Protein 6FOP (pdb70)

Radius of gyration: 26.56 Å; Cα contacts (8 Å, |Δi|>4): 1827; chains: 1; bounding box: 55×85×59 Å

Foldseek 3Di:
DWDDFQPAIFAADAAPPFFFADLAFQADPQDDFFAFFQDQQQQQGRPQWGFWRQQPQWIWTGDQFAIFIDGFDWDDFAFKIWRFDDGQKGWGWDPRRGFRGKHWNDDAQFKTWIKTDDPQKIKIWIGGRFAQKIKIFIDNGWTKIQGPWAWDFLDDAQQDQWTWTATPNWIKIKGADHPWGWPDRVGRIIIIRHDPPGGMIMMGTFQDRDPVRNVVQNLCRQFAFDHKDKDWDQFLFQQKIKIKIFTHTDGRDDDDHWGKGWAACLAPPPFPFFDFDPGWDQHLRFITTIGIGGMTMGMDHHFFFAQAFAQFFPDPLVVLVVLLVVVLVCLQPQVDAALQSVLLSLLQLSHCLVVCVNSVVVVSNCSSLVNLLVLLSQLRHDDVNDQASHWHADRSNQAIAHPPHDPCCRHFVFDLLLRCLSNLSNLLSVLLVCVPCCDSSHSVRSSVRSCQRQANCDCPPSNHHHRRQANLRLLAGFGTRNLRDSQGTKDQARVSNLSSLVSQLSSCQSNVNVVSNSSSSSNNRSSLSSCCRPAQNVVVRNDDPSYDDRGFRMDTSTMTGQDDDDDDALVVSLLSHQPPPRSSRLSLLPPLVSLVRRLVVSCVRNVHPAHPAQNLSNLLSNLLNPLVVSLVPDDPVHDHDSSHTPSSSNSSSRSCVRQAHWDSPKHKSHRHKTWHADPRKIKIKGAASAQAWDWMAMPVGDIDIAHYSDMDMDIHD

InterPro domains:
  IPR002105 Dockerin type I repeat [PF00404] (710-768)
  IPR002105 Dockerin type I repeat [PS00448] (712-731)
  IPR002105 Dockerin type I repeat [PS00448] (748-767)
  IPR005200 Endo-1,3(4)-beta-glucanase [PS52008] (1-647)
  IPR005200 Endo-1,3(4)-beta-glucanase [PTHR31983] (13-640)
  IPR016134 Dockerin domain [PS51766] (706-773)
  IPR018247 EF-Hand 1, calcium-binding site [PS00018] (712-724)
  IPR018247 EF-Hand 1, calcium-binding site [PS00018] (748-760)
  IPR036439 Dockerin domain superfamily [G3DSA:1.10.1330.10] (710-772)
  IPR036439 Dockerin domain superfamily [SSF63446] (708-770)
  IPR040720 Glycosyl hydrolase family 81, C-terminal domain [PF17652] (322-624)

Structure (mmCIF, N/CA/C/O backbone):
data_6FOP
#
_entry.id   6FOP
#
_cell.length_a   61.917
_cell.length_b   139.033
_cell.length_c   197.909
_cell.angle_alpha   90.000
_cell.angle_beta   90.000
_cell.angle_gamma   90.000
#
_symmetry.space_group_name_H-M   'I 21 21 21'
#
loop_
_entity.id
_entity.type
_entity.pdbx_description
1 polymer 'Glycoside hydrolase family 81'
2 non-polymer 'CALCIUM ION'
3 non-polymer (4S)-2-METHYL-2,4-PENTANEDIOL
4 non-polymer 'CHLORIDE ION'
5 non-polymer 'SODIUM ION'
6 non-polymer 'ACETATE ION'
7 non-polymer 'MAGNESIUM ION'
8 non-polymer 'NICKEL (II) ION'
9 water water
#
loop_
_atom_site.group_PDB
_atom_site.id
_atom_site.type_symbol
_atom_site.label_atom_id
_atom_site.label_alt_id
_atom_site.label_comp_id
_atom_site.label_asym_id
_atom_site.label_entity_id
_atom_site.label_seq_id
_atom_site.pdbx_PDB_ins_code
_atom_site.Cartn_x
_atom_site.Cartn_y
_atom_site.Cartn_z
_atom_site.occupancy
_atom_site.B_iso_or_equiv
_atom_site.auth_seq_id
_atom_site.auth_comp_id
_atom_site.auth_asym_id
_atom_site.auth_atom_id
_atom_site.pdbx_PDB_model_num
ATOM 1 N N . GLN A 1 1 ? 7.221 -4.761 -1.337 1.00 46.86 24 GLN A N 1
ATOM 2 C CA . GLN A 1 1 ? 8.072 -5.853 -0.795 1.00 38.36 24 GLN A CA 1
ATOM 3 C C . GLN A 1 1 ? 7.466 -6.591 0.456 1.00 29.49 24 GLN A C 1
ATOM 4 O O . GLN A 1 1 ? 6.235 -6.506 0.732 1.00 28.02 24 GLN A O 1
ATOM 10 N N . TYR A 1 2 ? 8.309 -7.368 1.135 1.00 29.74 25 TYR A N 1
ATOM 11 C CA . TYR A 1 2 ? 7.899 -8.385 2.104 1.00 29.01 25 TYR A CA 1
ATOM 12 C C . TYR A 1 2 ? 8.824 -8.271 3.296 1.00 28.70 25 TYR A C 1
ATOM 13 O O . TYR A 1 2 ? 10.031 -8.049 3.140 1.00 33.94 25 TYR A O 1
ATOM 22 N N . TYR A 1 3 ? 8.251 -8.416 4.479 1.00 26.35 26 TYR A N 1
ATOM 23 C CA . TYR A 1 3 ? 8.972 -8.263 5.720 1.00 26.44 26 TYR A CA 1
ATOM 24 C C . TYR A 1 3 ? 8.893 -9.559 6.512 1.00 24.25 26 TYR A C 1
ATOM 25 O O . TYR A 1 3 ? 7.810 -10.014 6.853 1.00 23.58 26 TYR A O 1
ATOM 34 N N . ARG A 1 4 ? 10.058 -10.123 6.810 1.00 25.68 27 ARG A N 1
ATOM 35 C CA . ARG A 1 4 ? 10.131 -11.393 7.519 1.00 27.33 27 ARG A CA 1
ATOM 36 C C . ARG A 1 4 ? 9.893 -11.160 9.010 1.00 24.94 27 ARG A C 1
ATOM 37 O O . ARG A 1 4 ? 10.469 -10.230 9.589 1.00 27.13 27 ARG A O 1
ATOM 45 N N . GLU A 1 5 ? 9.056 -12.003 9.617 1.00 22.07 28 GLU A N 1
ATOM 46 C CA . GLU A 1 5 ? 8.794 -11.961 11.060 1.00 22.94 28 GLU A CA 1
ATOM 47 C C . GLU A 1 5 ? 8.819 -13.397 11.544 1.00 22.20 28 GLU A C 1
ATOM 48 O O . GLU A 1 5 ? 7.869 -14.136 11.298 1.00 21.82 28 GLU A O 1
ATOM 54 N N . GLY A 1 6 ? 9.902 -13.781 12.221 1.00 22.83 29 GLY A N 1
ATOM 55 C CA . GLY A 1 6 ? 10.155 -15.189 12.551 1.00 23.42 29 GLY A CA 1
ATOM 56 C C . GLY A 1 6 ? 10.144 -15.987 11.261 1.00 22.40 29 GLY A C 1
ATOM 57 O O . GLY A 1 6 ? 10.818 -15.627 10.295 1.00 25.94 29 GLY A O 1
ATOM 58 N N . THR A 1 7 ? 9.331 -17.032 11.225 1.00 21.02 30 THR A N 1
ATOM 59 C CA . THR A 1 7 ? 9.230 -17.863 10.030 1.00 22.92 30 THR A CA 1
ATOM 60 C C . THR A 1 7 ? 8.098 -17.417 9.108 1.00 21.66 30 THR A C 1
ATOM 61 O O . THR A 1 7 ? 7.873 -18.029 8.068 1.00 24.27 30 THR A O 1
ATOM 65 N N . GLY A 1 8 ? 7.379 -16.358 9.497 1.00 21.49 31 GLY A N 1
ATOM 66 C CA . GLY A 1 8 ? 6.317 -15.794 8.681 1.00 21.92 31 GLY A CA 1
ATOM 67 C C . GLY A 1 8 ? 6.717 -14.480 8.047 1.00 20.43 31 GLY A C 1
ATOM 68 O O . GLY A 1 8 ? 7.912 -14.119 8.030 1.00 22.61 31 GLY A O 1
ATOM 69 N N . SER A 1 9 ? 5.711 -13.753 7.562 1.00 19.89 32 SER A N 1
ATOM 70 C CA . SER A 1 9 ? 5.940 -12.508 6.865 1.00 19.18 32 SER A CA 1
ATOM 71 C C . SER A 1 9 ? 4.648 -11.758 6.657 1.00 19.44 32 SER A C 1
ATOM 72 O O . SER A 1 9 ? 3.566 -12.371 6.683 1.00 18.60 32 SER A O 1
ATOM 75 N N . TYR A 1 10 ? 4.770 -10.439 6.466 1.00 19.37 33 TYR A N 1
ATOM 76 C CA . TYR A 1 10 ? 3.673 -9.617 5.949 1.00 20.07 33 TYR A CA 1
ATOM 77 C C . TYR A 1 10 ? 4.173 -8.893 4.710 1.00 20.39 33 TYR A C 1
ATOM 78 O O . TYR A 1 10 ? 5.368 -8.913 4.425 1.00 21.73 33 TYR A O 1
ATOM 87 N N . THR A 1 11 ? 3.249 -8.256 3.987 1.00 18.74 34 THR A N 1
ATOM 88 C CA . THR A 1 11 ? 3.574 -7.550 2.750 1.00 20.51 34 THR A CA 1
ATOM 89 C C . THR A 1 11 ? 3.165 -6.102 2.789 1.00 20.22 34 THR A C 1
ATOM 90 O O . THR A 1 11 ? 2.276 -5.731 3.527 1.00 19.19 34 THR A O 1
ATOM 94 N N . VAL A 1 12 ? 3.844 -5.295 1.973 1.00 20.98 35 VAL A N 1
ATOM 95 C CA . VAL A 1 12 ? 3.398 -3.933 1.657 1.00 21.83 35 VAL A CA 1
ATOM 96 C C . VAL A 1 12 ? 2.935 -3.768 0.185 1.00 22.02 35 VAL A C 1
ATOM 97 O O . VAL A 1 12 ? 2.731 -2.641 -0.290 1.00 23.64 35 VAL A O 1
ATOM 101 N N . VAL A 1 13 ? 2.747 -4.881 -0.520 1.00 22.45 36 VAL A N 1
ATOM 102 C CA . VAL A 1 13 ? 2.177 -4.890 -1.871 1.00 23.76 36 VAL A CA 1
ATOM 103 C C . VAL A 1 13 ? 0.693 -5.206 -1.730 1.00 21.99 36 VAL A C 1
ATOM 104 O O . VAL A 1 13 ? 0.326 -6.246 -1.191 1.00 22.47 36 VAL A O 1
ATOM 108 N N . LEU A 1 14 ? -0.150 -4.298 -2.198 1.00 20.77 37 LEU A N 1
ATOM 109 C CA . LEU A 1 14 ? -1.588 -4.401 -2.028 1.00 21.65 37 LEU A CA 1
ATOM 110 C C . LEU A 1 14 ? -2.137 -5.357 -3.080 1.00 22.93 37 LEU A C 1
ATOM 111 O O . LEU A 1 14 ? -1.923 -5.135 -4.266 1.00 24.86 37 LEU A O 1
ATOM 116 N N . PRO A 1 15 ? -2.830 -6.437 -2.662 1.00 22.56 38 PRO A N 1
ATOM 117 C CA . PRO A 1 15 ? -3.373 -7.329 -3.698 1.00 22.21 38 PRO A CA 1
ATOM 118 C C . PRO A 1 15 ? -4.366 -6.646 -4.637 1.00 22.62 38 PRO A C 1
ATOM 119 O O . PRO A 1 15 ? -5.045 -5.700 -4.223 1.00 24.08 38 PRO A O 1
ATOM 123 N N . PRO A 1 16 ? -4.511 -7.149 -5.879 1.00 24.25 39 PRO A N 1
ATOM 124 C CA . PRO A 1 16 ? -5.369 -6.464 -6.820 1.00 25.96 39 PRO A CA 1
ATOM 125 C C . PRO A 1 16 ? -6.798 -6.489 -6.376 1.00 29.48 39 PRO A C 1
ATOM 126 O O . PRO A 1 16 ? -7.339 -7.551 -6.037 1.00 32.17 39 PRO A O 1
ATOM 130 N N . GLY A 1 17 ? -7.380 -5.292 -6.353 1.00 32.35 40 GLY A N 1
ATOM 131 C CA . GLY A 1 17 ? -8.754 -5.102 -5.947 1.00 33.92 40 GLY A CA 1
ATOM 132 C C . GLY A 1 17 ? -8.901 -4.804 -4.478 1.00 29.68 40 GLY A C 1
ATOM 133 O O . GLY A 1 17 ? -9.961 -4.319 -4.068 1.00 34.64 40 GLY A O 1
ATOM 134 N N . ALA A 1 18 ? -7.867 -5.110 -3.680 1.00 27.36 41 ALA A N 1
ATOM 135 C CA . ALA A 1 18 ? -7.907 -4.900 -2.235 1.00 24.32 41 ALA A CA 1
ATOM 136 C C . ALA A 1 18 ? -7.943 -3.413 -1.974 1.00 23.50 41 ALA A C 1
ATOM 137 O O . ALA A 1 18 ? -7.370 -2.620 -2.738 1.00 27.77 41 ALA A O 1
ATOM 139 N N . LYS A 1 19 ? -8.657 -3.036 -0.917 1.00 22.99 42 LYS A N 1
ATOM 140 C CA . LYS A 1 19 ? -8.868 -1.650 -0.592 1.00 23.71 42 LYS A CA 1
ATOM 141 C C . LYS A 1 19 ? -8.224 -1.332 0.744 1.00 20.52 42 LYS A C 1
ATOM 142 O O . LYS A 1 19 ? -8.019 -2.210 1.590 1.00 20.03 42 LYS A O 1
ATOM 148 N N . VAL A 1 20 ? -7.878 -0.058 0.911 1.00 20.79 43 VAL A N 1
ATOM 149 C CA . VAL A 1 20 ? -7.189 0.431 2.094 1.00 20.87 43 VAL A CA 1
ATOM 150 C C . VAL A 1 20 ? -7.909 1.665 2.574 1.00 19.90 43 VAL A C 1
ATOM 151 O O . VAL A 1 20 ? -8.718 2.245 1.839 1.00 20.34 43 VAL A O 1
ATOM 155 N N . PRO A 1 21 ? -7.617 2.089 3.810 1.00 18.14 44 PRO A N 1
ATOM 156 C CA . PRO A 1 21 ? -8.222 3.355 4.226 1.00 19.66 44 PRO A CA 1
ATOM 157 C C . PRO A 1 21 ? -7.773 4.537 3.370 1.00 20.50 44 PRO A C 1
ATOM 158 O O . PRO A 1 21 ? -6.707 4.496 2.761 1.00 21.34 44 PRO A O 1
ATOM 162 N N . GLN A 1 22 ? -8.596 5.584 3.363 1.00 20.57 45 GLN A N 1
ATOM 163 C CA . GLN A 1 22 ? -8.339 6.775 2.565 1.00 19.81 45 GLN A CA 1
ATOM 164 C C . GLN A 1 22 ? -6.911 7.310 2.740 1.00 19.31 45 GLN A C 1
ATOM 165 O O . GLN A 1 22 ? -6.309 7.244 3.822 1.00 20.06 45 GLN A O 1
ATOM 171 N N . ALA A 1 23 ? -6.406 7.865 1.655 1.00 20.61 46 ALA A N 1
ATOM 172 C CA . ALA A 1 23 ? -5.075 8.469 1.642 1.00 21.61 46 ALA A CA 1
ATOM 173 C C . ALA A 1 23 ? -4.982 9.700 2.539 1.00 21.29 46 ALA A C 1
ATOM 174 O O . ALA A 1 23 ? -3.965 9.904 3.204 1.00 22.19 46 ALA A O 1
ATOM 176 N N . GLU A 1 24 ? -6.066 10.488 2.581 1.00 21.85 47 GLU A N 1
ATOM 177 C CA . GLU A 1 24 ? -6.072 11.774 3.287 1.00 22.77 47 GLU A CA 1
ATOM 178 C C . GLU A 1 24 ? -6.209 11.537 4.802 1.00 20.45 47 GLU A C 1
ATOM 179 O O . GLU A 1 24 ? -7.148 10.878 5.248 1.00 21.27 47 GLU A O 1
ATOM 185 N N . ILE A 1 25 ? -5.291 12.089 5.579 1.00 18.46 48 ILE A N 1
ATOM 186 C CA . ILE A 1 25 ? -5.338 12.060 7.041 1.00 17.65 48 ILE A CA 1
ATOM 187 C C . ILE A 1 25 ? -5.235 13.489 7.548 1.00 16.54 48 ILE A C 1
ATOM 188 O O . ILE A 1 25 ? -4.227 14.168 7.330 1.00 18.38 48 ILE A O 1
ATOM 193 N N . TYR A 1 26 ? -6.290 13.953 8.223 1.00 17.84 49 TYR A N 1
ATOM 194 C CA . TYR A 1 26 ? -6.377 15.325 8.714 1.00 17.65 49 TYR A CA 1
ATOM 195 C C . TYR A 1 26 ? -5.633 15.404 10.052 1.00 17.56 49 TYR A C 1
ATOM 196 O O . TYR A 1 26 ? -6.205 15.409 11.147 1.00 17.02 49 TYR A O 1
ATOM 205 N N . LYS A 1 27 ? -4.306 15.446 9.908 1.00 17.60 50 LYS A N 1
ATOM 206 C CA . LYS A 1 27 ? -3.373 15.560 11.006 1.00 17.39 50 LYS A CA 1
ATOM 207 C C . LYS A 1 27 ? -2.368 16.666 10.667 1.00 18.28 50 LYS A C 1
ATOM 208 O O . LYS A 1 27 ? -2.173 17.013 9.492 1.00 19.81 50 LYS A O 1
ATOM 214 N N . THR A 1 28 ? -1.751 17.200 11.707 1.00 18.00 51 THR A N 1
ATOM 215 C CA . THR A 1 28 ? -0.643 18.130 11.540 1.00 18.73 51 THR A CA 1
ATOM 216 C C . THR A 1 28 ? 0.663 17.382 11.478 1.00 19.97 51 THR A C 1
ATOM 217 O O . THR A 1 28 ? 0.723 16.195 11.754 1.00 21.37 51 THR A O 1
ATOM 221 N N . SER A 1 29 ? 1.736 18.106 11.175 1.00 22.58 52 SER A N 1
ATOM 222 C CA . SER A 1 29 ? 3.076 17.520 11.167 1.00 24.03 52 SER A CA 1
ATOM 223 C C . SER A 1 29 ? 3.563 17.085 12.558 1.00 23.29 52 SER A C 1
ATOM 224 O O . SER A 1 29 ? 4.542 16.366 12.661 1.00 25.77 52 SER A O 1
ATOM 227 N N . ASN A 1 30 ? 2.901 17.527 13.624 1.00 21.61 53 ASN A N 1
ATOM 228 C CA . ASN A 1 30 ? 3.277 17.094 14.961 1.00 23.60 53 ASN A CA 1
ATOM 229 C C . ASN A 1 30 ? 2.797 15.693 15.330 1.00 22.75 53 ASN A C 1
ATOM 230 O O . ASN A 1 30 ? 3.297 15.134 16.295 1.00 23.90 53 ASN A O 1
ATOM 235 N N . LEU A 1 31 ? 1.813 15.161 14.612 1.00 20.50 54 LEU A N 1
ATOM 236 C CA . LEU A 1 31 ? 1.282 13.830 14.920 1.00 20.02 54 LEU A CA 1
ATOM 237 C C . LEU A 1 31 ? 2.107 12.819 14.125 1.00 20.57 54 LEU A C 1
ATOM 238 O O . LEU A 1 31 ? 1.901 12.642 12.927 1.00 22.44 54 LEU A O 1
ATOM 243 N N . GLN A 1 32 ? 3.050 12.173 14.801 1.00 22.50 55 GLN A N 1
ATOM 244 C CA . GLN A 1 32 ? 4.034 11.295 14.164 1.00 24.05 55 GLN A CA 1
ATOM 245 C C . GLN A 1 32 ? 3.790 9.839 14.541 1.00 24.17 55 GLN A C 1
ATOM 246 O O . GLN A 1 32 ? 3.196 9.544 15.563 1.00 24.72 55 GLN A O 1
ATOM 252 N N . GLY A 1 33 ? 4.314 8.945 13.712 1.00 22.75 56 GLY A N 1
ATOM 253 C CA . GLY A 1 33 ? 4.098 7.524 13.870 1.00 22.26 56 GLY A CA 1
ATOM 254 C C . GLY A 1 33 ? 2.692 7.099 13.510 1.00 20.69 56 GLY A C 1
ATOM 255 O O . GLY A 1 33 ? 1.895 7.858 12.962 1.00 20.81 56 GLY A O 1
ATOM 256 N N . ALA A 1 34 ? 2.368 5.868 13.845 1.00 17.92 57 ALA A N 1
ATOM 257 C CA . ALA A 1 34 ? 1.064 5.338 13.498 1.00 16.97 57 ALA A CA 1
ATOM 258 C C . ALA A 1 34 ? -0.064 6.174 14.113 1.00 15.88 57 ALA A C 1
ATOM 259 O O . ALA A 1 34 ? 0.039 6.633 15.260 1.00 17.01 57 ALA A O 1
ATOM 261 N N . VAL A 1 35 ? -1.126 6.336 13.350 1.00 15.27 58 VAL A N 1
ATOM 262 C CA . VAL A 1 35 ? -2.229 7.240 13.685 1.00 15.89 58 VAL A CA 1
ATOM 263 C C . VAL A 1 35 ? -3.285 6.514 14.510 1.00 15.26 58 VAL A C 1
ATOM 264 O O . VAL A 1 35 ? -3.812 5.501 14.072 1.00 15.24 58 VAL A O 1
ATOM 268 N N . PRO A 1 36 ? -3.615 7.015 15.716 1.00 14.92 59 PRO A N 1
ATOM 269 C CA . PRO A 1 36 ? -4.702 6.387 16.471 1.00 14.97 59 PRO A CA 1
ATOM 270 C C . PRO A 1 36 ? -6.016 6.360 15.695 1.00 14.95 59 PRO A C 1
ATOM 271 O O . PRO A 1 36 ? -6.356 7.329 14.999 1.00 15.24 59 PRO A O 1
ATOM 275 N N . THR A 1 37 ? -6.741 5.247 15.819 1.00 14.75 60 THR A N 1
ATOM 276 C CA . THR A 1 37 ? -8.072 5.069 15.222 1.00 14.87 60 THR A CA 1
ATOM 277 C C . THR A 1 37 ? -8.994 4.408 16.244 1.00 12.88 60 THR A C 1
ATOM 278 O O . THR A 1 37 ? -8.588 4.109 17.380 1.00 13.72 60 THR A O 1
ATOM 282 N N . ASN A 1 38 ? -10.237 4.171 15.851 1.00 13.14 61 ASN A N 1
ATOM 283 C CA . ASN A 1 38 ? -11.149 3.391 16.673 1.00 12.83 61 ASN A CA 1
ATOM 284 C C . ASN A 1 38 ? -11.377 4.011 18.030 1.00 13.21 61 ASN A C 1
ATOM 285 O O . ASN A 1 38 ? -11.377 3.340 19.052 1.00 13.31 61 ASN A O 1
ATOM 290 N N . SER A 1 39 ? -11.583 5.335 18.034 1.00 12.42 62 SER A N 1
ATOM 291 C CA . SER A 1 39 ? -11.792 6.019 19.286 1.00 12.70 62 SER A CA 1
ATOM 292 C C . SER A 1 39 ? -12.845 7.137 19.153 1.00 12.50 62 SER A C 1
ATOM 293 O O . SER A 1 39 ? -13.471 7.329 18.109 1.00 13.79 62 SER A O 1
ATOM 296 N N . TRP A 1 40 ? -13.047 7.843 20.241 1.00 13.09 63 TRP A N 1
ATOM 297 C CA . TRP A 1 40 ? -14.056 8.893 20.292 1.00 13.60 63 TRP A CA 1
ATOM 298 C C . TRP A 1 40 ? -13.637 10.161 19.535 1.00 13.90 63 TRP A C 1
ATOM 299 O O . TRP A 1 40 ? -14.474 10.924 19.080 1.00 14.53 63 TRP A O 1
ATOM 310 N N . GLU A 1 41 ? -12.337 10.390 19.391 1.00 13.42 64 GLU A N 1
ATOM 311 C CA . GLU A 1 41 ? -11.824 11.568 18.697 1.00 14.37 64 GLU A CA 1
ATOM 312 C C . GLU A 1 41 ? -11.584 11.320 17.198 1.00 14.54 64 GLU A C 1
ATOM 313 O O . GLU A 1 41 ? -11.204 12.218 16.459 1.00 14.78 64 GLU A O 1
ATOM 319 N N . SER A 1 42 ? -11.784 10.077 16.743 1.00 14.21 65 SER A N 1
ATOM 320 C CA . SER A 1 42 ? -11.255 9.646 15.448 1.00 13.79 65 SER A CA 1
ATOM 321 C C . SER A 1 42 ? -11.759 10.395 14.250 1.00 14.46 65 SER A C 1
ATOM 322 O O . SER A 1 42 ? -11.040 10.495 13.265 1.00 15.65 65 SER A O 1
ATOM 325 N N . SER A 1 43 ? -12.995 10.905 14.295 1.00 14.57 66 SER A N 1
ATOM 326 C CA . SER A 1 43 ? -13.553 11.557 13.091 1.00 14.76 66 SER A CA 1
ATOM 327 C C . SER A 1 43 ? -12.806 12.837 12.676 1.00 15.42 66 SER A C 1
ATOM 328 O O . SER A 1 43 ? -12.857 13.230 11.512 1.00 16.92 66 SER A O 1
ATOM 331 N N . ILE A 1 44 ? -12.075 13.430 13.608 1.00 15.40 67 ILE A N 1
ATOM 332 C CA . ILE A 1 44 ? -11.184 14.545 13.279 1.00 15.54 67 ILE A CA 1
ATOM 333 C C . ILE A 1 44 ? -10.186 14.183 12.187 1.00 16.11 67 ILE A C 1
ATOM 334 O O . ILE A 1 44 ? -9.934 15.001 11.304 1.00 16.37 67 ILE A O 1
ATOM 339 N N . LEU A 1 45 ? -9.673 12.947 12.238 1.00 16.00 68 LEU A N 1
ATOM 340 C CA . LEU A 1 45 ? -8.659 12.468 11.301 1.00 16.73 68 LEU A CA 1
ATOM 341 C C . LEU A 1 45 ? -9.219 12.142 9.928 1.00 16.31 68 LEU A C 1
ATOM 342 O O . LEU A 1 45 ? -8.522 12.301 8.916 1.00 17.96 68 LEU A O 1
ATOM 347 N N . TRP A 1 46 ? -10.459 11.620 9.893 1.00 16.38 69 TRP A N 1
ATOM 348 C CA . TRP A 1 46 ? -11.023 11.087 8.651 1.00 17.21 69 TRP A CA 1
ATOM 349 C C . TRP A 1 46 ? -11.833 12.115 7.850 1.00 17.75 69 TRP A C 1
ATOM 350 O O . TRP A 1 46 ? -11.943 12.016 6.625 1.00 21.70 69 TRP A O 1
ATOM 361 N N . ASN A 1 47 ? -12.446 13.061 8.559 1.00 19.11 70 ASN A N 1
ATOM 362 C CA A ASN A 1 47 ? -13.279 14.088 7.930 0.47 19.51 70 ASN A CA 1
ATOM 363 C CA B ASN A 1 47 ? -13.321 14.059 7.974 0.53 19.48 70 ASN A CA 1
ATOM 364 C C . ASN A 1 47 ? -12.572 15.399 7.875 1.00 19.48 70 ASN A C 1
ATOM 365 O O . ASN A 1 47 ? -11.695 15.675 8.682 1.00 19.33 70 ASN A O 1
ATOM 374 N N . GLN A 1 48 ? -12.928 16.217 6.885 1.00 19.71 71 GLN A N 1
ATOM 375 C CA . GLN A 1 48 ? -12.349 17.557 6.762 1.00 20.01 71 GLN A CA 1
ATOM 376 C C . GLN A 1 48 ? -12.403 18.277 8.118 1.00 18.06 71 GLN A C 1
ATOM 377 O O . GLN A 1 48 ? -11.414 18.828 8.593 1.00 17.93 71 GLN A O 1
ATOM 383 N N . TYR A 1 49 ? -13.595 18.318 8.697 1.00 18.25 72 TYR A N 1
ATOM 384 C CA . TYR A 1 49 ? -13.812 18.907 9.998 1.00 16.97 72 TYR A CA 1
ATOM 385 C C . TYR A 1 49 ? -13.883 17.769 11.044 1.00 17.44 72 TYR A C 1
ATOM 386 O O . TYR A 1 49 ? -12.854 17.202 11.347 1.00 17.79 72 TYR A O 1
ATOM 395 N N . SER A 1 50 ? -15.067 17.439 11.538 1.00 17.54 73 SER A N 1
ATOM 396 C CA . SER A 1 50 ? -15.283 16.250 12.324 1.00 16.73 73 SER A CA 1
ATOM 397 C C . SER A 1 50 ? -16.750 15.922 12.300 1.00 16.81 73 SER A C 1
ATOM 398 O O . SER A 1 50 ? -17.575 16.726 11.840 1.00 18.25 73 SER A O 1
ATOM 401 N N . LEU A 1 51 ? -17.077 14.761 12.852 1.00 16.54 74 LEU A N 1
ATOM 402 C CA . LEU A 1 51 ? -18.437 14.445 13.294 1.00 16.31 74 LEU A CA 1
ATOM 403 C C . LEU A 1 51 ? -18.491 14.774 14.786 1.00 15.92 74 LEU A C 1
ATOM 404 O O . LEU A 1 51 ? -17.482 15.211 15.369 1.00 16.77 74 LEU A O 1
ATOM 409 N N . PRO A 1 52 ? -19.657 14.631 15.417 1.00 16.08 75 PRO A N 1
ATOM 410 C CA . PRO A 1 52 ? -19.675 14.947 16.851 1.00 15.37 75 PRO A CA 1
ATOM 411 C C . PRO A 1 52 ? -18.710 14.108 17.669 1.00 15.63 75 PRO A C 1
ATOM 412 O O . PRO A 1 52 ? -18.570 12.892 17.439 1.00 16.41 75 PRO A O 1
ATOM 416 N N . ILE A 1 53 ? -18.103 14.761 18.664 1.00 14.89 76 ILE A N 1
ATOM 417 C CA A ILE A 1 53 ? -17.013 14.229 19.466 0.54 14.91 76 ILE A CA 1
ATOM 418 C CA B ILE A 1 53 ? -17.032 14.199 19.460 0.46 14.50 76 ILE A CA 1
ATOM 419 C C . ILE A 1 53 ? -17.549 14.045 20.882 1.00 13.80 76 ILE A C 1
ATOM 420 O O . ILE A 1 53 ? -17.827 15.016 21.575 1.00 15.27 76 ILE A O 1
ATOM 429 N N . TYR A 1 54 ? -17.716 12.773 21.306 1.00 13.34 77 TYR A N 1
ATOM 430 C CA . TYR A 1 54 ? -18.358 12.480 22.566 1.00 13.28 77 TYR A CA 1
ATOM 431 C C . TYR A 1 54 ? -17.322 12.251 23.640 1.00 13.69 77 TYR A C 1
ATOM 432 O O . TYR A 1 54 ? -16.887 11.134 23.883 1.00 13.69 77 TYR A O 1
ATOM 441 N N . ALA A 1 55 ? -16.874 13.348 24.249 1.00 13.99 78 ALA A N 1
ATOM 442 C CA . ALA A 1 55 ? -15.878 13.320 25.293 1.00 13.23 78 ALA A CA 1
ATOM 443 C C . ALA A 1 55 ? -16.435 12.945 26.649 1.00 13.33 78 ALA A C 1
ATOM 444 O O . ALA A 1 55 ? -15.943 11.983 27.269 1.00 13.67 78 ALA A O 1
ATOM 446 N N . HIS A 1 56 ? -17.486 13.651 27.056 1.00 14.07 79 HIS A N 1
ATOM 447 C CA . HIS A 1 56 ? -18.242 13.454 28.309 1.00 13.89 79 HIS A CA 1
ATOM 448 C C . HIS A 1 56 ? -17.526 14.074 29.519 1.00 14.46 79 HIS A C 1
ATOM 449 O O . HIS A 1 56 ? -16.402 13.689 29.830 1.00 15.09 79 HIS A O 1
ATOM 456 N N . PRO A 1 57 ? -18.155 15.020 30.216 1.00 14.18 80 PRO A N 1
ATOM 457 C CA . PRO A 1 57 ? -19.562 15.445 30.034 1.00 14.10 80 PRO A CA 1
ATOM 458 C C . PRO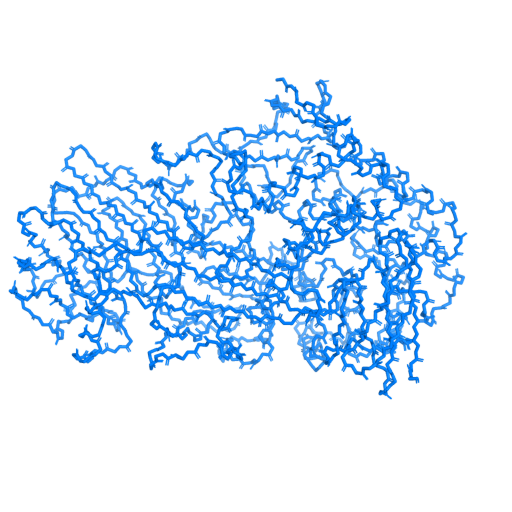 A 1 57 ? -19.835 16.310 28.794 1.00 14.96 80 PRO A C 1
ATOM 459 O O . PRO A 1 57 ? -20.992 16.512 28.442 1.00 15.84 80 PRO A O 1
ATOM 463 N N . LEU A 1 58 ? -18.789 16.873 28.207 1.00 14.13 81 LEU A N 1
ATOM 464 C CA . LEU A 1 58 ? -18.936 17.736 27.027 1.00 14.29 81 LEU A CA 1
ATOM 465 C C . LEU A 1 58 ? -18.939 16.975 25.718 1.00 13.56 81 LEU A C 1
ATOM 466 O O . LEU A 1 58 ? -18.307 15.900 25.580 1.00 14.28 81 LEU A O 1
ATOM 471 N N . THR A 1 59 ? -19.581 17.568 24.732 1.00 13.95 82 THR A N 1
ATOM 472 C CA . THR A 1 59 ? -19.480 17.111 23.366 1.00 13.76 82 THR A CA 1
ATOM 473 C C . THR A 1 59 ? -19.108 18.260 22.466 1.00 13.93 82 THR A C 1
ATOM 474 O O . THR A 1 59 ? -19.376 19.432 22.791 1.00 15.21 82 THR A O 1
ATOM 478 N N . PHE A 1 60 ? -18.525 17.934 21.319 1.00 14.14 83 PHE A N 1
ATOM 479 C CA . PHE A 1 60 ? -17.970 18.951 20.419 1.00 13.61 83 PHE A CA 1
ATOM 480 C C . PHE A 1 60 ? -18.236 18.612 18.971 1.00 15.05 83 PHE A C 1
ATOM 481 O O . PHE A 1 60 ? -18.500 17.451 18.634 1.00 15.71 83 PHE A O 1
ATOM 489 N N . LYS A 1 61 ? -18.118 19.591 18.092 1.00 15.14 84 LYS A N 1
ATOM 490 C CA . LYS A 1 61 ? -18.069 19.291 16.671 1.00 16.06 84 LYS A CA 1
ATOM 491 C C . LYS A 1 61 ? -17.324 20.384 15.955 1.00 15.91 84 LYS A C 1
ATOM 492 O O . LYS A 1 61 ? -17.630 21.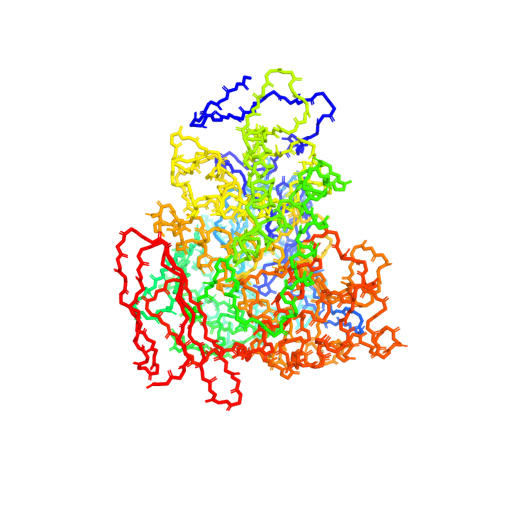569 16.136 1.00 16.86 84 LYS A O 1
ATOM 498 N N . PHE A 1 62 ? -16.356 20.008 15.127 1.00 16.98 85 PHE A N 1
ATOM 499 C CA . PHE A 1 62 ? -15.618 20.986 14.311 1.00 17.39 85 PHE A CA 1
ATOM 500 C C . PHE A 1 62 ? -16.426 21.292 13.058 1.00 18.59 85 PHE A C 1
ATOM 501 O O . PHE A 1 62 ? -17.103 20.424 12.522 1.00 18.26 85 PHE A O 1
ATOM 509 N N . LYS A 1 63 ? -16.387 22.556 12.641 1.00 18.33 86 LYS A N 1
ATOM 510 C CA . LYS A 1 63 ? -17.040 23.045 11.415 1.00 18.40 86 LYS A CA 1
ATOM 511 C C . LYS A 1 63 ? -16.275 24.257 10.920 1.00 19.44 86 LYS A C 1
ATOM 512 O O . LYS A 1 63 ? -15.343 24.702 11.577 1.00 19.33 86 LYS A O 1
ATOM 518 N N . ALA A 1 64 ? -16.635 24.760 9.740 1.00 20.27 87 ALA A N 1
ATOM 519 C CA . ALA A 1 64 ? -15.892 25.873 9.164 1.00 21.04 87 ALA A CA 1
ATOM 520 C C . ALA A 1 64 ? -15.704 27.065 10.127 1.00 20.55 87 ALA A C 1
ATOM 521 O O . ALA A 1 64 ? -14.619 27.646 10.178 1.00 21.87 87 ALA A O 1
ATOM 523 N N . GLU A 1 65 ? -16.731 27.399 10.906 1.00 21.34 88 GLU A N 1
ATOM 524 C CA . GLU A 1 65 ? -16.694 28.561 11.815 1.00 22.59 88 GLU A CA 1
ATOM 525 C C . GLU A 1 65 ? -15.775 28.328 13.022 1.00 21.30 88 GLU A C 1
ATOM 526 O O . GLU A 1 65 ? -15.211 29.267 13.579 1.00 22.31 88 GLU A O 1
ATOM 532 N N . GLY A 1 66 ? -15.665 27.085 13.482 1.00 19.89 89 GLY A N 1
ATOM 533 C CA . GLY A 1 66 ? -14.943 26.831 14.725 1.00 18.89 89 GLY A CA 1
ATOM 534 C C . GLY A 1 66 ? -15.370 25.533 15.375 1.00 17.83 89 GLY A C 1
ATOM 535 O O . GLY A 1 66 ? -15.662 24.541 14.676 1.00 18.99 89 GLY A O 1
ATOM 536 N N . ILE A 1 67 ? -15.443 25.554 16.708 1.00 16.03 90 ILE A N 1
ATOM 537 C CA . ILE A 1 67 ? -15.697 24.349 17.503 1.00 16.80 90 ILE A CA 1
ATOM 538 C C . ILE A 1 67 ? -17.006 24.476 18.270 1.00 15.63 90 ILE A C 1
ATOM 539 O O . ILE A 1 67 ? -17.123 25.297 19.205 1.00 16.07 90 ILE A O 1
ATOM 544 N N . GLU A 1 68 ? -18.009 23.677 17.891 1.00 15.31 91 GLU A N 1
ATOM 545 C CA . GLU A 1 68 ? -19.240 23.623 18.666 1.00 15.48 91 GLU A CA 1
ATOM 546 C C . GLU A 1 68 ? -18.936 22.963 19.996 1.00 14.78 91 GLU A C 1
ATOM 547 O O . GLU A 1 68 ? -18.208 21.971 20.027 1.00 16.06 91 GLU A O 1
ATOM 553 N N . VAL A 1 69 ? -19.540 23.476 21.047 1.00 15.35 92 VAL A N 1
ATOM 554 C CA . VAL A 1 69 ? -19.461 22.969 22.407 1.00 14.80 92 VAL A CA 1
ATOM 555 C C . VAL A 1 69 ? -20.871 22.754 22.924 1.00 15.77 92 VAL A C 1
ATOM 556 O O . VAL A 1 69 ? -21.743 23.635 22.763 1.00 16.74 92 VAL A O 1
ATOM 560 N N . GLY A 1 70 ? -21.118 21.617 23.572 1.00 15.80 93 GLY A N 1
ATOM 561 C CA . GLY A 1 70 ? -22.414 21.408 24.202 1.00 17.21 93 GLY A CA 1
ATOM 562 C C . GLY A 1 70 ? -22.393 20.388 25.317 1.00 16.73 93 GLY A C 1
ATOM 563 O O . GLY A 1 70 ? -21.438 19.608 25.456 1.00 17.03 93 GLY A O 1
ATOM 564 N N . LYS A 1 71 ? -23.492 20.366 26.065 1.00 17.56 94 LYS A N 1
ATOM 565 C CA . LYS A 1 71 ? -23.768 19.327 27.024 1.00 17.25 94 LYS A CA 1
ATOM 566 C C . LYS A 1 71 ? -25.060 18.687 26.568 1.00 17.48 94 LYS A C 1
ATOM 567 O O . LYS A 1 71 ? -26.085 19.352 26.519 1.00 18.31 94 LYS A O 1
ATOM 573 N N . PRO A 1 72 ? -25.052 17.380 26.246 1.00 17.08 95 PRO A N 1
ATOM 574 C CA . PRO A 1 72 ? -26.287 16.769 25.725 1.00 17.61 95 PRO A CA 1
ATOM 575 C C . PRO A 1 72 ? -27.488 16.850 26.643 1.00 19.05 95 PRO A C 1
ATOM 576 O O . PRO A 1 72 ? -27.353 16.718 27.867 1.00 19.34 95 PRO A O 1
ATOM 580 N N . ALA A 1 73 ? -28.651 17.081 26.034 1.00 19.78 96 ALA A N 1
ATOM 581 C CA . ALA A 1 73 ? -29.925 16.936 26.712 1.00 20.77 96 ALA A CA 1
ATOM 582 C C . ALA A 1 73 ? -30.389 15.505 26.569 1.00 20.42 96 ALA A C 1
ATOM 583 O O . ALA A 1 73 ? -30.691 15.058 25.469 1.00 26.23 96 ALA A O 1
ATOM 585 N N . LEU A 1 74 ? -30.471 14.807 27.691 1.00 18.28 97 LEU A N 1
ATOM 586 C CA . LEU A 1 74 ? -30.805 13.393 27.701 1.00 18.12 97 LEU A CA 1
ATOM 587 C C . LEU A 1 74 ? -32.301 13.187 27.515 1.00 18.84 97 LEU A C 1
ATOM 588 O O . LEU A 1 74 ? -33.122 13.889 28.108 1.00 22.63 97 LEU A O 1
ATOM 593 N N . GLY A 1 75 ? -32.651 12.205 26.700 1.00 18.97 98 GLY A N 1
ATOM 594 C CA . GLY A 1 75 ? -34.037 11.842 26.534 1.00 20.41 98 GLY A CA 1
ATOM 595 C C . GLY A 1 75 ? -34.254 10.677 25.621 1.00 20.38 98 GLY A C 1
ATOM 596 O O . GLY A 1 75 ? -33.341 10.113 25.081 1.00 20.11 98 GLY A O 1
ATOM 597 N N . GLY A 1 76 ? -35.511 10.322 25.471 1.00 23.24 99 GLY A N 1
ATOM 598 C CA . GLY A 1 76 ? -35.912 9.200 24.653 1.00 23.09 99 GLY A CA 1
ATOM 599 C C . GLY A 1 76 ? -36.609 8.189 25.526 1.00 23.67 99 GLY A C 1
ATOM 600 O O . GLY A 1 76 ? -36.511 8.211 26.754 1.00 26.08 99 GLY A O 1
ATOM 601 N N . SER A 1 77 ? -37.314 7.287 24.880 1.00 24.72 100 SER A N 1
ATOM 602 C CA . SER A 1 77 ? -37.989 6.209 25.577 1.00 26.14 100 SER A CA 1
ATOM 603 C C . SER A 1 77 ? -38.044 4.992 24.676 1.00 25.58 100 SER A C 1
ATOM 604 O O . SER A 1 77 ? -38.079 5.099 23.447 1.00 28.37 100 SER A O 1
ATOM 607 N N . GLY A 1 78 ? -38.102 3.829 25.292 1.00 23.35 101 GLY A N 1
ATOM 608 C CA . GLY A 1 78 ? -38.325 2.610 24.543 1.00 22.45 101 GLY A CA 1
ATOM 609 C C . GLY A 1 78 ? -37.029 1.968 24.118 1.00 20.30 101 GLY A C 1
ATOM 610 O O . GLY A 1 78 ? -36.259 1.521 24.956 1.00 20.39 101 GLY A O 1
ATOM 611 N N . ILE A 1 79 ? -36.792 1.932 22.807 1.00 19.24 102 ILE A N 1
ATOM 612 C CA . ILE A 1 79 ? -35.719 1.130 22.242 1.00 19.23 102 ILE A CA 1
ATOM 613 C C . ILE A 1 79 ? -34.352 1.782 22.356 1.00 18.25 102 ILE A C 1
ATOM 614 O O . ILE A 1 79 ? -33.341 1.103 22.198 1.00 17.30 102 ILE A O 1
ATOM 619 N N . ALA A 1 80 ? -34.306 3.085 22.611 1.00 17.43 103 ALA A N 1
ATOM 620 C CA . ALA A 1 80 ? -33.038 3.813 22.646 1.00 17.00 103 ALA A CA 1
ATOM 621 C C . ALA A 1 80 ? -33.139 4.984 23.609 1.00 18.71 103 ALA A C 1
ATOM 622 O O . ALA A 1 80 ? -34.214 5.552 23.825 1.00 21.22 103 ALA A O 1
ATOM 624 N N . TYR A 1 81 ? -32.000 5.351 24.177 1.00 17.85 104 TYR A N 1
ATOM 625 C CA . TYR A 1 81 ? -31.902 6.546 24.995 1.00 17.48 104 TYR A CA 1
ATOM 626 C C . TYR A 1 81 ? -30.773 7.377 24.447 1.00 16.77 104 TYR A C 1
ATOM 627 O O . TYR A 1 81 ? -29.724 6.849 24.126 1.00 16.73 104 TYR A O 1
ATOM 636 N N . PHE A 1 82 ? -31.013 8.689 24.342 1.00 17.00 105 PHE A N 1
ATOM 637 C CA . PHE A 1 82 ? -30.162 9.606 23.581 1.00 17.74 105 PHE A CA 1
ATOM 638 C C . PHE A 1 82 ? -29.469 10.661 24.425 1.00 17.86 105 PHE A C 1
ATOM 639 O O . PHE A 1 82 ? -30.060 11.221 25.355 1.00 18.38 105 PHE A O 1
ATOM 647 N N . GLY A 1 83 ? -28.199 10.891 24.105 1.00 16.86 106 GLY A N 1
ATOM 648 C CA . GLY A 1 83 ? -27.431 12.044 24.582 1.00 16.21 106 GLY A CA 1
ATOM 649 C C . GLY A 1 83 ? -26.717 12.664 23.406 1.00 16.22 106 GLY A C 1
ATOM 650 O O . GLY A 1 83 ? -25.475 12.670 23.338 1.00 16.01 106 GLY A O 1
ATOM 651 N N . ALA A 1 84 ? -27.493 13.181 22.472 1.00 16.91 107 ALA A N 1
ATOM 652 C CA . ALA A 1 84 ? -26.946 13.690 21.213 1.00 18.07 107 ALA A CA 1
ATOM 653 C C . ALA A 1 84 ? -26.173 14.978 21.416 1.00 17.28 107 ALA A C 1
ATOM 654 O O . ALA A 1 84 ? -26.547 15.844 22.232 1.00 18.54 107 ALA A O 1
ATOM 656 N N . HIS A 1 85 ? -25.117 15.130 20.647 1.00 16.30 108 HIS A N 1
ATOM 657 C CA . HIS A 1 85 ? -24.417 16.414 20.599 1.00 16.39 108 HIS A CA 1
ATOM 658 C C . HIS A 1 85 ? -25.372 17.504 20.096 1.00 17.66 108 HIS A C 1
ATOM 659 O O . HIS A 1 85 ? -26.085 17.302 19.109 1.00 18.26 108 HIS A O 1
ATOM 666 N N . LYS A 1 86 ? -25.358 18.646 20.775 1.00 18.09 109 LYS A N 1
ATOM 667 C CA . LYS A 1 86 ? -25.995 19.870 20.292 1.00 19.54 109 LYS A CA 1
ATOM 668 C C . LYS A 1 86 ? -25.047 21.039 20.542 1.00 19.73 109 LYS A C 1
ATOM 669 O O . LYS A 1 86 ? -24.207 21.006 21.431 1.00 20.33 109 LYS A O 1
ATOM 675 N N . ASN A 1 87 ? -25.204 22.072 19.731 1.00 17.89 110 ASN A N 1
ATOM 676 C CA . ASN A 1 87 ? -24.434 23.321 19.830 1.00 18.69 110 ASN A CA 1
ATOM 677 C C . ASN A 1 87 ? -25.021 24.242 20.884 1.00 19.81 110 ASN A C 1
ATOM 678 O O . ASN A 1 87 ? -26.084 24.850 20.660 1.00 22.33 110 ASN A O 1
ATOM 683 N N . ASP A 1 88 ? -24.368 24.351 22.041 1.00 17.23 111 ASP A N 1
ATOM 684 C CA . ASP A 1 88 ? -24.746 25.392 23.001 1.00 17.11 111 ASP A CA 1
ATOM 685 C C . ASP A 1 88 ? -24.034 26.681 22.607 1.00 17.39 111 ASP A C 1
ATOM 686 O O . ASP A 1 88 ? -24.645 27.760 22.631 1.00 19.04 111 ASP A O 1
ATOM 691 N N . PHE A 1 89 ? -22.759 26.603 22.250 1.00 17.39 112 PHE A N 1
ATOM 692 C CA . PHE A 1 89 ? -22.067 27.749 21.642 1.00 17.93 112 PHE A CA 1
ATOM 693 C C . PHE A 1 89 ? -20.945 27.245 20.766 1.00 16.99 112 PHE A C 1
ATOM 694 O O . PHE A 1 89 ? -20.373 26.151 21.010 1.00 17.37 112 PHE A O 1
ATOM 702 N N . THR A 1 90 ? -20.592 28.037 19.756 1.00 17.55 113 THR A N 1
ATOM 703 C CA . THR A 1 90 ? -19.464 27.738 18.913 1.00 16.18 113 THR A CA 1
ATOM 704 C C . THR A 1 90 ? -18.307 28.676 19.281 1.00 16.73 113 THR A C 1
ATOM 705 O O . THR A 1 90 ? -18.481 29.906 19.347 1.00 18.51 113 THR A O 1
ATOM 709 N N . VAL A 1 91 ? -17.140 28.095 19.531 1.00 16.02 114 VAL A N 1
ATOM 710 C CA . VAL A 1 91 ? -15.917 28.844 19.762 1.00 15.95 114 VAL A CA 1
ATOM 711 C C . VAL A 1 91 ? -15.335 29.127 18.396 1.00 17.33 114 VAL A C 1
ATOM 712 O O . VAL A 1 91 ? -14.778 28.248 17.753 1.00 17.99 114 VAL A O 1
ATOM 716 N N . GLY A 1 92 ? -15.490 30.392 17.973 1.00 17.04 115 GLY A N 1
ATOM 717 C CA . GLY A 1 92 ? -14.983 30.883 16.703 1.00 18.42 115 GLY A CA 1
ATOM 718 C C . GLY A 1 92 ? -13.888 31.921 16.930 1.00 18.02 115 GLY A C 1
ATOM 719 O O . GLY A 1 92 ? -13.362 32.071 18.043 1.00 17.74 115 GLY A O 1
ATOM 720 N N . HIS A 1 93 ? -13.603 32.678 15.879 1.00 19.01 116 HIS A N 1
ATOM 721 C CA . HIS A 1 93 ? -12.439 33.544 15.817 1.00 18.58 116 HIS A CA 1
ATOM 722 C C . HIS A 1 93 ? -12.903 34.907 15.262 1.00 21.84 116 HIS A C 1
ATOM 723 O O . HIS A 1 93 ? -13.767 34.988 14.362 1.00 23.88 116 HIS A O 1
ATOM 730 N N . SER A 1 94 ? -12.333 35.983 15.801 1.00 21.20 117 SER A N 1
ATOM 731 C CA . SER A 1 94 ? -12.806 37.340 15.502 1.00 22.74 117 SER A CA 1
ATOM 732 C C . SER A 1 94 ? -12.503 37.808 14.091 1.00 24.42 117 SER A C 1
ATOM 733 O O . SER A 1 94 ? -13.150 38.719 13.600 1.00 28.06 117 SER A O 1
ATOM 736 N N . SER A 1 95 ? -11.466 37.271 13.468 1.00 24.75 118 SER A N 1
ATOM 737 C CA . SER A 1 95 ? -11.132 37.650 12.088 1.00 28.68 118 SER A CA 1
ATOM 738 C C . SER A 1 95 ? -11.124 36.545 11.034 1.00 27.76 118 SER A C 1
ATOM 739 O O . SER A 1 95 ? -11.192 36.842 9.850 1.00 33.57 118 SER A O 1
ATOM 742 N N . VAL A 1 96 ? -11.124 35.282 11.447 1.00 23.98 119 VAL A N 1
ATOM 743 C CA . VAL A 1 96 ? -11.158 34.177 10.528 1.00 24.74 119 VAL A CA 1
ATOM 744 C C . VAL A 1 96 ? -12.541 33.579 10.704 1.00 25.71 119 VAL A C 1
ATOM 745 O O . VAL A 1 96 ? -12.820 32.975 11.722 1.00 26.94 119 VAL A O 1
ATOM 749 N N . TYR A 1 97 ? -13.413 33.763 9.725 1.00 26.98 120 TYR A N 1
ATOM 750 C CA . TYR A 1 97 ? -14.783 33.241 9.809 1.00 29.26 120 TYR A CA 1
ATOM 751 C C . TYR A 1 97 ? -14.923 31.844 9.186 1.00 27.44 120 TYR A C 1
ATOM 752 O O . TYR A 1 97 ? -15.893 31.133 9.487 1.00 30.32 120 TYR A O 1
ATOM 761 N N . THR A 1 98 ? -13.979 31.456 8.321 1.00 27.31 121 THR A N 1
ATOM 762 C CA A THR A 1 98 ? -13.970 30.102 7.752 0.30 27.45 121 THR A CA 1
ATOM 763 C CA B THR A 1 98 ? -13.963 30.133 7.675 0.70 27.40 121 THR A CA 1
ATOM 764 C C . THR A 1 98 ? -12.570 29.507 7.778 1.00 25.86 121 THR A C 1
ATOM 765 O O . THR A 1 98 ? -11.620 30.031 7.198 1.00 29.70 121 THR A O 1
ATOM 772 N N . PHE A 1 99 ? -12.454 28.389 8.493 1.00 21.63 122 PHE A N 1
ATOM 773 C CA . PHE A 1 99 ? -11.223 27.626 8.550 1.00 22.05 122 PHE A CA 1
ATOM 774 C C . PHE A 1 99 ? -11.338 26.504 7.530 1.00 21.88 122 PHE A C 1
ATOM 775 O O . PHE A 1 99 ? -12.432 25.993 7.332 1.00 24.05 122 PHE A O 1
ATOM 783 N N . PRO A 1 100 ? -10.223 26.096 6.916 1.00 22.68 123 PRO A N 1
ATOM 784 C CA . PRO A 1 100 ? -10.298 25.122 5.827 1.00 23.54 123 PRO A CA 1
ATOM 785 C C . PRO A 1 100 ? -10.504 23.679 6.288 1.00 22.04 123 PRO A C 1
ATOM 786 O O . PRO A 1 100 ? -11.007 22.871 5.517 1.00 24.62 123 PRO A O 1
ATOM 790 N N . ASP A 1 101 ? -10.149 23.373 7.534 1.00 20.57 124 ASP A N 1
ATOM 791 C CA . ASP A 1 101 ? -10.253 22.000 8.072 1.00 19.28 124 ASP A CA 1
ATOM 792 C C . ASP A 1 101 ? -9.970 22.021 9.564 1.00 18.58 124 ASP A C 1
ATOM 793 O O . 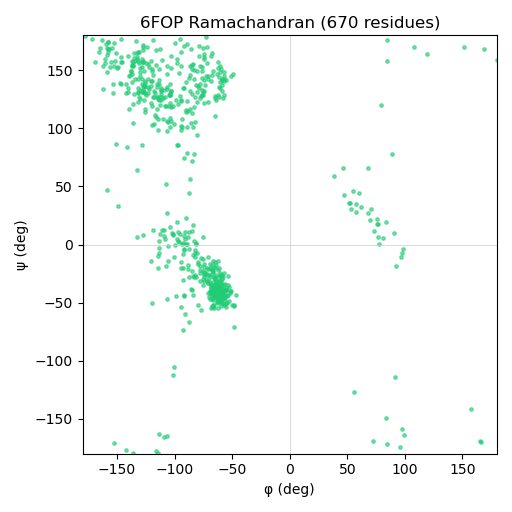ASP A 1 101 ? -9.642 23.081 10.109 1.00 21.37 124 ASP A O 1
ATOM 798 N N . ALA A 1 102 ? -10.093 20.856 10.208 1.00 16.88 125 ALA A N 1
ATOM 799 C CA . ALA A 1 102 ? -9.622 20.647 11.568 1.00 17.25 125 ALA A CA 1
ATOM 800 C C . ALA A 1 102 ? -8.734 19.424 11.515 1.00 16.73 125 ALA A C 1
ATOM 801 O O . ALA A 1 102 ? -9.146 18.370 10.983 1.00 17.15 125 ALA A O 1
ATOM 803 N N . ARG A 1 103 ? -7.545 19.546 12.115 1.00 16.07 126 ARG A N 1
ATOM 804 C CA . ARG A 1 103 ? -6.525 18.496 12.075 1.00 15.79 126 ARG A CA 1
ATOM 805 C C . ARG A 1 103 ? -6.068 18.098 13.468 1.00 15.92 126 ARG A C 1
ATOM 806 O O . ARG A 1 103 ? -5.857 18.944 14.332 1.00 17.76 126 ARG A O 1
ATOM 814 N N . ALA A 1 104 ? -5.884 16.790 13.692 1.00 15.78 127 ALA A N 1
ATOM 815 C CA . ALA A 1 104 ? -5.348 16.331 14.977 1.00 15.48 127 ALA A CA 1
ATOM 816 C C . ALA A 1 104 ? -3.854 16.629 15.054 1.00 15.70 127 ALA A C 1
ATOM 817 O O . ALA A 1 104 ? -3.111 16.313 14.145 1.00 17.11 127 ALA A O 1
ATOM 819 N N . ASP A 1 105 ? -3.455 17.201 16.179 1.00 15.78 128 ASP A N 1
ATOM 820 C CA . ASP A 1 105 ? -2.069 17.569 16.468 1.00 15.54 128 ASP A CA 1
ATOM 821 C C . ASP A 1 105 ? -1.389 16.639 17.484 1.00 15.38 128 ASP A C 1
ATOM 822 O O . ASP A 1 105 ? -0.183 16.358 17.375 1.00 17.18 128 ASP A O 1
ATOM 827 N N A LYS A 1 106 ? -2.156 16.195 18.479 0.49 15.25 129 LYS A N 1
ATOM 828 N N B LYS A 1 106 ? -2.168 16.176 18.461 0.51 15.14 129 LYS A N 1
ATOM 829 C CA A LYS A 1 106 ? -1.681 15.283 19.520 0.49 15.13 129 LYS A CA 1
ATOM 830 C CA B LYS A 1 106 ? -1.689 15.308 19.542 0.51 14.98 129 LYS A CA 1
ATOM 831 C C A LYS A 1 106 ? -2.894 14.487 19.982 0.49 14.26 129 LYS A C 1
ATOM 832 C C B LYS A 1 106 ? -2.884 14.498 20.048 0.51 14.30 129 LYS A C 1
ATOM 833 O O A LYS A 1 106 ? -3.991 15.032 20.094 0.49 15.01 129 LYS A O 1
ATOM 834 O O B LYS A 1 106 ? -3.958 15.051 20.286 0.51 14.91 129 LYS A O 1
ATOM 845 N N . ILE A 1 107 ? -2.697 13.186 20.210 1.00 14.69 130 ILE A N 1
ATOM 846 C CA . ILE A 1 107 ? -3.729 12.312 20.770 1.00 14.85 130 ILE A CA 1
ATOM 847 C C . ILE A 1 107 ? -3.079 11.570 21.913 1.00 14.47 130 ILE A C 1
ATOM 848 O O . ILE A 1 107 ? -2.083 10.860 21.722 1.00 16.47 130 ILE A O 1
ATOM 853 N N . SER A 1 108 ? -3.605 11.772 23.110 1.00 13.60 131 SER A N 1
ATOM 854 C CA . SER A 1 108 ? -3.142 11.048 24.287 1.00 14.42 131 SER A CA 1
ATOM 855 C C . SER A 1 108 ? -4.200 10.035 24.744 1.00 13.46 131 SER A C 1
ATOM 856 O O . SER A 1 108 ? -5.148 9.740 24.003 1.00 15.63 131 SER A O 1
ATOM 859 N N . ASP A 1 109 ? -4.071 9.509 25.956 1.00 12.60 132 ASP A N 1
ATOM 860 C CA . ASP A 1 109 ? -4.903 8.351 26.298 1.00 13.19 132 ASP A CA 1
ATOM 861 C C . ASP A 1 109 ? -6.360 8.699 26.525 1.00 13.06 132 ASP A C 1
ATOM 862 O O . ASP A 1 109 ? -7.221 7.835 26.394 1.00 14.08 132 ASP A O 1
ATOM 867 N N . PHE A 1 110 ? -6.645 9.957 26.883 1.00 12.61 133 PHE A N 1
ATOM 868 C CA . PHE A 1 110 ? -8.018 10.440 27.019 1.00 13.31 133 PHE A CA 1
ATOM 869 C C . PHE A 1 110 ? -8.173 11.927 26.695 1.00 12.80 133 PHE A C 1
ATOM 870 O O . PHE A 1 110 ? -9.092 12.590 27.198 1.00 13.61 133 PHE A O 1
ATOM 878 N N . ALA A 1 111 ? -7.367 12.413 25.752 1.00 13.55 134 ALA A N 1
ATOM 879 C CA . ALA A 1 111 ? -7.511 13.774 25.260 1.00 13.44 134 ALA A CA 1
ATOM 880 C C . ALA A 1 111 ? -7.030 13.855 23.822 1.00 13.12 134 ALA A C 1
ATOM 881 O O . ALA A 1 111 ? -6.278 12.990 23.340 1.00 14.01 134 ALA A O 1
ATOM 883 N N . VAL A 1 112 ? -7.401 14.952 23.173 1.00 13.22 135 VAL A N 1
ATOM 884 C CA . VAL A 1 112 ? -6.939 15.273 21.813 1.00 13.42 135 VAL A CA 1
ATOM 885 C C . VAL A 1 112 ? -6.704 16.777 21.715 1.00 13.58 135 VAL A C 1
ATOM 886 O O . VAL A 1 112 ? -7.504 17.558 22.229 1.00 15.19 135 VAL A O 1
ATOM 890 N N . ASP A 1 113 ? -5.618 17.152 21.057 1.00 14.51 136 ASP A N 1
ATOM 891 C CA . ASP A 1 113 ? -5.383 18.525 20.627 1.00 14.05 136 ASP A CA 1
ATOM 892 C C . ASP A 1 113 ? -5.646 18.572 19.131 1.00 14.67 136 ASP A C 1
ATOM 893 O O . ASP A 1 113 ? -5.071 17.772 18.387 1.00 15.96 136 ASP A O 1
ATOM 898 N N . ALA A 1 114 ? -6.486 19.516 18.698 1.00 14.67 137 ALA A N 1
ATOM 899 C CA . ALA A 1 114 ? -6.765 19.726 17.270 1.00 15.21 137 ALA A CA 1
ATOM 900 C C . ALA A 1 114 ? -6.535 21.186 16.905 1.00 15.68 137 ALA A C 1
ATOM 901 O O . ALA A 1 114 ? -6.764 22.069 17.726 1.00 19.10 137 ALA A O 1
ATOM 903 N N . VAL A 1 115 ? -6.130 21.410 15.660 1.00 16.08 138 VAL A N 1
ATOM 904 C CA . VAL A 1 115 ? -5.809 22.751 15.184 1.00 17.21 138 VAL A CA 1
ATOM 905 C C . VAL A 1 115 ? -6.666 23.070 13.968 1.00 17.75 138 VAL A C 1
ATOM 906 O O . VAL A 1 115 ? -6.827 22.245 13.065 1.00 18.19 138 VAL A O 1
ATOM 910 N N . MET A 1 116 ? -7.208 24.286 13.969 1.00 18.41 139 MET A N 1
ATOM 911 C CA . MET A 1 116 ? -7.850 24.887 12.808 1.00 19.11 139 MET A CA 1
ATOM 912 C C . MET A 1 116 ? -7.022 26.129 12.473 1.00 18.52 139 MET A C 1
ATOM 913 O O . MET A 1 116 ? -6.808 26.957 13.340 1.00 18.50 139 MET A O 1
ATOM 918 N N . ALA A 1 117 ? -6.570 26.269 11.231 1.00 19.19 140 ALA A N 1
ATOM 919 C CA . ALA A 1 117 ? -5.694 27.380 10.889 1.00 20.79 140 ALA A CA 1
ATOM 920 C C . ALA A 1 117 ? -5.905 27.866 9.475 1.00 22.89 140 ALA A C 1
ATOM 921 O O . ALA A 1 117 ? -6.017 27.072 8.547 1.00 25.03 140 ALA A O 1
ATOM 923 N N . SER A 1 118 ? -5.902 29.185 9.318 1.00 24.46 141 SER A N 1
ATOM 924 C CA . SER A 1 118 ? -5.776 29.808 8.006 1.00 26.40 141 SER A CA 1
ATOM 925 C C . SER A 1 118 ? -4.460 30.595 8.046 1.00 30.74 141 SER A C 1
ATOM 926 O O . SER A 1 118 ? -3.742 30.594 9.044 1.00 34.05 141 SER A O 1
ATOM 929 N N . GLY A 1 119 ? -4.157 31.280 6.968 1.00 31.76 142 GLY A N 1
ATOM 930 C CA . GLY A 1 119 ? -2.990 32.132 6.937 1.00 33.66 142 GLY A CA 1
ATOM 931 C C . GLY A 1 119 ? -3.067 33.313 7.887 1.00 35.09 142 GLY A C 1
ATOM 932 O O . GLY A 1 119 ? -2.034 33.889 8.211 1.00 41.36 142 GLY A O 1
ATOM 933 N N . SER A 1 120 ? -4.268 33.694 8.332 1.00 33.71 143 SER A N 1
ATOM 934 C CA . SER A 1 120 ? -4.411 34.861 9.195 1.00 35.80 143 SER A CA 1
ATOM 935 C C . SER A 1 120 ? -4.857 34.558 10.634 1.00 33.13 143 SER A C 1
ATOM 936 O O . SER A 1 120 ? -5.156 35.467 11.403 1.00 38.09 143 SER A O 1
ATOM 939 N N . GLY A 1 121 ? -4.891 33.289 11.026 1.00 25.78 144 GLY A N 1
ATOM 940 C CA . GLY A 1 121 ? -5.243 32.974 12.411 1.00 21.91 144 GLY A CA 1
ATOM 941 C C . GLY A 1 121 ? -5.515 31.498 12.657 1.00 20.93 144 GLY A C 1
ATOM 942 O O . GLY A 1 121 ? -5.686 30.722 11.721 1.00 22.18 144 GLY A O 1
ATOM 943 N N . SER A 1 122 ? -5.600 31.128 13.922 1.00 17.54 145 SER A N 1
ATOM 944 C CA . SER A 1 122 ? -5.786 29.712 14.289 1.00 17.21 145 SER A CA 1
ATOM 945 C C . SER A 1 122 ? -6.436 29.567 15.643 1.00 16.95 145 SER A C 1
ATOM 946 O O . SER A 1 122 ? -6.399 30.464 16.460 1.00 18.29 145 SER A O 1
ATOM 949 N N . ILE A 1 123 ? -7.061 28.405 15.848 1.00 17.66 146 ILE A N 1
ATOM 950 C CA . ILE A 1 123 ? -7.508 27.977 17.153 1.00 16.51 146 ILE A CA 1
ATOM 951 C C . ILE A 1 123 ? -6.927 26.559 17.361 1.00 17.18 146 ILE A C 1
ATOM 952 O O . ILE A 1 123 ? -7.094 25.693 16.498 1.00 17.64 146 ILE A O 1
ATOM 957 N N . LYS A 1 124 ? -6.314 26.335 18.522 1.00 16.14 147 LYS A N 1
ATOM 958 C CA . LYS A 1 124 ? -5.892 25.000 18.943 1.00 16.29 147 LYS A CA 1
ATOM 959 C C . LYS A 1 124 ? -6.750 24.639 20.122 1.00 15.57 147 LYS A C 1
ATOM 960 O O . LYS A 1 124 ? -6.776 25.350 21.118 1.00 17.59 147 LYS A O 1
ATOM 966 N N . ALA A 1 125 ? -7.502 23.549 19.978 1.00 15.41 148 ALA A N 1
ATOM 967 C CA . ALA A 1 125 ? -8.452 23.096 20.996 1.00 15.32 148 ALA A CA 1
ATOM 968 C C . ALA A 1 125 ? -7.993 21.787 21.626 1.00 15.27 148 ALA A C 1
ATOM 969 O O . ALA A 1 125 ? -7.585 20.863 20.899 1.00 16.54 148 ALA A O 1
ATOM 971 N N . THR A 1 126 ? -8.034 21.730 22.953 1.00 13.32 149 THR A N 1
ATOM 972 C CA . THR A 1 126 ? -7.821 20.489 23.690 1.00 13.85 149 THR A CA 1
ATOM 973 C C . THR A 1 126 ? -9.178 20.043 24.241 1.00 13.43 149 THR A C 1
ATOM 974 O O . THR A 1 126 ? -9.804 20.763 25.039 1.00 14.35 149 THR A O 1
ATOM 978 N N . LEU A 1 127 ? -9.584 18.853 23.792 1.00 13.61 150 LEU A N 1
ATOM 979 C CA . LEU A 1 127 ? -10.840 18.191 24.167 1.00 13.58 150 LEU A CA 1
ATOM 980 C C . LEU A 1 127 ? -10.465 16.963 25.000 1.00 13.58 150 LEU A C 1
ATOM 981 O O . LEU A 1 127 ? -9.540 16.230 24.626 1.00 14.09 150 LEU A O 1
ATOM 986 N N . MET A 1 128 ? -11.136 16.787 26.140 1.00 13.76 151 MET A N 1
ATOM 987 C CA . MET A 1 128 ? -10.737 15.735 27.069 1.00 13.65 151 MET A CA 1
ATOM 988 C C . MET A 1 128 ? -11.926 14.952 27.592 1.00 13.35 151 MET A C 1
ATOM 989 O O . MET A 1 128 ? -12.908 15.526 28.093 1.00 14.27 151 MET A O 1
ATOM 994 N N . LYS A 1 129 ? -11.803 13.634 27.488 1.00 13.04 152 LYS A N 1
ATOM 995 C CA . LYS A 1 129 ? -12.768 12.702 28.049 1.00 12.88 152 LYS A CA 1
ATOM 996 C C . LYS A 1 129 ? -12.500 12.683 29.548 1.00 12.98 152 LYS A C 1
ATOM 997 O O . LYS A 1 129 ? -11.355 12.485 29.970 1.00 14.01 152 LYS A O 1
ATOM 1003 N N . GLY A 1 130 ? -13.529 12.879 30.352 1.00 12.74 153 GLY A N 1
ATOM 1004 C CA . GLY A 1 130 ? -13.355 12.976 31.779 1.00 12.86 153 GLY A CA 1
ATOM 1005 C C . GLY A 1 130 ? -12.953 14.355 32.290 1.00 13.15 153 GLY A C 1
ATOM 1006 O O . GLY A 1 130 ? -12.490 14.470 33.432 1.00 14.78 153 GLY A O 1
ATOM 1007 N N . SER A 1 131 ? -13.172 15.407 31.502 1.00 13.72 154 SER A N 1
ATOM 1008 C CA . SER A 1 131 ? -12.940 16.768 31.985 1.00 14.55 154 SER A CA 1
ATOM 1009 C C . SER A 1 131 ? -14.202 17.582 31.780 1.00 13.99 154 SER A C 1
ATOM 1010 O O . SER A 1 131 ? -14.779 17.550 30.710 1.00 14.47 154 SER A O 1
ATOM 1013 N N . PRO A 1 132 ? -14.531 18.451 32.743 1.00 13.07 155 PRO A N 1
ATOM 1014 C CA . PRO A 1 132 ? -15.596 19.445 32.480 1.00 13.91 155 PRO A CA 1
ATOM 1015 C C . PRO A 1 132 ? -15.083 20.670 31.715 1.00 13.70 155 PRO A C 1
ATOM 1016 O O . PRO A 1 132 ? -15.879 21.552 31.409 1.00 13.69 155 PRO A O 1
ATOM 1020 N N . TYR A 1 133 ? -13.772 20.743 31.482 1.00 13.51 156 TYR A N 1
ATOM 1021 C CA . TYR A 1 133 ? -13.136 21.843 30.759 1.00 12.89 156 TYR A CA 1
ATOM 1022 C C . TYR A 1 133 ? -12.874 21.523 29.306 1.00 12.49 156 TYR A C 1
ATOM 1023 O O . TYR A 1 133 ? -12.715 20.333 28.941 1.00 13.81 156 TYR A O 1
ATOM 1032 N N . ALA A 1 134 ? -12.776 22.574 28.478 1.00 13.31 157 ALA A N 1
ATOM 1033 C CA . ALA A 1 134 ? -12.101 22.499 27.176 1.00 13.88 157 ALA A CA 1
ATOM 1034 C C . ALA A 1 134 ? -11.169 23.707 27.121 1.00 13.04 157 ALA A C 1
ATOM 1035 O O . ALA A 1 134 ? -11.498 24.782 27.651 1.00 14.22 157 ALA A O 1
ATOM 1037 N N . TYR A 1 135 ? -9.997 23.505 26.542 1.00 12.55 158 TYR A N 1
ATOM 1038 C CA . TYR A 1 135 ? -8.909 24.485 26.594 1.00 12.60 158 TYR A CA 1
ATOM 1039 C C . TYR A 1 135 ? -8.525 24.918 25.179 1.00 13.71 158 TYR A C 1
ATOM 1040 O O . TYR A 1 135 ? -8.482 24.097 24.269 1.00 14.36 158 TYR A O 1
ATOM 1049 N N . PHE A 1 136 ? -8.235 26.220 25.013 1.00 13.07 159 PHE A N 1
ATOM 1050 C CA . PHE A 1 136 ? -7.992 26.784 23.700 1.00 13.25 159 PHE A CA 1
ATOM 1051 C C . PHE A 1 136 ? -6.806 27.739 23.710 1.00 13.15 159 PHE A C 1
ATOM 1052 O O . PHE A 1 136 ? -6.590 28.457 24.696 1.00 14.47 159 PHE A O 1
ATOM 1060 N N . VAL A 1 137 ? -6.085 27.757 22.583 1.00 13.32 160 VAL A N 1
ATOM 1061 C CA . VAL A 1 137 ? -5.054 28.773 22.346 1.00 13.64 160 VAL A CA 1
ATOM 1062 C C . VAL A 1 137 ? -5.353 29.375 20.979 1.00 14.91 160 VAL A C 1
ATOM 1063 O O . VAL A 1 137 ? -5.577 28.655 20.004 1.00 16.10 160 VAL A O 1
ATOM 1067 N N . PHE A 1 138 ? -5.359 30.710 20.935 1.00 15.38 161 PHE A N 1
ATOM 1068 C CA . PHE A 1 138 ? -5.652 31.488 19.729 1.00 15.34 161 PHE A CA 1
ATOM 1069 C C . PHE A 1 138 ? -4.390 32.137 19.154 1.00 16.23 161 PHE A C 1
ATOM 1070 O O . PHE A 1 138 ? -3.477 32.523 19.897 1.00 18.15 161 PHE A O 1
ATOM 1078 N N . THR A 1 139 ? -4.343 32.251 17.823 1.00 15.60 162 THR A N 1
ATOM 1079 C CA . THR A 1 139 ? -3.425 33.169 17.184 1.00 17.32 162 THR A CA 1
ATOM 1080 C C . THR A 1 139 ? -4.208 34.025 16.170 1.00 18.27 162 THR A C 1
ATOM 1081 O O . THR A 1 139 ? -5.244 33.621 15.639 1.00 19.14 162 THR A O 1
ATOM 1085 N N . GLY A 1 140 ? -3.758 35.255 15.996 1.00 18.96 163 GLY A N 1
ATOM 1086 C CA . GLY A 1 140 ? -4.261 36.107 14.936 1.00 18.68 163 GLY A CA 1
ATOM 1087 C C . GLY A 1 140 ? -5.565 36.793 15.214 1.00 20.08 163 GLY A C 1
ATOM 1088 O O . GLY A 1 140 ? -6.094 37.458 14.328 1.00 24.23 163 GLY A O 1
ATOM 1089 N N . GLY A 1 141 ? -6.081 36.656 16.436 1.00 19.63 164 GLY A N 1
ATOM 1090 C CA . GLY A 1 141 ? -7.335 37.262 16.801 1.00 20.89 164 GLY A CA 1
ATOM 1091 C C . GLY A 1 141 ? -7.925 36.729 18.077 1.00 19.63 164 GLY A C 1
ATOM 1092 O O . GLY A 1 141 ? -7.297 35.965 18.808 1.00 19.64 164 GLY A O 1
ATOM 1093 N N . ASN A 1 142 ? -9.173 37.096 18.305 1.00 19.31 165 ASN A N 1
ATOM 1094 C CA . ASN A 1 142 ? -9.827 36.896 19.579 1.00 18.37 165 ASN A CA 1
ATOM 1095 C C . ASN A 1 142 ? -10.866 35.769 19.542 1.00 18.95 165 ASN A C 1
ATOM 1096 O O . ASN A 1 142 ? -11.484 35.527 18.505 1.00 19.63 165 ASN A O 1
ATOM 1101 N N . PRO A 1 143 ? -11.120 35.147 20.699 1.00 17.64 166 PRO A N 1
ATOM 1102 C CA . PRO A 1 143 ? -12.255 34.214 20.788 1.00 16.47 166 PRO A CA 1
ATOM 1103 C C . PRO A 1 143 ? -13.551 34.923 20.522 1.00 18.28 166 PRO A C 1
ATOM 1104 O O . PRO A 1 143 ? -13.818 35.955 21.141 1.00 20.60 166 PRO A O 1
ATOM 1108 N N . ARG A 1 144 ? -14.326 34.390 19.582 1.00 17.53 167 ARG A N 1
ATOM 1109 C CA . ARG A 1 144 ? -15.629 34.917 19.242 1.00 18.22 167 ARG A CA 1
ATOM 1110 C C . ARG A 1 144 ? -16.597 33.806 19.569 1.00 18.76 167 ARG A C 1
ATOM 1111 O O . ARG A 1 144 ? -16.627 32.799 18.861 1.00 20.08 167 ARG A O 1
ATOM 1119 N N . ILE A 1 145 ? -17.308 33.957 20.686 1.00 17.78 168 ILE A N 1
ATOM 1120 C CA . ILE A 1 145 ? -18.182 32.912 21.223 1.00 18.08 168 ILE A CA 1
ATOM 1121 C C . ILE A 1 145 ? -19.597 33.141 20.717 1.00 19.56 168 ILE A C 1
ATOM 1122 O O . ILE A 1 145 ? -20.328 34.036 21.196 1.00 20.76 168 ILE A O 1
ATOM 1127 N N . ASP A 1 146 ? -19.968 32.345 19.715 1.00 19.74 169 ASP A N 1
ATOM 1128 C CA . ASP A 1 146 ? -21.238 32.464 19.014 1.00 19.89 169 ASP A CA 1
ATOM 1129 C C . ASP A 1 146 ? -22.246 31.513 19.639 1.00 20.06 169 ASP A C 1
ATOM 1130 O O . ASP A 1 146 ? -22.230 30.296 19.383 1.00 20.04 169 ASP A O 1
ATOM 1135 N N . PHE A 1 147 ? -23.087 32.051 20.511 1.00 20.97 170 PHE A N 1
ATOM 1136 C CA . PHE A 1 147 ? -24.079 31.247 21.249 1.00 20.32 170 PHE A CA 1
ATOM 1137 C C . PHE A 1 147 ? -25.260 30.854 20.372 1.00 22.28 170 PHE A C 1
ATOM 1138 O O . PHE A 1 147 ? -25.588 31.545 19.388 1.00 21.53 170 PHE A O 1
ATOM 1146 N N . SER A 1 148 ? -25.876 29.725 20.715 1.00 22.26 171 SER A N 1
ATOM 1147 C CA A SER A 1 148 ? -27.160 29.318 20.122 0.47 24.45 171 SER A CA 1
ATOM 1148 C CA B SER A 1 148 ? -27.149 29.321 20.124 0.53 24.27 171 SER A CA 1
ATOM 1149 C C . SER A 1 148 ? -28.277 30.081 20.824 1.00 27.40 171 SER A C 1
ATOM 1150 O O . SER A 1 148 ? -28.940 29.559 21.733 1.00 31.98 171 SER A O 1
ATOM 1155 N N . GLY A 1 149 ? -28.502 31.304 20.379 1.00 26.67 172 GLY A N 1
ATOM 1156 C CA . GLY A 1 149 ? -29.363 32.264 21.089 1.00 26.00 172 GLY A CA 1
ATOM 1157 C C . GLY A 1 149 ? -28.523 33.212 21.940 1.00 25.99 172 GLY A C 1
ATOM 1158 O O . GLY A 1 149 ? -27.346 33.413 21.692 1.00 30.09 172 GLY A O 1
ATOM 1159 N N . THR A 1 150 ? -29.138 33.818 22.938 1.00 26.78 173 THR A N 1
ATOM 1160 C CA . THR A 1 150 ? -28.501 34.861 23.752 1.00 24.65 173 THR A CA 1
ATOM 1161 C C . THR A 1 150 ? -28.338 34.212 25.106 1.00 23.77 173 THR A C 1
ATOM 1162 O O . THR A 1 150 ? -29.309 33.751 25.643 1.00 30.43 173 THR A O 1
ATOM 1166 N N . PRO A 1 151 ? -27.122 34.164 25.659 1.00 21.83 174 PRO A N 1
ATOM 1167 C CA . PRO A 1 151 ? -27.029 33.582 26.989 1.00 20.71 174 PRO A CA 1
ATOM 1168 C C . PRO A 1 151 ? -27.480 34.507 28.107 1.00 22.11 174 PRO A C 1
ATOM 1169 O O . PRO A 1 151 ? -27.434 35.717 27.945 1.00 25.48 174 PRO A O 1
ATOM 1173 N N . THR A 1 152 ? -27.925 33.931 29.212 1.00 21.20 175 THR A N 1
ATOM 1174 C CA . THR A 1 152 ? -28.069 34.627 30.484 1.00 22.03 175 THR A CA 1
ATOM 1175 C C . THR A 1 152 ? -26.685 34.762 31.070 1.00 21.65 175 THR A C 1
ATOM 1176 O O . THR A 1 152 ? -25.943 33.792 31.101 1.00 22.65 175 THR A O 1
ATOM 1180 N N . VAL A 1 153 ? -26.349 35.951 31.541 1.00 21.92 176 VAL A N 1
ATOM 1181 C CA . VAL A 1 153 ? -25.067 36.172 32.173 1.00 21.95 176 VAL A CA 1
ATOM 1182 C C . VAL A 1 153 ? -25.399 36.275 33.672 1.00 23.45 176 VAL A C 1
ATOM 1183 O O . VAL A 1 153 ? -26.001 37.239 34.129 1.00 27.92 176 VAL A O 1
ATOM 1187 N N . PHE A 1 154 ? -25.068 35.208 34.400 1.00 20.57 177 PHE A N 1
ATOM 1188 C CA . PHE A 1 154 ? -25.316 35.181 35.842 1.00 20.37 177 PHE A CA 1
ATOM 1189 C C . PHE A 1 154 ? -24.168 35.750 36.670 1.00 19.96 177 PHE A C 1
ATOM 1190 O O . PHE A 1 154 ? -24.383 36.099 37.837 1.00 24.39 177 PHE A O 1
ATOM 1198 N N . TYR A 1 155 ? -22.982 35.860 36.074 1.00 19.63 178 TYR A N 1
ATOM 1199 C CA . TYR A 1 155 ? -21.847 36.496 36.710 1.00 20.97 178 TYR A CA 1
ATOM 1200 C C . TYR A 1 155 ? -21.023 37.167 35.642 1.00 21.73 178 TYR A C 1
ATOM 1201 O O . TYR A 1 155 ? -20.764 36.594 34.572 1.00 20.13 178 TYR A O 1
ATOM 1210 N N . GLY A 1 156 ? -20.560 38.373 35.978 1.00 21.65 179 GLY A N 1
ATOM 1211 C CA . GLY A 1 156 ? -19.545 39.046 35.198 1.00 22.61 179 GLY A CA 1
ATOM 1212 C C . GLY A 1 156 ? -20.053 40.216 34.406 1.00 22.67 179 GLY A C 1
ATOM 1213 O O . GLY A 1 156 ? -21.252 40.448 34.306 1.00 25.14 179 GLY A O 1
ATOM 1214 N N . ASP A 1 157 ? -19.118 40.966 33.853 1.00 24.58 180 ASP A N 1
ATOM 1215 C CA . ASP A 1 157 ? -19.441 42.121 33.001 1.00 26.00 180 ASP A CA 1
ATOM 1216 C C . ASP A 1 157 ? -18.285 42.329 32.022 1.00 24.32 180 ASP A C 1
ATOM 1217 O O . ASP A 1 157 ? -17.403 41.477 31.947 1.00 22.11 180 ASP A O 1
ATOM 1222 N N . SER A 1 158 ? -18.286 43.438 31.282 1.00 23.22 181 SER A N 1
ATOM 1223 C CA . SER A 1 158 ? -17.293 43.656 30.252 1.00 24.28 181 SER A CA 1
ATOM 1224 C C . SER A 1 158 ? -15.877 43.705 30.780 1.00 22.22 181 SER A C 1
ATOM 1225 O O . SER A 1 158 ? -14.959 43.526 29.996 1.00 23.71 181 SER A O 1
ATOM 1228 N N . GLY A 1 159 ? -15.695 43.955 32.082 1.00 22.26 182 GLY A N 1
ATOM 1229 C CA . GLY A 1 159 ? -14.371 44.041 32.677 1.00 22.94 182 GLY A CA 1
ATOM 1230 C C . GLY A 1 159 ? -13.940 42.865 33.528 1.00 21.04 182 GLY A C 1
ATOM 1231 O O . GLY A 1 159 ? -12.826 42.866 34.033 1.00 24.67 182 GLY A O 1
ATOM 1232 N N . SER A 1 160 ? -14.789 41.857 33.707 1.00 21.02 183 SER A N 1
ATOM 1233 C CA . SER A 1 160 ? -14.415 40.739 34.579 1.00 21.60 183 SER A CA 1
ATOM 1234 C C . SER A 1 160 ? -13.584 39.719 33.822 1.00 20.90 183 SER A C 1
ATOM 1235 O O . SER A 1 160 ? -13.635 39.625 32.591 1.00 21.84 183 SER A O 1
ATOM 1238 N N . GLN A 1 161 ? -12.791 38.976 34.572 1.00 20.15 184 GLN A N 1
ATOM 1239 C CA . GLN A 1 161 ? -11.907 37.961 33.989 1.00 20.79 184 GLN A CA 1
ATOM 1240 C C . GLN A 1 161 ? -12.640 36.739 33.429 1.00 19.91 184 GLN A C 1
ATOM 1241 O O . GLN A 1 161 ? -12.199 36.116 32.450 1.00 19.78 184 GLN A O 1
ATOM 1247 N N . CYS A 1 162 ? -13.758 36.415 34.063 1.00 19.22 185 CYS A N 1
ATOM 1248 C CA . CYS A 1 162 ? -14.590 35.322 33.655 1.00 17.76 185 CYS A CA 1
ATOM 1249 C C . CYS A 1 162 ? -16.024 35.737 33.609 1.00 18.55 185 CYS A C 1
ATOM 1250 O O . CYS A 1 162 ? -16.412 36.729 34.245 1.00 20.66 185 CYS A O 1
ATOM 1253 N N . LEU A 1 163 ? -16.809 34.967 32.851 1.00 18.19 186 LEU A N 1
ATOM 1254 C CA . LEU A 1 163 ? -18.257 35.119 32.829 1.00 18.09 186 LEU A CA 1
ATOM 1255 C C . LEU A 1 163 ? -18.880 33.805 33.206 1.00 19.20 186 LEU A C 1
ATOM 1256 O O . LEU A 1 163 ? -18.348 32.742 32.855 1.00 19.67 186 LEU A O 1
ATOM 1261 N N . GLY A 1 164 ? -19.962 33.887 33.952 1.00 18.73 187 GLY A N 1
ATOM 1262 C CA . GLY A 1 164 ? -20.835 32.744 34.177 1.00 18.86 187 GLY A CA 1
ATOM 1263 C C . GLY A 1 164 ? -22.070 32.927 33.326 1.00 18.57 187 GLY A C 1
ATOM 1264 O O . GLY A 1 164 ? -22.740 33.962 33.437 1.00 19.76 187 GLY A O 1
ATOM 1265 N N . VAL A 1 165 ? -22.339 31.965 32.444 1.00 18.68 188 VAL A N 1
ATOM 1266 C CA . VAL A 1 165 ? -23.436 32.063 31.510 1.00 17.47 188 VAL A CA 1
ATOM 1267 C C . VAL A 1 165 ? -24.318 30.829 31.576 1.00 18.33 188 VAL A C 1
ATOM 1268 O O . VAL A 1 165 ? -23.888 29.755 32.006 1.00 19.41 188 VAL A O 1
ATOM 1272 N N . THR A 1 166 ? -25.555 30.982 31.128 1.00 18.37 189 THR A N 1
ATOM 1273 C CA . THR A 1 166 ? -26.500 29.881 31.032 1.00 18.57 189 THR A CA 1
ATOM 1274 C C . THR A 1 166 ? -27.105 29.944 29.649 1.00 19.02 189 THR A C 1
ATOM 1275 O O . THR A 1 166 ? -27.598 30.995 29.246 1.00 21.35 189 THR A O 1
ATOM 1279 N N . ILE A 1 167 ? -27.048 28.821 28.921 1.00 18.87 190 ILE A N 1
ATOM 1280 C CA . ILE A 1 167 ? -27.627 28.696 27.584 1.00 20.22 190 ILE A CA 1
ATOM 1281 C C . ILE A 1 167 ? -28.266 27.329 27.463 1.00 19.43 190 ILE A C 1
ATOM 1282 O O . ILE A 1 167 ? -27.643 26.352 27.861 1.00 18.68 190 ILE A O 1
ATOM 1287 N N . ASN A 1 168 ? -29.476 27.237 26.917 1.00 20.66 191 ASN A N 1
ATOM 1288 C CA . ASN A 1 168 ? -30.183 25.955 26.833 1.00 20.09 191 ASN A CA 1
ATOM 1289 C C . ASN A 1 168 ? -30.286 25.233 28.187 1.00 20.57 191 ASN A C 1
ATOM 1290 O O . ASN A 1 168 ? -30.265 24.002 28.247 1.00 21.60 191 ASN A O 1
ATOM 1295 N N . GLY A 1 169 ? -30.352 25.983 29.283 1.00 20.44 192 GLY A N 1
ATOM 1296 C CA . GLY A 1 169 ? -30.416 25.411 30.623 1.00 21.60 192 GLY A CA 1
ATOM 1297 C C . GLY A 1 169 ? -29.108 24.874 31.162 1.00 21.63 192 GLY A C 1
ATOM 1298 O O . GLY A 1 169 ? -29.101 24.309 32.247 1.00 23.44 192 GLY A O 1
ATOM 1299 N N . VAL A 1 170 ? -28.001 25.080 30.435 1.00 18.69 193 VAL A N 1
ATOM 1300 C CA . VAL A 1 170 ? -26.691 24.563 30.810 1.00 19.57 193 VAL A CA 1
ATOM 1301 C C . VAL A 1 170 ? -25.827 25.741 31.263 1.00 18.42 193 VAL A C 1
ATOM 1302 O O . VAL A 1 170 ? -25.729 26.757 30.554 1.00 18.20 193 VAL A O 1
ATOM 1306 N N . ASN A 1 171 ? -25.253 25.619 32.458 1.00 17.44 194 ASN A N 1
ATOM 1307 C CA . ASN A 1 171 ? -24.362 26.613 32.995 1.00 16.41 194 ASN A CA 1
ATOM 1308 C C . ASN A 1 171 ? -22.937 26.392 32.539 1.00 16.53 194 ASN A C 1
ATOM 1309 O O . ASN A 1 171 ? -22.446 25.263 32.564 1.00 16.90 194 ASN A O 1
ATOM 1314 N N . TYR A 1 172 ? -22.287 27.466 32.071 1.00 16.18 195 TYR A N 1
ATOM 1315 C CA . TYR A 1 172 ? -20.890 27.444 31.682 1.00 16.27 195 TYR A CA 1
ATOM 1316 C C . TYR A 1 172 ? -20.117 28.580 32.313 1.00 16.21 195 TYR A C 1
ATOM 1317 O O . TYR A 1 172 ? -20.650 29.661 32.555 1.00 17.64 195 TYR A O 1
ATOM 1326 N N . GLY A 1 173 ? -18.826 28.324 32.512 1.00 15.27 196 GLY A N 1
ATOM 1327 C CA . GLY A 1 173 ? -17.853 29.357 32.807 1.00 14.91 196 GLY A CA 1
ATOM 1328 C C . GLY A 1 173 ? -17.042 29.628 31.559 1.00 16.64 196 GLY A C 1
ATOM 1329 O O . GLY A 1 173 ? -16.650 28.690 30.861 1.00 15.38 196 GLY A O 1
ATOM 1330 N N . LEU A 1 174 ? -16.785 30.919 31.296 1.00 16.55 197 LEU A N 1
ATOM 1331 C CA . LEU A 1 174 ? -15.900 31.365 30.210 1.00 15.61 197 LEU A CA 1
ATOM 1332 C C . LEU A 1 174 ? -14.733 32.055 30.869 1.00 15.07 197 LEU A C 1
ATOM 1333 O O . LEU A 1 174 ? -14.929 33.047 31.578 1.00 16.94 197 LEU A O 1
ATOM 1338 N N . PHE A 1 175 ? -13.537 31.495 30.694 1.00 14.52 198 PHE A N 1
ATOM 1339 C CA . PHE A 1 175 ? -12.355 31.908 31.477 1.00 15.14 198 PHE A CA 1
ATOM 1340 C C . PHE A 1 175 ? -11.290 32.506 30.599 1.00 15.26 198 PHE A C 1
ATOM 1341 O O . PHE A 1 175 ? -10.653 31.813 29.794 1.00 15.26 198 PHE A O 1
ATOM 1349 N N . ALA A 1 176 ? -11.110 33.819 30.735 1.00 15.90 199 ALA A N 1
ATOM 1350 C CA . ALA A 1 176 ? -10.145 34.581 29.937 1.00 15.80 199 ALA A CA 1
ATOM 1351 C C . ALA A 1 176 ? -8.891 34.903 30.731 1.00 16.04 199 ALA A C 1
ATOM 1352 O O . ALA A 1 176 ? -8.891 34.847 31.958 1.00 15.13 199 ALA A O 1
ATOM 1354 N N . PRO A 1 177 ? -7.812 35.258 30.030 1.00 14.87 200 PRO A N 1
ATOM 1355 C CA . PRO A 1 177 ? -6.637 35.742 30.750 1.00 15.93 200 PRO A CA 1
ATOM 1356 C C . PRO A 1 177 ? -6.907 36.999 31.565 1.00 15.80 200 PRO A C 1
ATOM 1357 O O . PRO A 1 177 ? -7.772 37.831 31.187 1.00 16.22 200 PRO A O 1
ATOM 1361 N N . SER A 1 178 ? -6.205 37.133 32.682 1.00 16.72 201 SER A N 1
ATOM 1362 C CA A SER A 1 178 ? -6.278 38.373 33.453 0.33 17.15 201 SER A CA 1
ATOM 1363 C CA B SER A 1 178 ? -6.257 38.370 33.463 0.30 17.45 201 SER A CA 1
ATOM 1364 C CA C SER A 1 178 ? -6.248 38.368 33.456 0.37 17.40 201 SER A CA 1
ATOM 1365 C C . SER A 1 178 ? -5.984 39.547 32.526 1.00 17.53 201 SER A C 1
ATOM 1366 O O . SER A 1 178 ? -5.070 39.501 31.721 1.00 17.49 201 SER A O 1
ATOM 1373 N N . GLY A 1 179 ? -6.820 40.574 32.617 1.00 18.30 202 GLY A N 1
ATOM 1374 C CA . GLY A 1 179 ? -6.695 41.741 31.760 1.00 19.91 202 GLY A CA 1
ATOM 1375 C C . GLY A 1 179 ? -7.592 41.785 30.550 1.00 19.64 202 GLY A C 1
ATOM 1376 O O . GLY A 1 179 ? -7.603 42.778 29.819 1.00 22.01 202 GLY A O 1
ATOM 1377 N N . SER A 1 180 ? -8.362 40.715 30.331 1.00 17.47 203 SER A N 1
ATOM 1378 C CA . SER A 1 180 ? -9.260 40.635 29.189 1.00 17.73 203 SER A CA 1
ATOM 1379 C C . SER A 1 180 ? -10.482 41.520 29.425 1.00 18.64 203 SER A C 1
ATOM 1380 O O . SER A 1 180 ? -10.818 41.867 30.561 1.00 20.19 203 SER A O 1
ATOM 1383 N N . LYS A 1 181 ? -11.141 41.854 28.327 1.00 19.15 204 LYS A N 1
ATOM 1384 C CA . LYS A 1 181 ? -12.429 42.510 28.351 1.00 20.00 204 LYS A CA 1
ATOM 1385 C C . LYS A 1 181 ? -13.375 41.713 27.492 1.00 20.05 204 LYS A C 1
ATOM 1386 O O . LYS A 1 181 ? -12.942 40.855 26.720 1.00 22.39 204 LYS A O 1
ATOM 1392 N N . TRP A 1 182 ? -14.666 42.009 27.602 1.00 21.43 205 TRP A N 1
ATOM 1393 C CA . TRP A 1 182 ? -15.679 41.295 26.809 1.00 23.60 205 TRP A CA 1
ATOM 1394 C C . TRP A 1 182 ? -16.550 42.279 26.064 1.00 24.65 205 TRP A C 1
ATOM 1395 O O . TRP A 1 182 ? -17.009 43.251 26.639 1.00 26.51 205 TRP A O 1
ATOM 1406 N N . GLN A 1 183 ? -16.745 42.004 24.782 1.00 24.76 206 GLN A N 1
ATOM 1407 C CA . GLN A 1 183 ? -17.591 42.813 23.918 1.00 26.81 206 GLN A CA 1
ATOM 1408 C C . GLN A 1 183 ? -18.777 41.966 23.521 1.00 26.90 206 GLN A C 1
ATOM 1409 O O . GLN A 1 183 ? -18.658 40.748 23.287 1.00 28.05 206 GLN A O 1
ATOM 1415 N N . GLY A 1 184 ? -19.928 42.589 23.450 1.00 26.84 207 GLY A N 1
ATOM 1416 C CA . GLY A 1 184 ? -21.118 41.914 22.967 1.00 24.93 207 GLY A CA 1
ATOM 1417 C C . GLY A 1 184 ? -21.978 41.211 23.986 1.00 27.76 207 GLY A C 1
ATOM 1418 O O . GLY A 1 184 ? -22.918 40.530 23.606 1.00 33.71 207 GLY A O 1
ATOM 1419 N N . ILE A 1 185 ? -21.715 41.426 25.272 1.00 28.48 208 ILE A N 1
ATOM 1420 C CA . ILE A 1 185 ? -22.584 40.934 26.329 1.00 31.07 208 ILE A CA 1
ATOM 1421 C C . ILE A 1 185 ? -23.972 41.518 26.119 1.00 34.79 208 ILE A C 1
ATOM 1422 O O . ILE A 1 185 ? -24.130 42.729 25.897 1.00 35.74 208 ILE A O 1
ATOM 1427 N N . GLY A 1 186 ? -24.978 40.647 26.183 1.00 39.35 209 GLY A N 1
ATOM 1428 C CA . GLY A 1 186 ? -26.343 41.021 25.858 1.00 40.87 209 GLY A CA 1
ATOM 1429 C C . GLY A 1 186 ? -26.747 40.657 24.445 1.00 37.35 209 GLY A C 1
ATOM 1430 O O . GLY A 1 186 ? -27.913 40.790 24.103 1.00 46.33 209 GLY A O 1
ATOM 1431 N N . THR A 1 187 ? -25.782 40.197 23.633 1.00 38.44 210 THR A N 1
ATOM 1432 C CA . THR A 1 187 ? -26.059 39.719 22.279 1.00 33.35 210 THR A CA 1
ATOM 1433 C C . THR A 1 187 ? -25.764 38.209 22.205 1.00 32.75 210 THR A C 1
ATOM 1434 O O . THR A 1 187 ? -25.374 37.553 23.199 1.00 34.90 210 THR A O 1
ATOM 1438 N N . GLY A 1 188 ? -25.979 37.669 21.011 1.00 29.39 211 GLY A N 1
ATOM 1439 C CA . GLY A 1 188 ? -25.741 36.283 20.724 1.00 28.98 211 GLY A CA 1
ATOM 1440 C C . GLY A 1 188 ? -24.311 35.936 20.454 1.00 28.02 211 GLY A C 1
ATOM 1441 O O . GLY A 1 188 ? -24.020 34.747 20.324 1.00 26.79 211 GLY A O 1
ATOM 1442 N N . THR A 1 189 ? -23.416 36.923 20.347 1.00 26.82 212 THR A N 1
ATOM 1443 C CA . THR A 1 189 ? -21.986 36.649 20.189 1.00 24.97 212 THR A CA 1
ATOM 1444 C C . THR A 1 189 ? -21.180 37.496 21.162 1.00 25.07 212 THR A C 1
ATOM 1445 O O . THR A 1 189 ? -21.279 38.733 21.142 1.00 27.56 212 THR A O 1
ATOM 1449 N N . ILE A 1 190 ? -20.391 36.844 22.007 1.00 23.21 213 ILE A N 1
ATOM 1450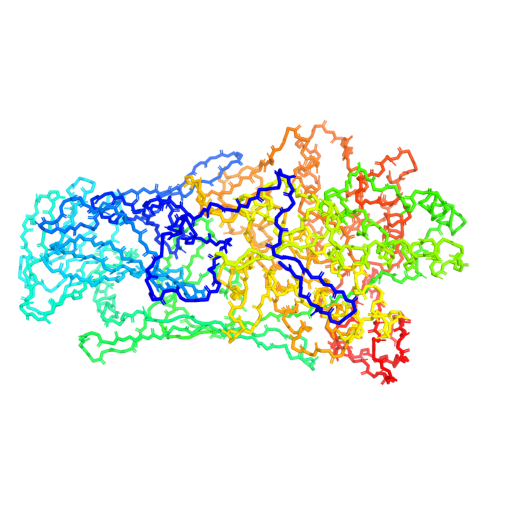 C CA . ILE A 1 190 ? -19.526 37.554 22.933 1.00 21.83 213 ILE A CA 1
ATOM 1451 C C . ILE A 1 190 ? -18.104 37.339 22.474 1.00 21.69 213 ILE A C 1
ATOM 1452 O O . ILE A 1 190 ? -17.671 36.182 22.326 1.00 23.12 213 ILE A O 1
ATOM 1457 N N . THR A 1 191 ? -17.381 38.438 22.287 1.00 21.79 214 THR A N 1
ATOM 1458 C CA . THR A 1 191 ? -15.966 38.382 21.894 1.00 22.87 214 THR A CA 1
ATOM 1459 C C . THR A 1 191 ? -15.097 38.692 23.087 1.00 20.83 214 THR A C 1
ATOM 1460 O O . THR A 1 191 ? -15.342 39.663 23.807 1.00 22.26 214 THR A O 1
ATOM 1464 N N . CYS A 1 192 ? -14.106 37.832 23.315 1.00 19.77 215 CYS A N 1
ATOM 1465 C CA . CYS A 1 192 ? -13.157 38.039 24.381 1.00 19.28 215 CYS A CA 1
ATOM 1466 C C . CYS A 1 192 ? -11.996 38.852 23.829 1.00 19.53 215 CYS A C 1
ATOM 1467 O O . CYS A 1 192 ? -11.273 38.365 22.950 1.00 19.43 215 CYS A O 1
ATOM 1470 N N . ILE A 1 193 ? -11.835 40.083 24.325 1.00 19.13 216 ILE A N 1
ATOM 1471 C CA . ILE A 1 193 ? -10.743 40.936 23.872 1.00 19.67 216 ILE A CA 1
ATOM 1472 C C . ILE A 1 193 ? -9.528 40.559 24.692 1.00 19.42 216 ILE A C 1
ATOM 1473 O O . ILE A 1 193 ? -9.386 40.957 25.850 1.00 19.11 216 ILE A O 1
ATOM 1478 N N . LEU A 1 194 ? -8.658 39.778 24.086 1.00 19.06 217 LEU A N 1
ATOM 1479 C CA . LEU A 1 194 ? -7.479 39.286 24.776 1.00 18.47 217 LEU A CA 1
ATOM 1480 C C . LEU A 1 194 ? -6.468 40.398 25.014 1.00 18.89 217 LEU A C 1
ATOM 1481 O O . LEU A 1 194 ? -6.291 41.259 24.166 1.00 20.31 217 LEU A O 1
ATOM 1486 N N . PRO A 1 195 ? -5.789 40.379 26.163 1.00 17.68 218 PRO A N 1
ATOM 1487 C CA . PRO A 1 195 ? -4.675 41.320 26.342 1.00 18.44 218 PRO A CA 1
ATOM 1488 C C . PRO A 1 195 ? -3.483 40.951 25.495 1.00 17.97 218 PRO A C 1
ATOM 1489 O O . PRO A 1 195 ? -3.302 39.780 25.172 1.00 18.78 218 PRO A O 1
ATOM 1493 N N . ALA A 1 196 ? -2.636 41.929 25.196 1.00 16.99 219 ALA A N 1
ATOM 1494 C CA . ALA A 1 196 ? -1.437 41.670 24.402 1.00 17.75 219 ALA A CA 1
ATOM 1495 C C . ALA A 1 196 ? -0.591 40.606 25.072 1.00 17.79 219 ALA A C 1
ATOM 1496 O O . ALA A 1 196 ? -0.315 40.677 26.270 1.00 17.53 219 ALA A O 1
ATOM 1498 N N . GLY A 1 197 ? -0.222 39.598 24.297 1.00 17.52 220 GLY A N 1
ATOM 1499 C CA . GLY A 1 197 ? 0.668 38.564 24.789 1.00 17.33 220 GLY A CA 1
ATOM 1500 C C . GLY A 1 197 ? 0.034 37.395 25.510 1.00 15.84 220 GLY A C 1
ATOM 1501 O O . GLY A 1 197 ? 0.744 36.479 25.877 1.00 16.11 220 GLY A O 1
ATOM 1502 N N A LYS A 1 198 ? -1.281 37.398 25.721 0.42 15.49 221 LYS A N 1
ATOM 1503 N N B LYS A 1 198 ? -1.279 37.437 25.697 0.58 15.00 221 LYS A N 1
ATOM 1504 C CA A LYS A 1 198 ? -1.943 36.296 26.456 0.42 15.69 221 LYS A CA 1
ATOM 1505 C CA B LYS A 1 198 ? -1.998 36.334 26.328 0.58 15.67 221 LYS A CA 1
ATOM 1506 C C A LYS A 1 198 ? -3.139 35.760 25.655 0.42 15.41 221 LYS A C 1
ATOM 1507 C C B LYS A 1 198 ? -3.030 35.839 25.364 0.58 15.72 221 LYS A C 1
ATOM 1508 O O A LYS A 1 198 ? -4.176 36.407 25.592 0.42 14.82 221 LYS A O 1
ATOM 1509 O O B LYS A 1 198 ? -3.821 36.610 24.806 0.58 16.10 221 LYS A O 1
ATOM 1520 N N . ASN A 1 199 ? -2.991 34.542 25.118 1.00 15.27 222 ASN A N 1
ATOM 1521 C CA . ASN A 1 199 ? -3.792 33.990 24.038 1.00 16.18 222 ASN A CA 1
ATOM 1522 C C . ASN A 1 199 ? -4.447 32.656 24.386 1.00 15.30 222 ASN A C 1
ATOM 1523 O O . ASN A 1 199 ? -4.960 31.974 23.507 1.00 16.87 222 ASN A O 1
ATOM 1528 N N . TYR A 1 200 ? -4.474 32.359 25.676 1.00 13.66 223 TYR A N 1
ATOM 1529 C CA . TYR A 1 200 ? -5.151 31.161 26.187 1.00 14.00 223 TYR A CA 1
ATOM 1530 C C . TYR A 1 200 ? -6.575 31.496 26.626 1.00 14.51 223 TYR A C 1
ATOM 1531 O O . TYR A 1 200 ? -6.894 32.642 26.988 1.00 14.87 223 TYR A O 1
ATOM 1540 N N . PHE A 1 201 ? -7.457 30.497 26.595 1.00 13.96 224 PHE A N 1
ATOM 1541 C CA . PHE A 1 201 ? -8.905 30.724 26.851 1.00 13.94 224 PHE A CA 1
ATOM 1542 C C . PHE A 1 201 ? -9.482 29.357 27.172 1.00 14.66 224 PHE A C 1
ATOM 1543 O O . PHE A 1 201 ? -9.159 28.395 26.477 1.00 14.79 224 PHE A O 1
ATOM 1551 N N . SER A 1 202 ? -10.292 29.251 28.224 1.00 13.96 225 SER A N 1
ATOM 1552 C CA . SER A 1 202 ? -10.932 27.954 28.522 1.00 13.73 225 SER A CA 1
ATOM 1553 C C . SER A 1 202 ? -12.390 28.133 28.858 1.00 13.57 225 SER A C 1
ATOM 1554 O O . SER A 1 202 ? -12.838 29.246 29.158 1.00 14.73 225 SER A O 1
ATOM 1557 N N . ILE A 1 203 ? -13.123 27.032 28.832 1.00 14.00 226 ILE A N 1
ATOM 1558 C CA . ILE A 1 203 ? -14.540 27.007 29.214 1.00 14.84 226 ILE A CA 1
ATOM 1559 C C . ILE A 1 203 ? -14.726 25.797 30.119 1.00 14.45 226 ILE A C 1
ATOM 1560 O O . ILE A 1 203 ? -13.899 24.853 30.073 1.00 14.06 226 ILE A O 1
ATOM 1565 N N . ALA A 1 204 ? -15.769 25.816 30.938 1.00 14.93 227 ALA A N 1
ATOM 1566 C CA . ALA A 1 204 ? -16.198 24.613 31.679 1.00 13.93 227 ALA A CA 1
ATOM 1567 C C . ALA A 1 204 ? -17.671 24.540 31.683 1.00 13.92 227 ALA A C 1
ATOM 1568 O O . ALA A 1 204 ? -18.357 25.558 31.784 1.00 16.61 227 ALA A O 1
ATOM 1570 N N . VAL A 1 205 ? -18.188 23.324 31.627 1.00 14.10 228 VAL A N 1
ATOM 1571 C CA . VAL A 1 205 ? -19.582 23.083 31.969 1.00 14.15 228 VAL A CA 1
ATOM 1572 C C . VAL A 1 205 ? -19.689 22.961 33.496 1.00 14.99 228 VAL A C 1
ATOM 1573 O O . VAL A 1 205 ? -18.912 22.245 34.132 1.00 15.52 228 VAL A O 1
ATOM 1577 N N . LEU A 1 206 ? -20.591 23.751 34.071 1.00 15.77 229 LEU A N 1
ATOM 1578 C CA . LEU A 1 206 ? -20.733 23.873 35.517 1.00 16.08 229 LEU A CA 1
ATOM 1579 C C . LEU A 1 206 ? -21.939 23.091 35.976 1.00 17.15 229 LEU A C 1
ATOM 1580 O O . LEU A 1 206 ? -22.907 22.977 35.247 1.00 19.17 229 LEU A O 1
ATOM 1585 N N . PRO A 1 207 ? -21.909 22.615 37.226 1.00 17.06 230 PRO A N 1
ATOM 1586 C CA . PRO A 1 207 ? -23.022 21.849 37.755 1.00 18.80 230 PRO A CA 1
ATOM 1587 C C . PRO A 1 207 ? -24.150 22.725 38.309 1.00 19.90 230 PRO A C 1
ATOM 1588 O O . PRO A 1 207 ? -25.214 22.197 38.643 1.00 23.93 230 PRO A O 1
ATOM 1592 N N . ASP A 1 208 ? -23.927 24.032 38.424 1.00 19.73 231 ASP A N 1
ATOM 1593 C CA . ASP A 1 208 ? -24.944 24.939 38.972 1.00 21.18 231 ASP A CA 1
ATOM 1594 C C . ASP A 1 208 ? -24.566 26.361 38.573 1.00 20.88 231 ASP A C 1
ATOM 1595 O O . ASP A 1 208 ? -23.524 26.562 37.964 1.00 20.71 231 ASP A O 1
ATOM 1600 N N . ASN A 1 209 ? -25.415 27.333 38.909 1.00 20.86 232 ASN A N 1
ATOM 1601 C CA . ASN A 1 209 ? -25.165 28.740 38.591 1.00 21.70 232 ASN A CA 1
ATOM 1602 C C . ASN A 1 209 ? -24.783 29.572 39.800 1.00 21.86 232 ASN A C 1
ATOM 1603 O O . ASN A 1 209 ? -24.967 30.778 39.767 1.00 23.81 232 ASN A O 1
ATOM 1608 N N . THR A 1 210 ? -24.192 28.960 40.826 1.00 20.88 233 THR A N 1
ATOM 1609 C CA . THR A 1 210 ? -23.765 29.730 41.978 1.00 20.30 233 THR A CA 1
ATOM 1610 C C . THR A 1 210 ? -22.378 30.330 41.740 1.00 21.19 233 THR A C 1
ATOM 1611 O O . THR A 1 210 ? -21.522 29.759 41.051 1.00 21.74 233 THR A O 1
ATOM 1615 N N . VAL A 1 211 ? -22.160 31.477 42.392 1.00 21.02 234 VAL A N 1
ATOM 1616 C CA . VAL A 1 211 ? -20.862 32.137 42.300 1.00 21.57 234 VAL A CA 1
ATOM 1617 C C . VAL A 1 211 ? -19.799 31.302 42.997 1.00 22.12 234 VAL A C 1
ATOM 1618 O O . VAL A 1 211 ? -18.688 31.244 42.538 1.00 22.12 234 VAL A O 1
ATOM 1622 N N . SER A 1 212 ? -20.147 30.642 44.091 1.00 21.81 235 SER A N 1
ATOM 1623 C CA . SER A 1 212 ? -19.207 29.768 44.784 1.00 22.99 235 SER A CA 1
ATOM 1624 C C . SER A 1 212 ? -18.644 28.652 43.862 1.00 20.61 235 SER A C 1
ATOM 1625 O O . SER A 1 212 ? -17.442 28.417 43.816 1.00 19.71 235 SER A O 1
ATOM 1628 N N . THR A 1 213 ? -19.531 28.008 43.110 1.00 19.47 236 THR A N 1
ATOM 1629 C CA . THR A 1 213 ? -19.116 26.999 42.159 1.00 18.34 236 THR A CA 1
ATOM 1630 C C . THR A 1 213 ? -18.259 27.583 41.059 1.00 17.01 236 THR A C 1
ATOM 1631 O O . THR A 1 213 ? -17.198 27.031 40.742 1.00 16.64 236 THR A O 1
ATOM 1635 N N . LEU A 1 214 ? -18.674 28.714 40.511 1.00 17.38 237 LEU A N 1
ATOM 1636 C CA . LEU A 1 214 ? -17.902 29.360 39.451 1.00 17.33 237 LEU A CA 1
ATOM 1637 C C . LEU A 1 214 ? -16.502 29.710 39.934 1.00 17.01 237 LEU A C 1
ATOM 1638 O O . LEU A 1 214 ? -15.534 29.525 39.204 1.00 17.90 237 LEU A O 1
ATOM 1643 N N . THR A 1 215 ? -16.389 30.172 41.181 1.00 17.40 238 THR A N 1
ATOM 1644 C CA . THR A 1 215 ? -15.085 30.524 41.752 1.00 18.04 238 THR A CA 1
ATOM 1645 C C . THR A 1 215 ? -14.179 29.296 41.809 1.00 17.15 238 THR A C 1
ATOM 1646 O O . THR A 1 215 ? -12.995 29.374 41.502 1.00 18.18 238 THR A O 1
ATOM 1650 N N . TYR A 1 216 ? -14.733 28.154 42.209 1.00 16.36 239 TYR A N 1
ATOM 1651 C CA . TYR A 1 216 ? -13.943 26.917 42.288 1.00 15.95 239 TYR A CA 1
ATOM 1652 C C . TYR A 1 216 ? -13.472 26.478 40.907 1.00 15.05 239 TYR A C 1
ATOM 1653 O O . TYR A 1 216 ? -12.294 26.144 40.720 1.00 15.31 239 TYR A O 1
ATOM 1662 N N . TYR A 1 217 ? -14.357 26.500 39.928 1.00 14.53 240 TYR A N 1
ATOM 1663 C CA . TYR A 1 217 ? -13.971 26.145 38.549 1.00 15.48 240 TYR A CA 1
ATOM 1664 C C . TYR A 1 217 ? -12.962 27.140 37.974 1.00 15.00 240 TYR A C 1
ATOM 1665 O O . TYR A 1 217 ? -12.030 26.740 37.297 1.00 15.10 240 TYR A O 1
ATOM 1674 N N . LYS A 1 218 ? -13.101 28.432 38.291 1.00 15.31 241 LYS A N 1
ATOM 1675 C CA . LYS A 1 218 ? -12.101 29.415 37.888 1.00 15.47 241 LYS A CA 1
ATOM 1676 C C . LYS A 1 218 ? -10.741 29.098 38.470 1.00 15.54 241 LYS A C 1
ATOM 1677 O O . LYS A 1 218 ? -9.730 29.275 37.797 1.00 15.54 241 LYS A O 1
ATOM 1683 N N . ASP A 1 219 ? -10.709 28.615 39.718 1.00 14.88 242 ASP A N 1
ATOM 1684 C CA . ASP A 1 219 ? -9.440 28.287 40.345 1.00 16.37 242 ASP A CA 1
ATOM 1685 C C . ASP A 1 219 ? -8.584 27.334 39.520 1.00 15.23 242 ASP A C 1
ATOM 1686 O O . ASP A 1 219 ? -7.362 27.416 39.583 1.00 15.52 242 ASP A O 1
ATOM 1691 N N . TYR A 1 220 ? -9.215 26.404 38.809 1.00 15.22 243 TYR A N 1
ATOM 1692 C CA . TYR A 1 220 ? -8.470 25.417 37.996 1.00 13.86 243 TYR A CA 1
ATOM 1693 C C . TYR A 1 220 ? -8.597 25.618 36.490 1.00 13.79 243 TYR A C 1
ATOM 1694 O O . TYR A 1 220 ? -8.050 24.857 35.713 1.00 14.39 243 TYR A O 1
ATOM 1703 N N . ALA A 1 221 ? -9.226 26.720 36.063 1.00 12.90 244 ALA A N 1
ATOM 1704 C CA . ALA A 1 221 ? -9.489 26.956 34.633 1.00 13.36 244 ALA A CA 1
ATOM 1705 C C . ALA A 1 221 ? -8.250 27.214 33.808 1.00 12.79 244 ALA A C 1
ATOM 1706 O O . ALA A 1 221 ? -8.281 27.083 32.570 1.00 13.96 244 ALA A O 1
ATOM 1708 N N . TYR A 1 222 ? -7.170 27.619 34.467 1.00 12.83 245 TYR A N 1
ATOM 1709 C CA . TYR A 1 222 ? -5.936 27.955 33.798 1.00 13.43 245 TYR A CA 1
ATOM 1710 C C . TYR A 1 222 ? -4.881 26.880 33.888 1.00 13.74 245 TYR A C 1
ATOM 1711 O O . TYR A 1 222 ? -3.739 27.113 33.520 1.00 14.88 245 TYR A O 1
ATOM 1720 N N . CYS A 1 223 ? -5.273 25.700 34.372 1.00 13.25 246 CYS A N 1
ATOM 1721 C CA . CYS A 1 223 ? -4.396 24.530 34.425 1.00 13.23 246 CYS A CA 1
ATOM 1722 C C . CYS A 1 223 ? -4.736 23.685 33.210 1.00 12.79 246 CYS A C 1
ATOM 1723 O O . CYS A 1 223 ? -5.598 22.809 33.250 1.00 13.33 246 CYS A O 1
ATOM 1726 N N . PHE A 1 224 ? -4.123 24.006 32.089 1.00 12.94 247 PHE A N 1
ATOM 1727 C CA . PHE A 1 224 ? -4.469 23.374 30.814 1.00 13.14 247 PHE A CA 1
ATOM 1728 C C . PHE A 1 224 ? -3.880 21.962 30.775 1.00 12.51 247 PHE A C 1
ATOM 1729 O O . PHE A 1 224 ? -2.694 21.767 31.019 1.00 13.95 247 PHE A O 1
ATOM 1737 N N . VAL A 1 225 ? -4.724 20.977 30.450 1.00 12.93 248 VAL A N 1
ATOM 1738 C CA . VAL A 1 225 ? -4.253 19.596 30.330 1.00 13.57 248 VAL A CA 1
ATOM 1739 C C . VAL A 1 225 ? -3.470 19.453 29.045 1.00 13.61 248 VAL A C 1
ATOM 1740 O O . VAL A 1 225 ? -3.980 19.730 27.974 1.00 16.66 248 VAL A O 1
ATOM 1744 N N . THR A 1 226 ? -2.203 19.034 29.175 1.00 13.45 249 THR A N 1
ATOM 1745 C CA . THR A 1 226 ? -1.296 18.891 28.040 1.00 15.08 249 THR A CA 1
ATOM 1746 C C . THR A 1 226 ? -0.883 17.450 27.746 1.00 15.33 249 THR A C 1
ATOM 1747 O O . THR A 1 226 ? -0.278 17.199 26.707 1.00 16.72 249 THR A O 1
ATOM 1751 N N . ASP A 1 227 ? -1.260 16.513 28.623 1.00 14.42 250 ASP A N 1
ATOM 1752 C CA . ASP A 1 227 ? -1.023 15.082 28.349 1.00 14.52 250 ASP A CA 1
ATOM 1753 C C . ASP A 1 227 ? -1.934 14.290 29.278 1.00 14.32 250 ASP A C 1
ATOM 1754 O O . ASP A 1 227 ? -2.297 14.756 30.357 1.00 14.12 250 ASP A O 1
ATOM 1759 N N . THR A 1 228 ? -2.289 13.081 28.842 1.00 13.94 251 THR A N 1
ATOM 1760 C CA . THR A 1 228 ? -3.072 12.144 29.635 1.00 13.99 251 THR A CA 1
ATOM 1761 C C . THR A 1 228 ? -2.489 10.739 29.413 1.00 14.18 251 THR A C 1
ATOM 1762 O O . THR A 1 228 ? -2.143 10.369 28.274 1.00 15.60 251 THR A O 1
ATOM 1766 N N A LYS A 1 229 ? -2.360 9.981 30.493 0.38 13.87 252 LYS A N 1
ATOM 1767 N N B LYS A 1 229 ? -2.384 9.988 30.511 0.62 13.31 252 LYS A N 1
ATOM 1768 C CA A LYS A 1 229 ? -1.808 8.644 30.381 0.38 14.22 252 LYS A CA 1
ATOM 1769 C CA B LYS A 1 229 ? -1.730 8.670 30.507 0.62 14.01 252 LYS A CA 1
ATOM 1770 C C A LYS A 1 229 ? -2.429 7.710 31.388 0.38 14.44 252 LYS A C 1
ATOM 1771 C C B LYS A 1 229 ? -2.410 7.700 31.432 0.62 14.64 252 LYS A C 1
ATOM 1772 O O A LYS A 1 229 ? -2.799 8.104 32.498 0.38 15.12 252 LYS A O 1
ATOM 1773 O O B LYS A 1 229 ? -2.737 8.042 32.577 0.62 15.45 252 LYS A O 1
ATOM 1784 N N . VAL A 1 230 ? -2.545 6.455 30.962 1.00 14.22 253 VAL A N 1
ATOM 1785 C CA . VAL A 1 230 ? -2.872 5.314 31.835 1.00 14.44 253 VAL A CA 1
ATOM 1786 C C . VAL A 1 230 ? -1.670 4.414 32.018 1.00 14.64 253 VAL A C 1
ATOM 1787 O O . VAL A 1 230 ? -0.844 4.284 31.125 1.00 16.55 253 VAL A O 1
ATOM 1791 N N . GLU A 1 231 ? -1.599 3.808 33.204 1.00 14.28 254 GLU A N 1
ATOM 1792 C CA . GLU A 1 231 ? -0.642 2.743 33.486 1.00 15.67 254 GLU A CA 1
ATOM 1793 C C . GLU A 1 231 ? -1.396 1.674 34.264 1.00 15.18 254 GLU A C 1
ATOM 1794 O O . GLU A 1 231 ? -2.382 1.982 34.934 1.00 16.46 254 GLU A O 1
ATOM 1800 N N . TRP A 1 232 ? -0.952 0.425 34.172 1.00 14.27 255 TRP A N 1
ATOM 1801 C CA . TRP A 1 232 ? -1.637 -0.671 34.865 1.00 14.11 255 TRP A CA 1
ATOM 1802 C C . TRP A 1 232 ? -0.657 -1.614 35.530 1.00 14.38 255 TRP A C 1
ATOM 1803 O O . TRP A 1 232 ? 0.510 -1.701 35.134 1.00 15.23 255 TRP A O 1
ATOM 1814 N N . SER A 1 233 ? -1.174 -2.339 36.523 1.00 14.81 256 SER A N 1
ATOM 1815 C CA A SER A 1 233 ? -0.397 -3.349 37.222 0.72 15.71 256 SER A CA 1
ATOM 1816 C CA B SER A 1 233 ? -0.389 -3.388 37.144 0.28 15.55 256 SER A CA 1
ATOM 1817 C C . SER A 1 233 ? -1.282 -4.502 37.679 1.00 15.89 256 SER A C 1
ATOM 1818 O O . SER A 1 233 ? -2.296 -4.264 38.347 1.00 15.66 256 SER A O 1
ATOM 1823 N N . TYR A 1 234 ? -0.908 -5.727 37.318 1.00 15.48 257 TYR A N 1
ATOM 1824 C CA . TYR A 1 234 ? -1.538 -6.937 37.824 1.00 16.08 257 TYR A CA 1
ATOM 1825 C C . TYR A 1 234 ? -0.715 -7.389 39.016 1.00 16.45 257 TYR A C 1
ATOM 1826 O O . TYR A 1 234 ? 0.507 -7.601 38.894 1.00 17.82 257 TYR A O 1
ATOM 1835 N N . ASN A 1 235 ? -1.373 -7.541 40.156 1.00 17.18 258 ASN A N 1
ATOM 1836 C CA . ASN A 1 235 ? -0.768 -8.105 41.357 1.00 19.09 258 ASN A CA 1
ATOM 1837 C C . ASN A 1 235 ? -1.186 -9.550 41.484 1.00 18.66 258 ASN A C 1
ATOM 1838 O O . ASN A 1 235 ? -2.315 -9.851 41.847 1.00 18.45 258 ASN A O 1
ATOM 1843 N N . GLU A 1 236 ? -0.260 -10.440 41.155 1.00 18.95 259 GLU A N 1
ATOM 1844 C CA . GLU A 1 236 ? -0.579 -11.866 41.116 1.00 19.79 259 GLU A CA 1
ATOM 1845 C C . GLU A 1 236 ? -0.933 -12.434 42.483 1.00 19.86 259 GLU A C 1
ATOM 1846 O O . GLU A 1 236 ? -1.800 -13.308 42.584 1.00 23.73 259 GLU A O 1
ATOM 1852 N N A THR A 1 237 ? -0.253 -11.958 43.513 0.71 21.03 260 THR A N 1
ATOM 1853 N N B THR A 1 237 ? -0.272 -11.969 43.545 0.29 21.14 260 THR A N 1
ATOM 1854 C CA A THR A 1 237 ? -0.496 -12.387 44.868 0.71 23.69 260 THR A CA 1
ATOM 1855 C CA B THR A 1 237 ? -0.544 -12.475 44.899 0.29 22.61 260 THR A CA 1
ATOM 1856 C C A THR A 1 237 ? -1.906 -12.019 45.318 0.71 22.62 260 THR A C 1
ATOM 1857 C C B THR A 1 237 ? -1.762 -11.855 45.582 0.29 21.05 260 THR A C 1
ATOM 1858 O O A THR A 1 237 ? -2.617 -12.862 45.861 0.71 25.59 260 THR A O 1
ATOM 1859 O O B THR A 1 237 ? -2.134 -12.302 46.667 0.29 21.94 260 THR A O 1
ATOM 1866 N N . GLU A 1 238 ? -2.330 -10.790 45.005 1.00 20.81 261 GLU A N 1
ATOM 1867 C CA . GLU A 1 238 ? -3.634 -10.264 45.447 1.00 21.96 261 GLU A CA 1
ATOM 1868 C C . GLU A 1 238 ? -4.782 -10.467 44.453 1.00 20.38 261 GLU A C 1
ATOM 1869 O O . GLU A 1 238 ? -5.935 -10.199 44.782 1.00 20.33 261 GLU A O 1
ATOM 1875 N N . SER A 1 239 ? -4.473 -10.939 43.244 1.00 18.41 262 SER A N 1
ATOM 1876 C CA . SER A 1 239 ? -5.471 -11.100 42.187 1.00 17.35 262 SER A CA 1
ATOM 1877 C C . SER A 1 239 ? -6.225 -9.798 41.906 1.00 17.21 262 SER A C 1
ATOM 1878 O O . SER A 1 239 ? -7.435 -9.791 41.751 1.00 17.76 262 SER A O 1
ATOM 1881 N N . THR A 1 240 ? -5.470 -8.710 41.790 1.00 15.74 263 THR A N 1
ATOM 1882 C CA . THR A 1 240 ? -6.041 -7.384 41.516 1.00 16.56 263 THR A CA 1
ATOM 1883 C C . THR A 1 240 ? -5.404 -6.766 40.283 1.00 14.94 263 THR A C 1
ATOM 1884 O O . THR A 1 240 ? -4.278 -7.089 39.914 1.00 15.59 263 THR A O 1
ATOM 1888 N N . LEU A 1 241 ? -6.152 -5.858 39.673 1.00 15.18 264 LEU A N 1
ATOM 1889 C CA . LEU A 1 241 ? -5.684 -5.084 38.532 1.00 15.39 264 LEU A CA 1
ATOM 1890 C C . LEU A 1 241 ? -5.876 -3.606 38.864 1.00 15.27 264 LEU A C 1
ATOM 1891 O O . LEU A 1 241 ? -7.002 -3.154 39.053 1.00 15.43 264 LEU A O 1
ATOM 1896 N N . THR A 1 242 ? -4.759 -2.892 38.983 1.00 14.28 265 THR A N 1
ATOM 1897 C CA . THR A 1 242 ? -4.732 -1.483 39.301 1.00 15.41 265 THR A CA 1
ATOM 1898 C C . THR A 1 242 ? -4.445 -0.669 38.055 1.00 14.19 265 THR A C 1
ATOM 1899 O O . THR A 1 242 ? -3.542 -1.003 37.287 1.00 16.22 265 THR A O 1
ATOM 1903 N N . THR A 1 243 ? -5.240 0.374 37.848 1.00 13.86 266 THR A N 1
ATOM 1904 C CA . THR A 1 243 ? -5.004 1.324 36.748 1.00 13.90 266 THR A CA 1
ATOM 1905 C C . THR A 1 243 ? -4.859 2.726 37.341 1.00 13.83 266 THR A C 1
ATOM 1906 O O . THR A 1 243 ? -5.684 3.123 38.171 1.00 14.36 266 THR A O 1
ATOM 1910 N N . THR A 1 244 ? -3.799 3.424 36.939 1.00 13.12 267 THR A N 1
ATOM 1911 C CA A THR A 1 244 ? -3.572 4.821 37.311 0.60 14.26 267 THR A CA 1
ATOM 1912 C CA B THR A 1 244 ? -3.618 4.831 37.305 0.40 13.92 267 THR A CA 1
ATOM 1913 C C . THR A 1 244 ? -3.860 5.691 36.090 1.00 14.35 267 THR A C 1
ATOM 1914 O O . THR A 1 244 ? -3.451 5.356 34.984 1.00 16.56 267 THR A O 1
ATOM 1921 N N . PHE A 1 245 ? -4.589 6.787 36.325 1.00 13.51 268 PHE A N 1
ATOM 1922 C CA . PHE A 1 245 ? -4.933 7.804 35.311 1.00 13.60 268 PHE A CA 1
ATOM 1923 C C . PHE A 1 245 ? -4.250 9.091 35.713 1.00 14.71 268 PHE A C 1
ATOM 1924 O O . PHE A 1 245 ? -4.421 9.520 36.853 1.00 16.05 268 PHE A O 1
ATOM 1932 N N . THR A 1 246 ? -3.457 9.668 34.812 1.00 13.35 269 THR A N 1
ATOM 1933 C CA . THR A 1 246 ? -2.688 10.890 35.126 1.00 13.86 269 THR A CA 1
ATOM 1934 C C . THR A 1 246 ? -2.860 11.919 34.028 1.00 13.94 269 THR A C 1
ATOM 1935 O O . THR A 1 246 ? -2.710 11.615 32.850 1.00 14.73 269 THR A O 1
ATOM 1939 N N . ALA A 1 247 ? -3.185 13.152 34.441 1.00 15.06 270 ALA A N 1
ATOM 1940 C CA . ALA A 1 247 ? -3.231 14.306 33.557 1.00 15.69 270 ALA A CA 1
ATOM 1941 C C . ALA A 1 247 ? -2.061 15.205 33.913 1.00 15.86 270 ALA A C 1
ATOM 1942 O O . ALA A 1 247 ? -1.813 15.467 35.085 1.00 19.80 270 ALA A O 1
ATOM 1944 N N . GLU A 1 248 ? -1.342 15.653 32.903 1.00 14.67 271 GLU A N 1
ATOM 1945 C CA . GLU A 1 248 ? -0.310 16.662 33.055 1.00 15.60 271 GLU A CA 1
ATOM 1946 C C . GLU A 1 248 ? -0.987 18.008 32.821 1.00 15.62 271 GLU A C 1
ATOM 1947 O O . GLU A 1 248 ? -1.690 18.159 31.837 1.00 15.35 271 GLU A O 1
ATOM 1953 N N . VAL A 1 249 ? -0.703 18.994 33.672 1.00 15.45 272 VAL A N 1
ATOM 1954 C CA . VAL A 1 249 ? -1.191 20.355 33.454 1.00 15.06 272 VAL A CA 1
ATOM 1955 C C . VAL A 1 249 ? -0.053 21.367 33.297 1.00 16.54 272 VAL A C 1
ATOM 1956 O O . VAL A 1 249 ? 1.029 21.229 33.896 1.00 18.37 272 VAL A O 1
ATOM 1960 N N . SER A 1 250 ? -0.335 22.358 32.434 1.00 15.57 273 SER A N 1
ATOM 1961 C CA A SER A 1 250 ? 0.525 23.504 32.258 0.61 16.20 273 SER A CA 1
ATOM 1962 C CA B SER A 1 250 ? 0.502 23.553 32.203 0.39 16.43 273 SER A CA 1
ATOM 1963 C C . SER A 1 250 ? -0.264 24.720 32.770 1.00 16.43 273 SER A C 1
ATOM 1964 O O . SER A 1 250 ? -1.369 25.021 32.302 1.00 16.58 273 SER A O 1
ATOM 1969 N N . VAL A 1 251 ? 0.298 25.385 33.771 1.00 14.93 274 VAL A N 1
ATOM 1970 C CA . VAL A 1 251 ? -0.397 26.475 34.441 1.00 14.58 274 VAL A CA 1
ATOM 1971 C C . VAL A 1 251 ? -0.189 27.783 33.673 1.00 14.20 274 VAL A C 1
ATOM 1972 O O . VAL A 1 251 ? 0.925 28.325 33.611 1.00 16.10 274 VAL A O 1
ATOM 1976 N N . LYS A 1 252 ? -1.269 28.300 33.106 1.00 14.72 275 LYS A N 1
ATOM 1977 C CA . LYS A 1 252 ? -1.215 29.514 32.274 1.00 15.77 275 LYS A CA 1
ATOM 1978 C C . LYS A 1 252 ? -1.195 30.810 33.090 1.00 15.99 275 LYS A C 1
ATOM 1979 O O . LYS A 1 252 ? -0.659 31.815 32.631 1.00 17.89 275 LYS A O 1
ATOM 1985 N N . GLU A 1 253 ? -1.768 30.791 34.277 1.00 15.35 276 GLU A N 1
ATOM 1986 C CA . GLU A 1 253 ? -1.682 31.917 35.226 1.00 16.34 276 GLU A CA 1
ATOM 1987 C C . GLU A 1 253 ? -2.144 31.418 36.572 1.00 16.88 276 GLU A C 1
ATOM 1988 O O . GLU A 1 253 ? -2.768 30.353 36.658 1.00 16.39 276 GLU A O 1
ATOM 1994 N N . GLY A 1 254 ? -1.871 32.189 37.608 1.00 17.83 277 GLY A N 1
ATOM 1995 C CA . GLY A 1 254 ? -2.331 31.940 38.958 1.00 19.54 277 GLY A CA 1
ATOM 1996 C C . GLY A 1 254 ? -1.446 30.985 39.728 1.00 20.50 277 GLY A C 1
ATOM 1997 O O . GLY A 1 254 ? -0.510 30.425 39.190 1.00 22.55 277 GLY A O 1
ATOM 1998 N N . THR A 1 255 ? -1.789 30.786 41.002 1.00 22.67 278 THR A N 1
ATOM 1999 C CA . THR A 1 255 ? -1.003 29.989 41.910 1.00 25.05 278 THR A CA 1
ATOM 2000 C C . THR A 1 255 ? -1.660 28.656 42.258 1.00 24.73 278 THR A C 1
ATOM 2001 O O . THR A 1 255 ? -1.128 27.926 43.073 1.00 28.71 278 THR A O 1
ATOM 2005 N N . ASN A 1 256 ? -2.790 28.334 41.647 1.00 20.93 279 ASN A N 1
ATOM 2006 C CA . ASN A 1 256 ? -3.374 27.022 41.824 1.00 19.79 279 ASN A CA 1
ATOM 2007 C C . ASN A 1 256 ? -2.768 26.049 40.820 1.00 18.91 279 ASN A C 1
ATOM 2008 O O . ASN A 1 256 ? -2.479 26.407 39.668 1.00 19.60 279 ASN A O 1
ATOM 2013 N N . LYS A 1 257 ? -2.624 24.794 41.236 1.00 19.63 280 LYS A N 1
ATOM 2014 C CA . LYS A 1 257 ? -2.206 23.738 40.328 1.00 19.04 280 LYS A CA 1
ATOM 2015 C C . LYS A 1 257 ? -3.011 22.485 40.644 1.00 18.73 280 LYS A C 1
ATOM 2016 O O . LYS A 1 257 ? -2.936 21.938 41.735 1.00 23.37 280 LYS A O 1
ATOM 2022 N N . GLY A 1 258 ? -3.793 22.071 39.675 1.00 15.14 281 GLY A N 1
ATOM 2023 C CA . GLY A 1 258 ? -4.628 20.882 39.769 1.00 15.44 281 GLY A CA 1
ATOM 2024 C C . GLY A 1 258 ? -5.613 20.898 38.639 1.00 14.78 281 GLY A C 1
ATOM 2025 O O . GLY A 1 258 ? -5.502 21.689 37.727 1.00 16.58 281 GLY A O 1
ATOM 2026 N N . THR A 1 259 ? -6.579 19.989 38.698 1.00 14.10 282 THR A N 1
ATOM 2027 C CA . THR A 1 259 ? -7.705 20.015 37.791 1.00 14.42 282 THR A CA 1
ATOM 2028 C C . THR A 1 259 ? -8.869 19.256 38.406 1.00 13.94 282 THR A C 1
ATOM 2029 O O . THR A 1 259 ? -8.770 18.749 39.544 1.00 14.76 282 THR A O 1
ATOM 2033 N N . ILE A 1 260 ? -9.998 19.316 37.711 1.00 13.46 283 ILE A N 1
ATOM 2034 C CA . ILE A 1 260 ? -11.194 18.619 38.100 1.00 13.74 283 ILE A CA 1
ATOM 2035 C C . ILE A 1 260 ? -11.372 17.483 37.095 1.00 13.21 283 ILE A C 1
ATOM 2036 O O . ILE A 1 260 ? -11.476 17.719 35.900 1.00 14.55 283 ILE A O 1
ATOM 2041 N N . LEU A 1 261 ? -11.369 16.251 37.595 1.00 14.12 284 LEU A N 1
ATOM 2042 C CA . LEU A 1 261 ? -11.564 15.042 36.753 1.00 13.57 284 LEU A CA 1
ATOM 2043 C C . LEU A 1 261 ? -12.972 14.496 37.022 1.00 13.64 284 LEU A C 1
ATOM 2044 O O . LEU A 1 261 ? -13.414 14.447 38.165 1.00 15.60 284 LEU A O 1
ATOM 2049 N N . ALA A 1 262 ? -13.643 14.138 35.945 1.00 13.32 285 ALA A N 1
ATOM 2050 C CA . ALA A 1 262 ? -14.967 13.547 35.983 1.00 13.41 285 ALA A CA 1
ATOM 2051 C C . ALA A 1 262 ? -14.767 12.041 35.717 1.00 13.70 285 ALA A C 1
ATOM 2052 O O . ALA A 1 262 ? -14.155 11.655 34.738 1.00 13.74 285 ALA A O 1
ATOM 2054 N N . LEU A 1 263 ? -15.410 11.230 36.556 1.00 13.24 286 LEU A N 1
ATOM 2055 C CA . LEU A 1 263 ? -15.280 9.771 36.526 1.00 12.03 286 LEU A CA 1
ATOM 2056 C C . LEU A 1 263 ? -16.592 9.131 36.169 1.00 13.56 286 LEU A C 1
ATOM 2057 O O . LEU A 1 263 ? -17.624 9.520 36.679 1.00 14.08 286 LEU A O 1
ATOM 2062 N N . TYR A 1 264 ? -16.527 8.144 35.279 1.00 13.05 287 TYR A N 1
ATOM 2063 C CA . TYR A 1 264 ? -17.686 7.334 34.958 1.00 12.84 287 TYR A CA 1
ATOM 2064 C C . TYR A 1 264 ? -18.002 6.350 36.093 1.00 13.16 287 TYR A C 1
ATOM 2065 O O . TYR A 1 264 ? -17.106 6.008 36.900 1.00 13.64 287 TYR A O 1
ATOM 2074 N N . PRO A 1 265 ? -19.234 5.821 36.131 1.00 13.51 288 PRO A N 1
ATOM 2075 C CA . PRO A 1 265 ? -19.558 4.815 37.152 1.00 13.35 288 PRO A CA 1
ATOM 2076 C C . PRO A 1 265 ? -18.605 3.623 37.245 1.00 13.45 288 PRO A C 1
ATOM 2077 O O . PRO A 1 265 ? -18.292 3.187 38.360 1.00 14.14 288 PRO A O 1
ATOM 2081 N N . HIS A 1 266 ? -18.135 3.090 36.117 1.00 12.61 289 HIS A N 1
ATOM 2082 C CA . HIS A 1 266 ? -17.207 1.954 36.244 1.00 13.08 289 HIS A CA 1
ATOM 2083 C C . HIS A 1 266 ? -15.898 2.316 36.942 1.00 12.81 289 HIS A C 1
ATOM 2084 O O . HIS A 1 266 ? -15.154 1.416 37.367 1.00 14.45 289 HIS A O 1
ATOM 2091 N N . GLN A 1 267 ? -15.584 3.616 37.029 1.00 13.51 290 GLN A N 1
ATOM 2092 C CA . GLN A 1 267 ? -14.400 4.103 37.735 1.00 13.59 290 GLN A CA 1
ATOM 2093 C C . GLN A 1 267 ? -14.702 4.439 39.188 1.00 14.10 290 GLN A C 1
ATOM 2094 O O . GLN A 1 267 ? -13.899 4.136 40.066 1.00 14.82 290 GLN A O 1
ATOM 2100 N N . TRP A 1 268 ? -15.820 5.131 39.454 1.00 13.47 291 TRP A N 1
ATOM 2101 C CA . TRP A 1 268 ? -16.076 5.555 40.842 1.00 14.51 291 TRP A CA 1
ATOM 2102 C C . TRP A 1 268 ? -16.759 4.523 41.711 1.00 14.21 291 TRP A C 1
ATOM 2103 O O . TRP A 1 268 ? -16.639 4.579 42.940 1.00 15.46 291 TRP A O 1
ATOM 2114 N N . ARG A 1 269 ? -17.466 3.571 41.101 1.00 15.19 292 ARG A N 1
ATOM 2115 C CA . ARG A 1 269 ? -18.273 2.646 41.918 1.00 16.29 292 ARG A CA 1
ATOM 2116 C C . ARG A 1 269 ? -17.373 1.788 42.811 1.00 16.12 292 ARG A C 1
ATOM 2117 O O . ARG A 1 269 ? -16.439 1.138 42.333 1.00 18.71 292 ARG A O 1
ATOM 2125 N N . ASN A 1 270 ? -17.666 1.818 44.111 1.00 18.33 293 ASN A N 1
ATOM 2126 C CA . ASN A 1 270 ? -16.951 1.027 45.115 1.00 20.61 293 ASN A CA 1
ATOM 2127 C C . ASN A 1 270 ? -15.467 1.296 45.145 1.00 20.34 293 ASN A C 1
ATOM 2128 O O . ASN A 1 270 ? -14.681 0.444 45.548 1.00 23.74 293 ASN A O 1
ATOM 2133 N N . ASN A 1 271 ? -15.094 2.517 44.758 1.00 18.18 294 ASN A N 1
ATOM 2134 C CA . ASN A 1 271 ? -13.705 2.913 44.696 1.00 16.68 294 ASN A CA 1
ATOM 2135 C C . ASN A 1 271 ? -13.301 3.586 46.007 1.00 17.91 294 ASN A C 1
ATOM 2136 O O . ASN A 1 271 ? -13.681 4.726 46.250 1.00 18.37 294 ASN A O 1
ATOM 2141 N N . PRO A 1 272 ? -12.492 2.909 46.830 1.00 18.58 295 PRO A N 1
ATOM 2142 C CA . PRO A 1 272 ? -12.097 3.474 48.122 1.00 19.54 295 PRO A CA 1
ATOM 2143 C C . PRO A 1 272 ? -10.900 4.448 48.057 1.00 18.77 295 PRO A C 1
ATOM 2144 O O . PRO A 1 272 ? -10.441 4.919 49.100 1.00 22.66 295 PRO A O 1
ATOM 2148 N N . HIS A 1 273 ? -10.410 4.698 46.844 1.00 16.59 296 HIS A N 1
ATOM 2149 C CA . HIS A 1 273 ? -9.188 5.484 46.617 1.00 17.48 296 HIS A CA 1
ATOM 2150 C C . HIS A 1 273 ? -9.457 6.919 46.187 1.00 17.19 296 HIS A C 1
ATOM 2151 O O . HIS A 1 273 ? -8.535 7.611 45.813 1.00 18.33 296 HIS A O 1
ATOM 2158 N N . ILE A 1 274 ? -10.706 7.341 46.234 1.00 15.65 297 ILE A N 1
ATOM 2159 C CA . ILE A 1 274 ? -11.089 8.690 45.858 1.00 16.45 297 ILE A CA 1
ATOM 2160 C C . ILE A 1 274 ? -11.976 9.321 46.939 1.00 16.65 297 ILE A C 1
ATOM 2161 O O . ILE A 1 274 ? -12.667 8.618 47.682 1.00 17.32 297 ILE A O 1
ATOM 2166 N N . LEU A 1 275 ? -11.977 10.658 46.965 1.00 17.28 298 LEU A N 1
ATOM 2167 C CA . LEU A 1 275 ? -12.824 11.463 47.850 1.00 17.49 298 LEU A CA 1
ATOM 2168 C C . LEU A 1 275 ? -13.557 12.475 46.971 1.00 17.04 298 LEU A C 1
ATOM 2169 O O . LEU A 1 275 ? -13.108 13.605 46.826 1.00 16.69 298 LEU A O 1
ATOM 2174 N N . PRO A 1 276 ? -14.699 12.086 46.399 1.00 16.07 299 PRO A N 1
ATOM 2175 C CA . PRO A 1 276 ? -15.380 12.950 45.446 1.00 15.86 299 PRO A CA 1
ATOM 2176 C C . PRO A 1 276 ? -15.746 14.325 45.989 1.00 15.98 299 PRO A C 1
ATOM 2177 O O . PRO A 1 276 ? -16.042 14.488 47.166 1.00 17.09 299 PRO A O 1
ATOM 2181 N N . LEU A 1 277 ? -15.723 15.279 45.069 1.00 15.81 300 LEU A N 1
ATOM 2182 C CA . LEU A 1 277 ? -16.253 16.602 45.276 1.00 16.03 300 LEU A CA 1
ATOM 2183 C C . LEU A 1 277 ? -17.773 16.504 45.292 1.00 16.66 300 LEU A C 1
ATOM 2184 O O . LEU A 1 277 ? -18.337 15.460 44.973 1.00 16.81 300 LEU A O 1
ATOM 2189 N N . PRO A 1 278 ? -18.471 17.600 45.679 1.00 18.30 301 PRO A N 1
ATOM 2190 C CA . PRO A 1 278 ? -19.931 17.545 45.638 1.00 19.37 301 PRO A CA 1
ATOM 2191 C C . PRO A 1 278 ? -20.519 17.465 44.240 1.00 18.88 301 PRO A C 1
ATOM 2192 O O . PRO A 1 278 ? -21.667 17.028 44.058 1.00 21.25 301 PRO A O 1
ATOM 2196 N N . TYR A 1 279 ? -19.756 17.884 43.251 1.00 17.15 302 TYR A N 1
ATOM 2197 C CA . TYR A 1 279 ? -20.290 18.114 41.926 1.00 16.77 302 TYR A CA 1
ATOM 2198 C C . TYR A 1 279 ? -20.456 16.831 41.135 1.00 15.83 302 TYR A C 1
ATOM 2199 O O . TYR A 1 279 ? -19.553 15.971 41.124 1.00 16.29 302 TYR A O 1
ATOM 2208 N N . THR A 1 280 ? -21.594 16.710 40.458 1.00 16.46 303 THR A N 1
ATOM 2209 C CA . THR A 1 280 ? -21.845 15.580 39.562 1.00 15.05 303 THR A CA 1
ATOM 2210 C C . THR A 1 280 ? -22.393 16.087 38.243 1.00 15.65 303 THR A C 1
ATOM 2211 O O . THR A 1 280 ? -22.908 17.234 38.167 1.00 17.45 303 THR A O 1
ATOM 2215 N N . TYR A 1 281 ? -22.312 15.240 37.222 1.00 14.90 304 TYR A N 1
ATOM 2216 C CA . TYR A 1 281 ? -22.957 15.474 35.931 1.00 15.68 304 TYR A CA 1
ATOM 2217 C C . TYR A 1 281 ? -23.828 14.289 35.575 1.00 15.94 304 TYR A C 1
ATOM 2218 O O . TYR A 1 281 ? -23.394 13.129 35.733 1.00 16.90 304 TYR A O 1
ATOM 2227 N N . SER A 1 282 ? -25.027 14.559 35.085 1.00 16.22 305 SER A N 1
ATOM 2228 C CA . SER A 1 282 ? -25.880 13.516 34.567 1.00 16.00 305 SER A CA 1
ATOM 2229 C C . SER A 1 282 ? -25.591 13.346 33.093 1.00 16.10 305 SER A C 1
ATOM 2230 O O . SER A 1 282 ? -25.768 14.261 32.297 1.00 19.45 305 SER A O 1
ATOM 2233 N N . THR A 1 283 ? -25.083 12.166 32.735 1.00 15.54 306 THR A N 1
ATOM 2234 C CA . THR A 1 283 ? -24.638 11.870 31.385 1.00 15.35 306 THR A CA 1
ATOM 2235 C C . THR A 1 283 ? -25.274 10.597 30.864 1.00 15.74 306 THR A C 1
ATOM 2236 O O . THR A 1 283 ? -25.943 9.855 31.578 1.00 16.53 306 THR A O 1
ATOM 2240 N N . LEU A 1 284 ? -25.049 10.350 29.582 1.00 14.85 307 LEU A N 1
ATOM 2241 C CA . LEU A 1 284 ? -25.552 9.144 28.950 1.00 15.73 307 LEU A CA 1
ATOM 2242 C C . LEU A 1 284 ? -25.025 7.883 29.633 1.00 14.57 307 LEU A C 1
ATOM 2243 O O . LEU A 1 284 ? -25.733 6.853 29.639 1.00 15.88 307 LEU A O 1
ATOM 2248 N N . ARG A 1 285 ? -23.829 7.967 30.214 1.00 14.59 308 ARG A N 1
ATOM 2249 C CA . ARG A 1 285 ? -23.177 6.847 30.916 1.00 14.06 308 ARG A CA 1
ATOM 2250 C C . ARG A 1 285 ? -23.563 6.743 32.387 1.00 15.26 308 ARG A C 1
ATOM 2251 O O . ARG A 1 285 ? -22.979 5.972 33.137 1.00 15.98 308 ARG A O 1
ATOM 2259 N N . GLY A 1 286 ? -24.579 7.491 32.807 1.00 14.28 309 GLY A N 1
ATOM 2260 C CA . GLY A 1 286 ? -24.917 7.576 34.219 1.00 15.30 309 GLY A CA 1
ATOM 2261 C C . GLY A 1 286 ? -24.358 8.834 34.851 1.00 14.07 309 GLY A C 1
ATOM 2262 O O . GLY A 1 286 ? -23.914 9.777 34.167 1.00 15.54 309 GLY A O 1
ATOM 2263 N N . ILE A 1 287 ? -24.323 8.834 36.172 1.00 14.39 310 ILE A N 1
ATOM 2264 C CA . ILE A 1 287 ? -23.792 9.962 36.903 1.00 15.47 310 ILE A CA 1
ATOM 2265 C C . ILE A 1 287 ? -22.269 9.898 36.829 1.00 14.68 310 ILE A C 1
ATOM 2266 O O . ILE A 1 287 ? -21.667 8.853 37.125 1.00 16.03 310 ILE A O 1
ATOM 2271 N N . MET A 1 288 ? -21.658 11.006 36.410 1.00 14.62 311 MET A N 1
ATOM 2272 C CA . MET A 1 288 ? -20.216 11.201 36.529 1.00 14.90 311 MET A CA 1
ATOM 2273 C C . MET A 1 288 ? -19.961 11.954 37.813 1.00 15.01 311 MET A C 1
ATOM 2274 O O . MET A 1 288 ? -20.526 13.026 38.021 1.00 15.49 311 MET A O 1
ATOM 2279 N N . LYS A 1 289 ? -19.139 11.385 38.676 1.00 14.29 312 LYS A N 1
ATOM 2280 C CA . LYS A 1 289 ? -18.649 12.070 39.860 1.00 15.35 312 LYS A CA 1
ATOM 2281 C C . LYS A 1 289 ? -17.419 12.878 39.494 1.00 15.12 312 LYS A C 1
ATOM 2282 O O . LYS A 1 289 ? -16.874 12.761 38.398 1.00 15.15 312 LYS A O 1
ATOM 2288 N N . THR A 1 290 ? -17.005 13.736 40.416 1.00 14.08 313 THR A N 1
ATOM 2289 C CA . THR A 1 290 ? -15.817 14.538 40.207 1.00 14.16 313 THR A CA 1
ATOM 2290 C C . THR A 1 290 ? -14.853 14.416 41.369 1.00 14.56 313 THR A C 1
ATOM 2291 O O . THR A 1 290 ? -15.245 14.199 42.521 1.00 15.22 313 THR A O 1
ATOM 2295 N N . ILE A 1 291 ? -13.567 14.621 41.060 1.00 14.05 314 ILE A N 1
ATOM 2296 C CA . ILE A 1 291 ? -12.513 14.677 42.072 1.00 14.45 314 ILE A CA 1
ATOM 2297 C C . ILE A 1 291 ? -11.599 15.844 41.726 1.00 14.19 314 ILE A C 1
ATOM 2298 O O . ILE A 1 291 ? -11.574 16.293 40.569 1.00 14.57 314 ILE A O 1
ATOM 2303 N N . GLN A 1 292 ? -10.899 16.332 42.729 1.00 13.83 315 GLN A N 1
ATOM 2304 C CA . GLN A 1 292 ? -9.814 17.281 42.513 1.00 14.25 315 GLN A CA 1
ATOM 2305 C C . GLN A 1 292 ? -8.526 16.509 42.466 1.00 15.20 315 GLN A C 1
ATOM 2306 O O . GLN A 1 292 ? -8.194 15.788 43.417 1.00 17.04 315 GLN A O 1
ATOM 2312 N N . GLY A 1 293 ? -7.769 16.732 41.409 1.00 16.45 316 GLY A N 1
ATOM 2313 C CA . GLY A 1 293 ? -6.426 16.184 41.326 1.00 18.20 316 GLY A CA 1
ATOM 2314 C C . GLY A 1 293 ? -6.020 15.935 39.914 1.00 18.43 316 GLY A C 1
ATOM 2315 O O . GLY A 1 293 ? -6.852 15.979 38.985 1.00 22.97 316 GLY A O 1
ATOM 2316 N N . THR A 1 294 ? -4.744 15.632 39.755 1.00 16.21 317 THR A N 1
ATOM 2317 C CA . THR A 1 294 ? -4.220 15.293 38.459 1.00 16.44 317 THR A CA 1
ATOM 2318 C C . THR A 1 294 ? -4.078 13.783 38.256 1.00 16.13 317 THR A C 1
ATOM 2319 O O . THR A 1 294 ? -3.680 13.372 37.181 1.00 17.56 317 THR A O 1
ATOM 2323 N N . SER A 1 295 ? -4.426 12.975 39.259 1.00 15.78 318 SER A N 1
ATOM 2324 C CA A SER A 1 295 ? -4.395 11.535 39.086 0.63 15.84 318 SER A CA 1
ATOM 2325 C CA B SER A 1 295 ? -4.328 11.526 39.142 0.37 15.70 318 SER A CA 1
ATOM 2326 C C . SER A 1 295 ? -5.345 10.841 40.027 1.00 15.37 318 SER A C 1
ATOM 2327 O O . SER A 1 295 ? -5.712 11.359 41.081 1.00 17.50 318 SER A O 1
ATOM 2332 N N . PHE A 1 296 ? -5.733 9.638 39.618 1.00 14.80 319 PHE A N 1
ATOM 2333 C CA . PHE A 1 296 ? -6.484 8.728 40.471 1.00 14.64 319 PHE A CA 1
ATOM 2334 C C . PHE A 1 296 ? -6.228 7.306 40.013 1.00 14.12 319 PHE A C 1
ATOM 2335 O O . PHE A 1 296 ? -5.685 7.075 38.938 1.00 14.38 319 PHE A O 1
ATOM 2343 N N . LYS A 1 297 ? -6.673 6.366 40.835 1.00 14.31 320 LYS A N 1
ATOM 2344 C CA . LYS A 1 297 ? -6.597 4.961 40.466 1.00 14.14 320 LYS A CA 1
ATOM 2345 C C . LYS A 1 297 ? -7.920 4.257 40.609 1.00 14.24 320 LYS A C 1
ATOM 2346 O O . LYS A 1 297 ? -8.785 4.678 41.373 1.00 14.95 320 LYS A O 1
ATOM 2352 N N . THR A 1 298 ? -8.041 3.162 39.858 1.00 13.96 321 THR A N 1
ATOM 2353 C CA . THR A 1 298 ? -9.104 2.180 40.072 1.00 14.54 321 THR A CA 1
ATOM 2354 C C . THR A 1 298 ? -8.400 0.870 40.387 1.00 15.00 321 THR A C 1
ATOM 2355 O O . THR A 1 298 ? -7.287 0.600 39.875 1.00 15.58 321 THR A O 1
ATOM 2359 N N . VAL A 1 299 ? -9.072 0.034 41.177 1.00 14.62 322 VAL A N 1
ATOM 2360 C CA . VAL A 1 299 ? -8.550 -1.310 41.497 1.00 15.28 322 VAL A CA 1
ATOM 2361 C C . VAL A 1 299 ? -9.724 -2.277 41.373 1.00 15.91 322 VAL A C 1
ATOM 2362 O O . VAL A 1 299 ? -10.743 -2.117 42.039 1.00 17.05 322 VAL A O 1
ATOM 2366 N N . TYR A 1 300 ? -9.566 -3.261 40.489 1.00 14.04 323 TYR A N 1
ATOM 2367 C CA . TYR A 1 300 ? -10.560 -4.300 40.303 1.00 14.23 323 TYR A CA 1
ATOM 2368 C C . TYR A 1 300 ? -10.008 -5.634 40.752 1.00 14.80 323 TYR A C 1
ATOM 2369 O O . TYR A 1 300 ? -8.843 -5.904 40.607 1.00 16.40 323 TYR A O 1
ATOM 2378 N N . ARG A 1 301 ? -10.885 -6.510 41.200 1.00 16.31 324 ARG A N 1
ATOM 2379 C CA . ARG A 1 301 ? -10.515 -7.905 41.441 1.00 17.35 324 ARG A CA 1
ATOM 2380 C C . ARG A 1 301 ? -10.628 -8.680 40.121 1.00 15.80 324 ARG A C 1
ATOM 2381 O O . ARG A 1 301 ? -11.640 -8.631 39.423 1.00 19.38 324 ARG A O 1
ATOM 2389 N N . TYR A 1 302 ? -9.556 -9.402 39.822 1.00 16.66 325 TYR A N 1
ATOM 2390 C CA . TYR A 1 302 ? -9.497 -10.327 38.709 1.00 16.85 325 TYR A CA 1
ATOM 2391 C C . TYR A 1 302 ? -9.883 -11.701 39.246 1.00 16.91 325 TYR A C 1
ATOM 2392 O O . TYR A 1 302 ? -9.421 -12.097 40.312 1.00 21.23 325 TYR A O 1
ATOM 2401 N N . HIS A 1 303 ? -10.741 -12.419 38.526 1.00 15.65 326 HIS A N 1
ATOM 2402 C CA . HIS A 1 303 ? -11.279 -13.693 38.996 1.00 16.89 326 HIS A CA 1
ATOM 2403 C C . HIS A 1 303 ? -10.755 -14.901 38.251 1.00 15.97 326 HIS A C 1
ATOM 2404 O O . HIS A 1 303 ? -11.313 -16.006 38.399 1.00 17.53 326 HIS A O 1
ATOM 2411 N N . GLY A 1 304 ? -9.713 -14.717 37.451 1.00 15.32 327 GLY A N 1
ATOM 2412 C CA . GLY A 1 304 ? -9.100 -15.811 36.708 1.00 13.92 327 GLY A CA 1
ATOM 2413 C C . GLY A 1 304 ? -9.840 -16.068 35.408 1.00 14.15 327 GLY A C 1
ATOM 2414 O O . GLY A 1 304 ? -11.033 -15.743 35.273 1.00 16.44 327 GLY A O 1
ATOM 2415 N N . ILE A 1 305 ? -9.142 -16.690 34.469 1.00 13.98 328 ILE A N 1
ATOM 2416 C CA . ILE A 1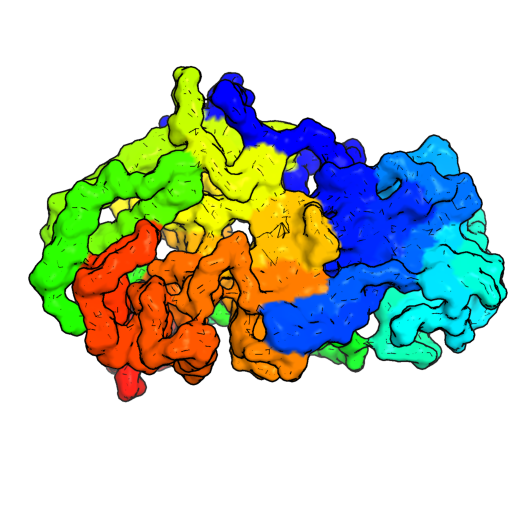 305 ? -9.775 -17.342 33.328 1.00 14.18 328 ILE A CA 1
ATOM 2417 C C . ILE A 1 305 ? -9.186 -18.734 33.205 1.00 14.50 328 ILE A C 1
ATOM 2418 O O . ILE A 1 305 ? -8.106 -19.009 33.735 1.00 15.18 328 ILE A O 1
ATOM 2423 N N . LEU A 1 306 ? -9.842 -19.567 32.413 1.00 13.95 329 LEU A N 1
ATOM 2424 C CA . LEU A 1 306 ? -9.291 -20.878 32.061 1.00 13.10 329 LEU A CA 1
ATOM 2425 C C . LEU A 1 306 ? -9.120 -20.990 30.555 1.00 13.04 329 LEU A C 1
ATOM 2426 O O . LEU A 1 306 ? -9.820 -20.320 29.803 1.00 13.72 329 LEU A O 1
ATOM 2431 N N . PRO A 1 307 ? -8.235 -21.907 30.108 1.00 13.63 330 PRO A N 1
ATOM 2432 C CA . PRO A 1 307 ? -8.117 -22.174 28.662 1.00 13.25 330 PRO A CA 1
ATOM 2433 C C . PRO A 1 307 ? -9.241 -23.051 28.116 1.00 13.16 330 PRO A C 1
ATOM 2434 O O . PRO A 1 307 ? -9.371 -23.180 26.910 1.00 13.65 330 PRO A O 1
ATOM 2438 N N . ASN A 1 308 ? -10.012 -23.640 29.015 1.00 13.46 331 ASN A N 1
ATOM 2439 C CA . ASN A 1 308 ? -11.129 -24.538 28.715 1.00 13.68 331 ASN A CA 1
ATOM 2440 C C . ASN A 1 308 ? -11.718 -24.977 30.041 1.00 13.54 331 ASN A C 1
ATOM 2441 O O . ASN A 1 308 ? -11.056 -24.933 31.066 1.00 14.47 331 ASN A O 1
ATOM 2446 N N . LEU A 1 309 ? -12.980 -25.426 30.013 1.00 13.72 332 LEU A N 1
ATOM 2447 C CA . LEU A 1 309 ? -13.546 -26.099 31.166 1.00 14.55 332 LEU A CA 1
ATOM 2448 C C . LEU A 1 309 ? -12.989 -27.551 31.259 1.00 13.96 332 LEU A C 1
ATOM 2449 O O . LEU A 1 309 ? -12.598 -28.135 30.248 1.00 14.67 332 LEU A O 1
ATOM 2454 N N . PRO A 1 310 ? -12.868 -28.068 32.486 1.00 15.62 333 PRO A N 1
ATOM 2455 C CA . PRO A 1 310 ? -12.321 -29.424 32.669 1.00 16.07 333 PRO A CA 1
ATOM 2456 C C . PRO A 1 310 ? -13.313 -30.507 32.222 1.00 15.79 333 PRO A C 1
ATOM 2457 O O . PRO A 1 310 ? -14.415 -30.208 31.776 1.00 17.66 333 PRO A O 1
ATOM 2461 N N . ASP A 1 311 ? -12.886 -31.765 32.335 1.00 16.78 334 ASP A N 1
ATOM 2462 C CA . ASP A 1 311 ? -13.727 -32.913 31.969 1.00 16.56 334 ASP A CA 1
ATOM 2463 C C . ASP A 1 311 ? -14.479 -33.387 33.192 1.00 17.08 334 ASP A C 1
ATOM 2464 O O . ASP A 1 311 ? -14.156 -34.408 33.760 1.00 19.32 334 ASP A O 1
ATOM 2469 N N . LYS A 1 312 ? -15.496 -32.632 33.586 1.00 16.36 335 LYS A N 1
ATOM 2470 C CA . LYS A 1 312 ? -16.271 -32.918 34.793 1.00 17.12 335 LYS A CA 1
ATOM 2471 C C . LYS A 1 312 ? -17.776 -32.979 34.572 1.00 17.35 335 LYS A C 1
ATOM 2472 O O . LYS A 1 312 ? -18.530 -33.120 35.516 1.00 19.51 335 LYS A O 1
ATOM 2478 N N . GLY A 1 313 ? -18.210 -32.934 33.324 1.00 16.85 336 GLY A N 1
ATOM 2479 C CA . GLY A 1 313 ? -19.628 -32.780 33.029 1.00 16.49 336 GLY A CA 1
ATOM 2480 C C . GLY A 1 313 ? -20.462 -34.032 33.150 1.00 16.52 336 GLY A C 1
ATOM 2481 O O . GLY A 1 313 ? -19.953 -35.153 33.097 1.00 18.84 336 GLY A O 1
ATOM 2482 N N . THR A 1 314 ? -21.773 -33.816 33.251 1.00 16.23 337 THR A N 1
ATOM 2483 C CA . THR A 1 314 ? -22.768 -34.878 33.302 1.00 16.46 337 THR A CA 1
ATOM 2484 C C . THR A 1 314 ? -23.186 -35.391 31.918 1.00 16.04 337 THR A C 1
ATOM 2485 O O . THR A 1 314 ? -24.211 -36.081 31.797 1.00 17.50 337 THR A O 1
ATOM 2489 N N . TYR A 1 315 ? -22.397 -35.103 30.893 1.00 16.68 338 TYR A N 1
ATOM 2490 C CA . TYR A 1 315 ? -22.690 -35.562 29.523 1.00 16.31 338 TYR A CA 1
ATOM 2491 C C . TYR A 1 315 ? -22.591 -37.079 29.357 1.00 16.24 338 TYR A C 1
ATOM 2492 O O . TYR A 1 315 ? -21.802 -37.744 30.029 1.00 17.81 338 TYR A O 1
ATOM 2501 N N . ASP A 1 316 ? -23.402 -37.598 28.437 1.00 15.75 339 ASP A N 1
ATOM 2502 C CA . ASP A 1 316 ? -23.144 -38.918 27.842 1.00 15.81 339 ASP A CA 1
ATOM 2503 C C . ASP A 1 316 ? -21.835 -38.776 27.052 1.00 15.89 339 ASP A C 1
ATOM 2504 O O . ASP A 1 316 ? -21.784 -38.070 26.027 1.00 15.89 339 ASP A O 1
ATOM 2509 N N . ARG A 1 317 ? -20.783 -39.420 27.553 1.00 15.92 340 ARG A N 1
ATOM 2510 C CA . ARG A 1 317 ? -19.449 -39.281 26.948 1.00 15.88 340 ARG A CA 1
ATOM 2511 C C . ARG A 1 317 ? -19.414 -39.787 25.506 1.00 14.69 340 ARG A C 1
ATOM 2512 O O . ARG A 1 317 ? -18.693 -39.238 24.698 1.00 15.93 340 ARG A O 1
ATOM 2520 N N . GLU A 1 318 ? -20.162 -40.862 25.210 1.00 15.43 341 GLU A N 1
ATOM 2521 C CA . GLU A 1 318 ? -20.161 -41.403 23.849 1.00 15.90 341 GLU A CA 1
ATOM 2522 C C . GLU A 1 318 ? -20.831 -40.432 22.891 1.00 14.59 341 GLU A C 1
ATOM 2523 O O . GLU A 1 318 ? -20.398 -40.285 21.738 1.00 15.56 341 GLU A O 1
ATOM 2529 N N . ALA A 1 319 ? -21.893 -39.774 23.355 1.00 14.78 342 ALA A N 1
ATOM 2530 C CA . ALA A 1 319 ? -22.543 -38.748 22.528 1.00 14.55 342 ALA A CA 1
ATOM 2531 C C . ALA A 1 319 ? -21.616 -37.543 22.313 1.00 13.21 342 ALA A C 1
ATOM 2532 O O . ALA A 1 319 ? -21.470 -37.057 21.183 1.00 13.84 342 ALA A O 1
ATOM 2534 N N . LEU A 1 320 ? -20.945 -37.122 23.383 1.00 13.95 343 LEU A N 1
ATOM 2535 C CA . LEU A 1 320 ? -19.996 -36.002 23.256 1.00 14.21 343 LEU A CA 1
ATOM 2536 C C . LEU A 1 320 ? -18.905 -36.321 22.247 1.00 14.40 343 LEU A C 1
ATOM 2537 O O . LEU A 1 320 ? -18.522 -35.482 21.427 1.00 14.69 343 LEU A O 1
ATOM 2542 N N . ASN A 1 321 ? -18.409 -37.560 22.303 1.00 13.89 344 ASN A N 1
ATOM 2543 C CA . ASN A 1 321 ? -17.385 -38.005 21.375 1.00 14.99 344 ASN A CA 1
ATOM 2544 C C . ASN A 1 321 ? -17.914 -37.991 19.956 1.00 13.99 344 ASN A C 1
ATOM 2545 O O . ASN A 1 321 ? -17.198 -37.622 19.016 1.00 14.71 344 ASN A O 1
ATOM 2550 N N . ARG A 1 322 ? -19.159 -38.435 19.782 1.00 13.25 345 ARG A N 1
ATOM 2551 C CA . ARG A 1 322 ? -19.743 -38.367 18.452 1.00 13.66 345 ARG A CA 1
ATOM 2552 C C . ARG A 1 322 ? -19.862 -36.924 17.946 1.00 13.40 345 ARG A C 1
ATOM 2553 O O . ARG A 1 322 ? -19.584 -36.650 16.760 1.00 14.28 345 ARG A O 1
ATOM 2561 N N . TYR A 1 323 ? -20.253 -36.008 18.823 1.00 13.63 346 TYR A N 1
ATOM 2562 C CA . TYR A 1 323 ? -20.286 -34.605 18.425 1.00 12.83 346 TYR A CA 1
ATOM 2563 C C . TYR A 1 323 ? -18.912 -34.099 17.979 1.00 12.91 346 TYR A C 1
ATOM 2564 O O . TYR A 1 323 ? -18.813 -33.349 17.012 1.00 13.70 346 TYR A O 1
ATOM 2573 N N . ILE A 1 324 ? -17.872 -34.539 18.675 1.00 13.32 347 ILE A N 1
ATOM 2574 C CA . ILE A 1 324 ? -16.493 -34.213 18.292 1.00 13.44 347 ILE A CA 1
ATOM 2575 C C . ILE A 1 324 ? -16.171 -34.781 16.905 1.00 15.00 347 ILE A C 1
ATOM 2576 O O . ILE A 1 324 ? -15.612 -34.085 16.074 1.00 15.05 347 ILE A O 1
ATOM 2581 N N . ASN A 1 325 ? -16.556 -36.034 16.655 1.00 15.12 348 ASN A N 1
ATOM 2582 C CA . ASN A 1 325 ? -16.349 -36.618 15.321 1.00 15.58 348 ASN A CA 1
ATOM 2583 C C . ASN A 1 325 ? -17.125 -35.894 14.234 1.00 15.61 348 ASN A C 1
ATOM 2584 O O . ASN A 1 325 ? -16.623 -35.732 13.116 1.00 16.59 348 ASN A O 1
ATOM 2589 N N . GLU A 1 326 ? -18.343 -35.466 14.549 1.00 15.61 349 GLU A N 1
ATOM 2590 C CA . GLU A 1 326 ? -19.144 -34.729 13.582 1.00 16.39 349 GLU A CA 1
ATOM 2591 C C . GLU A 1 326 ? -18.431 -33.411 13.228 1.00 15.58 349 GLU A C 1
ATOM 2592 O O . GLU A 1 326 ? -18.353 -33.048 12.052 1.00 17.56 349 GLU A O 1
ATOM 2598 N N . LEU A 1 327 ? -17.910 -32.717 14.229 1.00 15.51 350 LEU A N 1
ATOM 2599 C CA . LEU A 1 327 ? -17.174 -31.495 13.970 1.00 14.50 350 LEU A CA 1
ATOM 2600 C C . LEU A 1 327 ? -15.885 -31.761 13.207 1.00 15.72 350 LEU A C 1
ATOM 2601 O O . LEU A 1 327 ? -15.504 -30.970 12.337 1.00 16.37 350 LEU A O 1
ATOM 2606 N N . ALA A 1 328 ? -15.189 -32.846 13.542 1.00 16.01 351 ALA A N 1
ATOM 2607 C CA . ALA A 1 328 ? -13.933 -33.157 12.868 1.00 16.99 351 ALA A CA 1
ATOM 2608 C C . ALA A 1 328 ? -14.111 -33.326 11.364 1.00 17.13 351 ALA A C 1
ATOM 2609 O O . ALA A 1 328 ? -13.221 -32.958 10.592 1.00 18.79 351 ALA A O 1
ATOM 2611 N N . LEU A 1 329 ? -15.256 -33.855 10.939 1.00 17.64 352 LEU A N 1
ATOM 2612 C CA . LEU A 1 329 ? -15.534 -33.946 9.492 1.00 20.02 352 LEU A CA 1
ATOM 2613 C C . LEU A 1 329 ? -15.569 -32.588 8.798 1.00 18.73 352 LEU A C 1
ATOM 2614 O O . LEU A 1 329 ? -15.317 -32.514 7.580 1.00 22.38 352 LEU A O 1
ATOM 2619 N N . GLN A 1 330 ? -15.889 -31.540 9.572 1.00 18.18 353 GLN A N 1
ATOM 2620 C CA . GLN A 1 330 ? -15.957 -30.164 9.094 1.00 19.88 353 GLN A CA 1
ATOM 2621 C C . GLN A 1 330 ? -14.773 -29.313 9.516 1.00 17.11 353 GLN A C 1
ATOM 2622 O O . GLN A 1 330 ? -14.828 -28.095 9.406 1.00 18.88 353 GLN A O 1
ATOM 2628 N N . ALA A 1 331 ? -13.691 -29.930 9.980 1.00 17.10 354 ALA A N 1
ATOM 2629 C CA . ALA A 1 331 ? -12.549 -29.177 10.527 1.00 17.62 354 ALA A CA 1
ATOM 2630 C C . ALA A 1 331 ? -11.915 -28.226 9.531 1.00 17.54 354 ALA A C 1
ATOM 2631 O O . ALA A 1 331 ? -11.380 -27.186 9.941 1.00 18.43 354 ALA A O 1
ATOM 2633 N N A ASP A 1 332 ? -11.970 -28.567 8.250 0.63 18.19 355 ASP A N 1
ATOM 2634 N N B ASP A 1 332 ? -11.936 -28.598 8.245 0.37 18.52 355 ASP A N 1
ATOM 2635 C CA A ASP A 1 332 ? -11.371 -27.750 7.210 0.63 20.72 355 ASP A CA 1
ATOM 2636 C CA B ASP A 1 332 ? -11.371 -27.788 7.165 0.37 20.84 355 ASP A CA 1
ATOM 2637 C C A ASP A 1 332 ? -12.404 -26.946 6.406 0.63 21.10 355 ASP A C 1
ATOM 2638 C C B ASP A 1 332 ? -12.408 -26.954 6.402 0.37 21.11 355 ASP A C 1
ATOM 2639 O O A ASP A 1 332 ? -12.113 -26.522 5.279 0.63 24.14 355 ASP A O 1
ATOM 2640 O O B ASP A 1 332 ? -12.122 -26.522 5.282 0.37 23.17 355 ASP A O 1
ATOM 2649 N N . ALA A 1 333 ? -13.578 -26.704 7.001 1.00 20.62 356 ALA A N 1
ATOM 2650 C CA . ALA A 1 333 ? -14.749 -26.118 6.297 1.00 23.07 356 ALA A CA 1
ATOM 2651 C C . ALA A 1 333 ? -15.282 -24.835 6.982 1.00 20.92 356 ALA A C 1
ATOM 2652 O O . ALA A 1 333 ? -16.378 -24.803 7.530 1.00 21.49 356 ALA A O 1
ATOM 2654 N N . PRO A 1 334 ? -14.499 -23.744 6.934 1.00 19.56 357 PRO A N 1
ATOM 2655 C CA . PRO A 1 334 ? -15.053 -22.449 7.368 1.00 19.85 357 PRO A CA 1
ATOM 2656 C C . PRO A 1 334 ? -16.230 -22.068 6.464 1.00 19.99 357 PRO A C 1
ATOM 2657 O O . PRO A 1 334 ? -16.269 -22.464 5.287 1.00 21.73 357 PRO A O 1
ATOM 2661 N N . VAL A 1 335 ? -17.181 -21.300 7.005 1.00 21.77 358 VAL A N 1
ATOM 2662 C CA . VAL A 1 335 ? -18.334 -20.897 6.198 1.00 23.93 358 VAL A CA 1
ATOM 2663 C C . VAL A 1 335 ? -17.950 -19.831 5.164 1.00 19.58 358 VAL A C 1
ATOM 2664 O O . VAL A 1 335 ? -18.594 -19.706 4.137 1.00 21.13 358 VAL A O 1
ATOM 2668 N N . ALA A 1 336 ? -16.886 -19.075 5.445 1.00 19.22 359 ALA A N 1
ATOM 2669 C CA . ALA A 1 336 ? -16.351 -18.082 4.509 1.00 19.64 359 ALA A CA 1
ATOM 2670 C C . ALA A 1 336 ? -14.906 -17.837 4.914 1.00 18.10 359 ALA A C 1
ATOM 2671 O O . ALA A 1 336 ? -14.489 -18.236 6.011 1.00 18.47 359 ALA A O 1
ATOM 2673 N N . VAL A 1 337 ? -14.125 -17.251 4.015 1.00 18.96 360 VAL A N 1
ATOM 2674 C CA . VAL A 1 337 ? -12.681 -17.235 4.201 1.00 19.86 360 VAL A CA 1
ATOM 2675 C C . VAL A 1 337 ? -12.073 -15.836 4.317 1.00 17.93 360 VAL A C 1
ATOM 2676 O O . VAL A 1 337 ? -10.867 -15.701 4.333 1.00 19.40 360 VAL A O 1
ATOM 2680 N N . ASP A 1 338 ? -12.916 -14.814 4.491 1.00 15.86 361 ASP A N 1
ATOM 2681 C CA . ASP A 1 338 ? -12.449 -13.507 4.975 1.00 16.24 361 ASP A CA 1
ATOM 2682 C C . ASP A 1 338 ? -11.984 -13.625 6.424 1.00 14.52 361 ASP A C 1
ATOM 2683 O O . ASP A 1 338 ? -12.274 -14.605 7.115 1.00 15.40 361 ASP A O 1
ATOM 2688 N N . THR A 1 339 ? -11.252 -12.620 6.895 1.00 14.48 362 THR A N 1
ATOM 2689 C CA . THR A 1 339 ? -10.674 -12.690 8.237 1.00 15.41 362 THR A CA 1
ATOM 2690 C C . THR A 1 339 ? -11.728 -12.943 9.307 1.00 13.98 362 THR A C 1
ATOM 2691 O O . THR A 1 339 ? -11.445 -13.664 10.268 1.00 16.78 362 THR A O 1
ATOM 2695 N N . TYR A 1 340 ? -12.910 -12.330 9.191 1.00 14.17 363 TYR A N 1
ATOM 2696 C CA . TYR A 1 340 ? -13.889 -12.486 10.245 1.00 13.86 363 TYR A CA 1
ATOM 2697 C C . TYR A 1 340 ? -14.442 -13.932 10.330 1.00 13.96 363 TYR A C 1
ATOM 2698 O O . TYR A 1 340 ? -14.409 -14.571 11.385 1.00 14.37 363 TYR A O 1
ATOM 2707 N N . TRP A 1 341 ? -14.946 -14.418 9.208 1.00 13.81 364 TRP A N 1
ATOM 2708 C CA . TRP A 1 341 ? -15.568 -15.739 9.204 1.00 13.44 364 TRP A CA 1
ATOM 2709 C C . TRP A 1 341 ? -14.492 -16.820 9.370 1.00 14.24 364 TRP A C 1
ATOM 2710 O O . TRP A 1 341 ? -14.759 -17.841 9.993 1.00 14.74 364 TRP A O 1
ATOM 2721 N N . PHE A 1 342 ? -13.288 -16.599 8.843 1.00 13.53 365 PHE A N 1
ATOM 2722 C CA . PHE A 1 342 ? -12.202 -17.545 9.074 1.00 14.35 365 PHE A CA 1
ATOM 2723 C C . PHE A 1 342 ? -11.906 -17.572 10.562 1.00 13.34 365 PHE A C 1
ATOM 2724 O O . PHE A 1 342 ? -11.725 -18.634 11.160 1.00 14.26 365 PHE A O 1
ATOM 2732 N N . GLY A 1 343 ? -11.868 -16.383 11.175 1.00 13.65 366 GLY A N 1
ATOM 2733 C CA . GLY A 1 343 ? -11.710 -16.316 12.615 1.00 13.73 366 GLY A CA 1
ATOM 2734 C C . GLY A 1 343 ? -12.756 -17.097 13.382 1.00 13.39 366 GLY A C 1
ATOM 2735 O O . GLY A 1 343 ? -12.439 -17.866 14.315 1.00 13.58 366 GLY A O 1
ATOM 2736 N N . LYS A 1 344 ? -14.023 -16.868 13.058 1.00 13.31 367 LYS A N 1
ATOM 2737 C CA . LYS A 1 344 ? -15.094 -17.604 13.742 1.00 13.45 367 LYS A CA 1
ATOM 2738 C C . LYS A 1 344 ? -14.841 -19.119 13.708 1.00 13.26 367 LYS A C 1
ATOM 2739 O O . LYS A 1 344 ? -15.042 -19.802 14.702 1.00 13.47 367 LYS A O 1
ATOM 2745 N N . HIS A 1 345 ? -14.387 -19.613 12.553 1.00 12.48 368 HIS A N 1
ATOM 2746 C CA . HIS A 1 345 ? -14.084 -21.028 12.421 1.00 12.81 368 HIS A CA 1
ATOM 2747 C C . HIS A 1 345 ? -12.915 -21.433 13.327 1.00 13.26 368 HIS A C 1
ATOM 2748 O O . HIS A 1 345 ? -12.964 -22.464 13.997 1.00 13.38 368 HIS A O 1
ATOM 2755 N N . LEU A 1 346 ? -11.851 -20.631 13.332 1.00 13.30 369 LEU A N 1
ATOM 2756 C CA . LEU A 1 346 ? -10.700 -20.907 14.202 1.00 12.78 369 LEU A CA 1
ATOM 2757 C C . LEU A 1 346 ? -11.100 -20.919 15.683 1.00 12.78 369 LEU A C 1
ATOM 2758 O O . LEU A 1 346 ? -10.608 -21.738 16.460 1.00 14.29 369 LEU A O 1
ATOM 2763 N N . GLY A 1 347 ? -12.040 -20.045 16.067 1.00 12.47 370 GLY A N 1
ATOM 2764 C CA . GLY A 1 347 ? -12.529 -20.046 17.441 1.00 12.55 370 GLY A CA 1
ATOM 2765 C C . GLY A 1 347 ? -13.281 -21.344 17.779 1.00 12.38 370 GLY A C 1
ATOM 2766 O O . GLY A 1 347 ? -13.127 -21.907 18.860 1.00 12.94 370 GLY A O 1
ATOM 2767 N N . LYS A 1 348 ? -14.109 -21.797 16.836 1.00 12.78 371 LYS A N 1
ATOM 2768 C CA . LYS A 1 348 ? -14.845 -23.053 16.977 1.00 12.40 371 LYS A CA 1
ATOM 2769 C C . LYS A 1 348 ? -13.856 -24.213 17.226 1.00 12.66 371 LYS A C 1
ATOM 2770 O O . LYS A 1 348 ? -14.064 -25.023 18.142 1.00 13.53 371 LYS A O 1
ATOM 2776 N N . LEU A 1 349 ? -12.798 -24.280 16.417 1.00 12.64 372 LEU A N 1
ATOM 2777 C CA . LEU A 1 349 ? -11.793 -25.342 16.626 1.00 12.92 372 LEU A CA 1
ATOM 2778 C C . LEU A 1 349 ? -11.065 -25.200 17.976 1.00 13.10 372 LEU A C 1
ATOM 2779 O O . LEU A 1 349 ? -10.790 -26.184 18.667 1.00 14.42 372 LEU A O 1
ATOM 2784 N N . SER A 1 350 ? -10.748 -23.953 18.330 1.00 13.08 373 SER A N 1
ATOM 2785 C CA . SER A 1 350 ? -10.062 -23.655 19.585 1.00 13.34 373 SER A CA 1
ATOM 2786 C C . SER A 1 350 ? -10.819 -24.107 20.816 1.00 13.36 373 SER A C 1
ATOM 2787 O O . SER A 1 350 ? -10.205 -24.516 21.818 1.00 14.77 373 SER A O 1
ATOM 2790 N N . CYS A 1 351 ? -12.151 -24.001 20.745 1.00 13.18 374 CYS A N 1
ATOM 2791 C CA . CYS A 1 351 ? -13.012 -24.413 21.832 1.00 13.31 374 CYS A CA 1
ATOM 2792 C C . CYS A 1 351 ? -13.293 -25.932 21.853 1.00 13.76 374 CYS A C 1
ATOM 2793 O O . CYS A 1 351 ? -13.541 -26.492 22.917 1.00 15.91 374 CYS A O 1
ATOM 2796 N N . ALA A 1 352 ? -13.211 -26.586 20.699 1.00 12.75 375 ALA A N 1
ATOM 2797 C CA . ALA A 1 352 ? -13.459 -28.043 20.642 1.00 13.71 375 ALA A CA 1
ATOM 2798 C C . ALA A 1 352 ? -12.212 -28.868 20.913 1.00 12.99 375 ALA A C 1
ATOM 2799 O O . ALA A 1 352 ? -12.304 -30.009 21.374 1.00 14.33 375 ALA A O 1
ATOM 2801 N N . LEU A 1 353 ? -11.040 -28.317 20.598 1.00 13.27 376 LEU A N 1
ATOM 2802 C CA . LEU A 1 353 ? -9.776 -29.043 20.717 1.00 13.58 376 LEU A CA 1
ATOM 2803 C C . LEU A 1 353 ? -9.576 -29.712 22.085 1.00 13.22 376 LEU A C 1
ATOM 2804 O O . LEU A 1 353 ? -9.306 -30.926 22.146 1.00 14.30 376 LEU A O 1
ATOM 2809 N N . PRO A 1 354 ? -9.714 -28.967 23.187 1.00 13.78 377 PRO A N 1
ATOM 2810 C CA . PRO A 1 354 ? -9.485 -29.607 24.488 1.00 14.37 377 PRO A CA 1
ATOM 2811 C C . PRO A 1 354 ? -10.497 -30.712 24.806 1.00 13.57 377 PRO A C 1
ATOM 2812 O O . PRO A 1 354 ? -10.175 -31.636 25.581 1.00 15.10 377 PRO A O 1
ATOM 2816 N N . ILE A 1 355 ? -11.710 -30.599 24.257 1.00 13.77 378 ILE A N 1
ATOM 2817 C CA . ILE A 1 355 ? -12.734 -31.612 24.496 1.00 13.94 378 ILE A CA 1
ATOM 2818 C C . ILE A 1 355 ? -12.297 -32.917 23.812 1.00 13.67 378 ILE A C 1
ATOM 2819 O O . ILE A 1 355 ? -12.389 -34.009 24.404 1.00 15.27 378 ILE A O 1
ATOM 2824 N N . ALA A 1 356 ? -11.846 -32.818 22.558 1.00 14.24 379 ALA A N 1
ATOM 2825 C CA . ALA A 1 356 ? -11.270 -33.985 21.887 1.00 14.37 379 ALA A CA 1
ATOM 2826 C C . ALA A 1 356 ? -10.147 -34.642 22.696 1.00 14.78 379 ALA A C 1
ATOM 2827 O O . ALA A 1 356 ? -10.087 -35.885 22.827 1.00 16.03 379 ALA A O 1
ATOM 2829 N N . GLU A 1 357 ? -9.270 -33.825 23.261 1.00 15.53 380 GLU A N 1
ATOM 2830 C CA . GLU A 1 357 ? -8.157 -34.330 24.056 1.00 16.19 380 GLU A CA 1
ATOM 2831 C C . GLU A 1 357 ? -8.653 -35.030 25.319 1.00 16.21 380 GLU A C 1
ATOM 2832 O O . GLU A 1 357 ? -8.196 -36.144 25.656 1.00 17.02 380 GLU A O 1
ATOM 2838 N N . GLN A 1 358 ? -9.631 -34.438 25.990 1.00 16.07 381 GLN A N 1
ATOM 2839 C CA . GLN A 1 358 ? -10.213 -35.042 27.221 1.00 16.39 381 GLN A CA 1
ATOM 2840 C C . GLN A 1 358 ? -10.823 -36.415 26.946 1.00 16.07 381 GLN A C 1
ATOM 2841 O O . GLN A 1 358 ? -10.770 -37.304 27.803 1.00 18.13 381 GLN A O 1
ATOM 2847 N N . LEU A 1 359 ? -11.406 -36.569 25.757 1.00 16.11 382 LEU A N 1
ATOM 2848 C CA . LEU A 1 359 ? -12.032 -37.831 25.380 1.00 18.28 382 LEU A CA 1
ATOM 2849 C C . LEU A 1 359 ? -11.063 -38.866 24.867 1.00 17.87 382 LEU A C 1
ATOM 2850 O O . LEU A 1 359 ? -11.465 -40.020 24.686 1.00 20.65 382 LEU A O 1
ATOM 2855 N N . GLY A 1 360 ? -9.821 -38.486 24.604 1.00 17.83 383 GLY A N 1
ATOM 2856 C CA . GLY A 1 360 ? -8.852 -39.400 23.980 1.00 18.27 383 GLY A CA 1
ATOM 2857 C C . GLY A 1 360 ? -9.097 -39.583 22.492 1.00 16.45 383 GLY A C 1
ATOM 2858 O O . GLY A 1 360 ? -8.639 -40.554 21.893 1.00 18.49 383 GLY A O 1
ATOM 2859 N N . ASN A 1 361 ? -9.784 -38.625 21.878 1.00 16.01 384 ASN A N 1
ATOM 2860 C CA . ASN A 1 361 ? -10.067 -38.677 20.443 1.00 15.22 384 ASN A CA 1
ATOM 2861 C C . ASN A 1 361 ? -8.923 -38.002 19.669 1.00 14.57 384 ASN A C 1
ATOM 2862 O O . ASN A 1 361 ? -8.956 -36.826 19.324 1.00 14.07 384 ASN A O 1
ATOM 2867 N N . ILE A 1 362 ? -7.852 -38.764 19.521 1.00 14.43 385 ILE A N 1
ATOM 2868 C CA . ILE A 1 362 ? -6.618 -38.279 18.919 1.00 14.88 385 ILE A CA 1
ATOM 2869 C C . ILE A 1 362 ? -6.840 -37.941 17.455 1.00 14.40 385 ILE A C 1
ATOM 2870 O O . ILE A 1 362 ? -6.298 -36.954 16.962 1.00 15.31 385 ILE A O 1
ATOM 2875 N N . SER A 1 363 ? -7.656 -38.716 16.744 1.00 14.49 386 SER A N 1
ATOM 2876 C CA A SER A 1 363 ? -7.851 -38.391 15.329 0.43 15.07 386 SER A CA 1
ATOM 2877 C CA B SER A 1 363 ? -7.949 -38.428 15.334 0.57 15.14 386 SER A CA 1
ATOM 2878 C C . SER A 1 363 ? -8.541 -37.023 15.191 1.00 14.91 386 SER A C 1
ATOM 2879 O O . SER A 1 363 ? -8.132 -36.220 14.340 1.00 15.98 386 SER A O 1
ATOM 2884 N N . ALA A 1 364 ? -9.517 -36.737 16.031 1.00 14.41 387 ALA A N 1
ATOM 2885 C CA . ALA A 1 364 ? -10.181 -35.418 15.950 1.00 14.31 387 ALA A CA 1
ATOM 2886 C C . ALA A 1 364 ? -9.225 -34.317 16.422 1.00 14.20 387 ALA A C 1
ATOM 2887 O O . ALA A 1 364 ? -9.125 -33.266 15.784 1.00 14.44 387 ALA A O 1
ATOM 2889 N N . LYS A 1 365 ? -8.538 -34.543 17.546 1.00 14.02 388 LYS A N 1
ATOM 2890 C CA . LYS A 1 365 ? -7.490 -33.610 18.016 1.00 14.95 388 LYS A CA 1
ATOM 2891 C C . LYS A 1 365 ? -6.531 -33.249 16.901 1.00 14.90 388 LYS A C 1
ATOM 2892 O O . LYS A 1 365 ? -6.253 -32.066 16.661 1.00 15.10 388 LYS A O 1
ATOM 2898 N N . ASP A 1 366 ? -5.997 -34.268 16.241 1.00 14.82 389 ASP A N 1
ATOM 2899 C CA . ASP A 1 366 ? -5.026 -34.049 15.187 1.00 15.54 389 ASP A CA 1
ATOM 2900 C C . ASP A 1 366 ? -5.629 -33.252 14.011 1.00 15.92 389 ASP A C 1
ATOM 2901 O O . ASP A 1 366 ? -4.951 -32.375 13.443 1.00 16.89 389 ASP A O 1
ATOM 2906 N N . ARG A 1 367 ? -6.888 -33.534 13.656 1.00 15.26 390 ARG A N 1
ATOM 2907 C CA . ARG A 1 367 ? -7.524 -32.787 12.571 1.00 16.05 390 ARG A CA 1
ATOM 2908 C C . ARG A 1 367 ? -7.667 -31.294 12.951 1.00 14.82 390 ARG A C 1
ATOM 2909 O O . ARG A 1 367 ? -7.414 -30.409 12.153 1.00 15.34 390 ARG A O 1
ATOM 2917 N N . PHE A 1 368 ? -8.053 -31.052 14.196 1.00 12.82 391 PHE A N 1
ATOM 2918 C CA . PHE A 1 368 ? -8.254 -29.681 14.656 1.00 13.00 391 PHE A CA 1
ATOM 2919 C C . PHE A 1 368 ? -6.926 -28.930 14.692 1.00 14.13 391 PHE A C 1
ATOM 2920 O O . PHE A 1 368 ? -6.816 -27.843 14.124 1.00 14.81 391 PHE A O 1
ATOM 2928 N N . ILE A 1 369 ? -5.924 -29.487 15.374 1.00 13.80 392 ILE A N 1
ATOM 2929 C CA A ILE A 1 369 ? -4.582 -28.854 15.502 0.53 14.27 392 ILE A CA 1
ATOM 2930 C CA B ILE A 1 369 ? -4.673 -28.759 15.515 0.47 14.70 392 ILE A CA 1
ATOM 2931 C C . ILE A 1 369 ? -3.954 -28.637 14.154 1.00 14.27 392 ILE A C 1
ATOM 2932 O O . ILE A 1 369 ? -3.355 -27.594 13.887 1.00 15.85 392 ILE A O 1
ATOM 2941 N N . SER A 1 370 ? -4.045 -29.639 13.274 1.00 14.62 393 SER A N 1
ATOM 2942 C CA A SER A 1 370 ? -3.450 -29.541 11.939 0.58 16.55 393 SER A CA 1
ATOM 2943 C CA B SER A 1 370 ? -3.392 -29.502 11.977 0.42 16.71 393 SER A CA 1
ATOM 2944 C C . SER A 1 370 ? -4.025 -28.363 11.166 1.00 15.64 393 SER A C 1
ATOM 2945 O O . SER A 1 370 ? -3.298 -27.601 10.529 1.00 16.40 393 SER A O 1
ATOM 2950 N N . PHE A 1 371 ? -5.354 -28.232 11.191 1.00 14.67 394 PHE A N 1
ATOM 2951 C CA . PHE A 1 371 ? -5.997 -27.127 10.483 1.00 14.92 394 PHE A CA 1
ATOM 2952 C C . PHE A 1 371 ? -5.677 -25.776 11.129 1.00 14.29 394 PHE A C 1
ATOM 2953 O O . PHE A 1 371 ? -5.418 -24.806 10.422 1.00 15.04 394 PHE A O 1
ATOM 2961 N N . MET A 1 372 ? -5.665 -25.738 12.458 1.00 12.99 395 MET A N 1
ATOM 2962 C CA . MET A 1 372 ? -5.325 -24.508 13.147 1.00 13.29 395 MET A CA 1
ATOM 2963 C C . MET A 1 372 ? -3.912 -24.056 12.770 1.00 13.22 395 MET A C 1
ATOM 2964 O O . MET A 1 372 ? -3.681 -22.904 12.400 1.00 14.19 395 MET A O 1
ATOM 2969 N N . LYS A 1 373 ? -2.949 -24.975 12.856 1.00 13.09 396 LYS A N 1
ATOM 2970 C CA . LYS A 1 373 ? -1.578 -24.636 12.520 1.00 13.42 396 LYS A CA 1
ATOM 2971 C C . LYS A 1 373 ? -1.436 -24.298 11.048 1.00 13.55 396 LYS A C 1
ATOM 2972 O O . LYS A 1 373 ? -0.843 -23.266 10.704 1.00 15.59 396 LYS A O 1
ATOM 2978 N N . SER A 1 374 ? -1.900 -25.157 10.141 1.00 14.99 397 SER A N 1
ATOM 2979 C CA A SER A 1 374 ? -1.643 -24.919 8.721 0.66 16.09 397 SER A CA 1
ATOM 2980 C CA B SER A 1 374 ? -1.657 -24.911 8.719 0.34 16.62 397 SER A CA 1
ATOM 2981 C C . SER A 1 374 ? -2.295 -23.599 8.278 1.00 15.27 397 SER A C 1
ATOM 2982 O O . SER A 1 374 ? -1.714 -22.841 7.492 1.00 16.30 397 SER A O 1
ATOM 2987 N N . SER A 1 375 ? -3.491 -23.321 8.787 1.00 14.79 398 SER A N 1
ATOM 2988 C CA A SER A 1 375 ? -4.210 -22.091 8.454 0.45 14.66 398 SER A CA 1
ATOM 2989 C CA B SER A 1 375 ? -4.150 -22.100 8.361 0.55 14.68 398 SER A CA 1
ATOM 2990 C C . SER A 1 375 ? -3.480 -20.857 8.955 1.00 14.47 398 SER A C 1
ATOM 2991 O O . SER A 1 375 ? -3.318 -19.887 8.233 1.00 15.72 398 SER A O 1
ATOM 2996 N N . LEU A 1 376 ? -3.081 -20.897 10.231 1.00 13.81 399 LEU A N 1
ATOM 2997 C CA . LEU A 1 376 ? -2.352 -19.776 10.817 1.00 14.41 399 LEU A CA 1
ATOM 2998 C C . LEU A 1 376 ? -1.021 -19.557 10.103 1.00 14.97 399 LEU A C 1
ATOM 2999 O O . LEU A 1 376 ? -0.640 -18.425 9.822 1.00 16.16 399 LEU A O 1
ATOM 3004 N N . GLU A 1 377 ? -0.315 -20.640 9.778 1.00 15.03 400 GLU A N 1
ATOM 3005 C CA . GLU A 1 377 ? 0.970 -20.507 9.092 1.00 15.99 400 GLU A CA 1
ATOM 3006 C C . GLU A 1 377 ? 0.754 -19.865 7.707 1.00 15.30 400 GLU A C 1
ATOM 3007 O O . GLU A 1 377 ? 1.531 -19.022 7.291 1.00 18.26 400 GLU A O 1
ATOM 3013 N N . ASP A 1 378 ? -0.345 -20.205 7.037 1.00 16.08 401 ASP A N 1
ATOM 3014 C CA . ASP A 1 378 ? -0.695 -19.590 5.740 1.00 15.51 401 ASP A CA 1
ATOM 3015 C C . ASP A 1 378 ? -1.007 -18.084 5.952 1.00 16.49 401 ASP A C 1
ATOM 3016 O O . ASP A 1 378 ? -0.390 -17.210 5.326 1.00 16.35 401 ASP A O 1
ATOM 3021 N N . TRP A 1 379 ? -1.934 -17.787 6.850 1.00 14.66 402 TRP A N 1
ATOM 3022 C CA . TRP A 1 379 ? -2.271 -16.386 7.101 1.00 15.54 402 TRP A CA 1
ATOM 3023 C C . TRP A 1 379 ? -1.055 -15.575 7.484 1.00 15.68 402 TRP A C 1
ATOM 3024 O O . TRP A 1 379 ? -0.977 -14.398 7.123 1.00 15.52 402 TRP A O 1
ATOM 3035 N N . PHE A 1 380 ? -0.136 -16.172 8.260 1.00 15.33 403 PHE A N 1
ATOM 3036 C CA . PHE A 1 380 ? 1.037 -15.485 8.775 1.00 15.25 403 PHE A CA 1
ATOM 3037 C C . PHE A 1 380 ? 2.222 -15.457 7.819 1.00 16.19 403 PHE A C 1
ATOM 3038 O O . PHE A 1 380 ? 3.320 -15.068 8.225 1.00 18.92 403 PHE A O 1
ATOM 3046 N N . THR A 1 381 ? 1.980 -15.835 6.554 1.00 16.53 404 THR A N 1
ATOM 3047 C CA . THR A 1 381 ? 2.971 -15.752 5.487 1.00 18.44 404 THR A CA 1
ATOM 3048 C C . THR A 1 381 ? 2.342 -15.045 4.276 1.00 18.77 404 THR A C 1
ATOM 3049 O O . THR A 1 381 ? 1.283 -15.434 3.806 1.00 18.86 404 THR A O 1
ATOM 3053 N N . ALA A 1 382 ? 2.985 -13.987 3.801 1.00 19.46 405 ALA A N 1
ATOM 3054 C CA . ALA A 1 382 ? 2.539 -13.259 2.616 1.00 19.85 405 ALA A CA 1
ATOM 3055 C C . ALA A 1 382 ? 3.444 -13.641 1.459 1.00 22.65 405 ALA A C 1
ATOM 3056 O O . ALA A 1 382 ? 4.575 -13.165 1.352 1.00 26.68 405 ALA A O 1
ATOM 3058 N N . LYS A 1 383 ? 2.958 -14.531 0.606 1.00 22.45 406 LYS A N 1
ATOM 3059 C CA . LYS A 1 383 ? 3.724 -14.983 -0.560 1.00 25.34 406 LYS A CA 1
ATOM 3060 C C . LYS A 1 383 ? 3.574 -14.011 -1.734 1.00 25.48 406 LYS A C 1
ATOM 3061 O O . LYS A 1 383 ? 2.556 -13.351 -1.873 1.00 25.24 406 LYS A O 1
ATOM 3067 N N . GLU A 1 384 ? 4.594 -13.925 -2.577 1.00 27.81 407 GLU A N 1
ATOM 3068 C CA . GLU A 1 384 ? 4.531 -13.090 -3.777 1.00 29.78 407 GLU A CA 1
ATOM 3069 C C . GLU A 1 384 ? 3.370 -13.489 -4.689 1.00 27.36 407 GLU A C 1
ATOM 3070 O O . GLU A 1 384 ? 3.222 -14.657 -5.034 1.00 32.01 407 GLU A O 1
ATOM 3076 N N . GLY A 1 385 ? 2.520 -12.521 -5.031 1.00 28.06 408 GLY A N 1
ATOM 3077 C CA . GLY A 1 385 ? 1.348 -12.779 -5.864 1.00 27.90 408 GLY A CA 1
ATOM 3078 C C . GLY A 1 385 ? 0.171 -13.424 -5.163 1.00 25.09 408 GLY A C 1
ATOM 3079 O O . GLY A 1 385 ? -0.853 -13.672 -5.805 1.00 28.03 408 GLY A O 1
ATOM 3080 N N . GLU A 1 386 ? 0.283 -13.690 -3.858 1.00 23.97 409 GLU A N 1
ATOM 3081 C CA . GLU A 1 386 ? -0.816 -14.296 -3.115 1.00 22.17 409 GLU A CA 1
ATOM 3082 C C . GLU A 1 386 ? -1.882 -13.229 -2.917 1.00 22.39 409 GLU A C 1
ATOM 3083 O O . GLU A 1 386 ? -1.550 -12.081 -2.632 1.00 24.75 409 GLU A O 1
ATOM 3089 N N . THR A 1 387 ? -3.148 -13.583 -3.092 1.00 21.54 410 THR A N 1
ATOM 3090 C CA . THR A 1 387 ? -4.231 -12.611 -2.939 1.00 24.81 410 THR A CA 1
ATOM 3091 C C . THR A 1 387 ? -5.170 -12.872 -1.785 1.00 25.22 410 THR A C 1
ATOM 3092 O O . THR A 1 387 ? -6.009 -12.007 -1.463 1.00 29.76 410 THR A O 1
ATOM 3096 N N . ALA A 1 388 ? -5.053 -14.042 -1.163 1.00 24.25 411 ALA A N 1
ATOM 3097 C CA . ALA A 1 388 ? -5.855 -14.380 -0.004 1.00 23.43 411 ALA A CA 1
ATOM 3098 C C . ALA A 1 388 ? -4.992 -15.066 1.036 1.00 19.87 411 ALA A C 1
ATOM 3099 O O . ALA A 1 388 ? -4.033 -15.747 0.704 1.00 22.36 411 ALA A O 1
ATOM 3101 N N . LYS A 1 389 ? -5.362 -14.858 2.288 1.00 17.84 412 LYS A N 1
ATOM 3102 C CA . LYS A 1 389 ? -4.716 -15.435 3.439 1.00 17.88 412 LYS A CA 1
ATOM 3103 C C . LYS A 1 389 ? -3.322 -14.848 3.597 1.00 16.48 412 LYS A C 1
ATOM 3104 O O . LYS A 1 389 ? -2.308 -15.522 3.512 1.00 16.81 412 LYS A O 1
ATOM 3110 N N . LEU A 1 390 ? -3.332 -13.550 3.878 1.00 16.46 413 LEU A N 1
ATOM 3111 C CA . LEU A 1 390 ? -2.106 -12.785 4.087 1.00 16.77 413 LEU A CA 1
ATOM 3112 C C . LEU A 1 390 ? -2.454 -11.516 4.845 1.00 16.39 413 LEU A C 1
ATOM 3113 O O . LEU A 1 390 ? -3.628 -11.086 4.868 1.00 15.94 413 LEU A O 1
ATOM 3118 N N . PHE A 1 391 ? -1.429 -10.942 5.461 1.00 16.04 414 PHE A N 1
ATOM 3119 C CA . PHE A 1 391 ? -1.516 -9.639 6.125 1.00 16.20 414 PHE A CA 1
ATOM 3120 C C . PHE A 1 391 ? -0.694 -8.599 5.386 1.00 17.38 414 PHE A C 1
ATOM 3121 O O . PHE A 1 391 ? 0.451 -8.852 5.020 1.00 18.03 414 PHE A O 1
ATOM 3129 N N . TYR A 1 392 ? -1.309 -7.428 5.206 1.00 17.16 415 TYR A N 1
ATOM 3130 C CA . TYR A 1 392 ? -0.730 -6.262 4.550 1.00 17.72 415 TYR A CA 1
ATOM 3131 C C . TYR A 1 392 ? -0.551 -5.157 5.576 1.00 17.50 415 TYR A C 1
ATOM 3132 O O . TYR A 1 392 ? -1.447 -4.917 6.378 1.00 17.72 415 TYR A O 1
ATOM 3141 N N . TYR A 1 393 ? 0.579 -4.454 5.524 1.00 16.99 416 TYR A N 1
ATOM 3142 C CA . TYR A 1 393 ? 0.805 -3.319 6.424 1.00 17.72 416 TYR A CA 1
ATOM 3143 C C . TYR A 1 393 ? 0.589 -2.022 5.654 1.00 18.35 416 TYR A C 1
ATOM 3144 O O . TYR A 1 393 ? 1.266 -1.764 4.637 1.00 19.31 416 TYR A O 1
ATOM 3153 N N . ASP A 1 394 ? -0.396 -1.242 6.110 1.00 18.09 417 ASP A N 1
ATOM 3154 C CA . ASP A 1 394 ? -0.632 0.102 5.605 1.00 17.26 417 ASP A CA 1
ATOM 3155 C C . ASP A 1 394 ? 0.252 1.063 6.391 1.00 17.85 417 ASP A C 1
ATOM 3156 O O . ASP A 1 394 ? 0.115 1.153 7.604 1.00 17.58 417 ASP A O 1
ATOM 3161 N N . SER A 1 395 ? 1.191 1.721 5.710 1.00 19.91 418 SER A N 1
ATOM 3162 C CA . SER A 1 395 ? 2.149 2.613 6.380 1.00 20.48 418 SER A CA 1
ATOM 3163 C C . SER A 1 395 ? 1.719 4.080 6.353 1.00 21.23 418 SER A C 1
ATOM 3164 O O . SER A 1 395 ? 2.461 4.949 6.786 1.00 26.85 418 SER A O 1
ATOM 3167 N N . ASN A 1 396 ? 0.555 4.366 5.790 1.00 19.32 419 ASN A N 1
ATOM 3168 C CA . ASN A 1 396 ? -0.037 5.708 5.870 1.00 18.69 419 ASN A CA 1
ATOM 3169 C C . ASN A 1 396 ? -0.653 5.902 7.259 1.00 19.10 419 ASN A C 1
ATOM 3170 O O . ASN A 1 396 ? -0.298 6.809 7.993 1.00 20.89 419 ASN A O 1
ATOM 3175 N N . TRP A 1 397 ? -1.564 4.993 7.613 1.00 17.85 420 TRP A N 1
ATOM 3176 C CA . TRP A 1 397 ? -2.170 4.964 8.941 1.00 17.86 420 TRP A CA 1
ATOM 3177 C C . TRP A 1 397 ? -1.319 4.201 9.963 1.00 17.27 420 TRP A C 1
ATOM 3178 O O . TRP A 1 397 ? -1.256 4.580 11.135 1.00 16.44 420 TRP A O 1
ATOM 3189 N N . GLY A 1 398 ? -0.716 3.093 9.534 1.00 16.82 421 GLY A N 1
ATOM 3190 C CA . GLY A 1 398 ? 0.020 2.203 10.458 1.00 17.31 421 GLY A CA 1
ATOM 3191 C C . GLY A 1 398 ? -0.913 1.159 11.056 1.00 16.24 421 GLY A C 1
ATOM 3192 O O . GLY A 1 398 ? -1.364 1.271 12.213 1.00 16.06 421 GLY A O 1
ATOM 3193 N N . THR A 1 399 ? -1.201 0.144 10.251 1.00 15.77 422 THR A N 1
ATOM 3194 C CA . THR A 1 399 ? -2.147 -0.912 10.623 1.00 15.63 422 THR A CA 1
ATOM 3195 C C . THR A 1 399 ? -1.883 -2.144 9.793 1.00 15.97 422 THR A C 1
ATOM 3196 O O . THR A 1 399 ? -1.483 -2.033 8.628 1.00 16.69 422 THR A O 1
ATOM 3200 N N . LEU A 1 400 ? -2.145 -3.305 10.391 1.00 15.61 423 LEU A N 1
ATOM 3201 C CA . LEU A 1 400 ? -2.110 -4.590 9.689 1.00 16.73 423 LEU A CA 1
ATOM 3202 C C . LEU A 1 400 ? -3.525 -4.999 9.300 1.00 16.32 423 LEU A C 1
ATOM 3203 O O . LEU A 1 400 ? -4.387 -5.097 10.176 1.00 16.41 423 LEU A O 1
ATOM 3208 N N . ILE A 1 401 ? -3.728 -5.249 8.007 1.00 15.79 424 ILE A N 1
ATOM 3209 C CA . ILE A 1 401 ? -5.030 -5.587 7.442 1.00 16.75 424 ILE A CA 1
ATOM 3210 C C . ILE A 1 401 ? -4.909 -6.969 6.829 1.00 15.96 424 ILE A C 1
ATOM 3211 O O . ILE A 1 401 ? -4.042 -7.214 5.996 1.00 17.46 424 ILE A O 1
ATOM 3216 N N . GLY A 1 402 ? -5.798 -7.872 7.216 1.00 15.01 425 GLY A N 1
ATOM 3217 C CA . GLY A 1 402 ? -5.839 -9.185 6.589 1.00 16.33 425 GLY A CA 1
ATOM 3218 C C . GLY A 1 402 ? -6.721 -9.186 5.354 1.00 14.98 425 GLY A C 1
ATOM 3219 O O . GLY A 1 402 ? -7.798 -8.554 5.344 1.00 15.10 425 GLY A O 1
ATOM 3220 N N . TYR A 1 403 ? -6.309 -9.934 4.332 1.00 16.14 426 TYR A N 1
ATOM 3221 C CA . TYR A 1 403 ? -7.103 -10.091 3.091 1.00 16.33 426 TYR A CA 1
ATOM 3222 C C . TYR A 1 403 ? -7.383 -11.571 2.855 1.00 16.00 426 TYR A C 1
ATOM 3223 O O . TYR A 1 403 ? -6.452 -12.362 2.970 1.00 18.26 426 TYR A O 1
ATOM 3232 N N . PRO A 1 404 ? -8.624 -11.951 2.519 1.00 16.82 427 PRO A N 1
ATOM 3233 C CA . PRO A 1 404 ? -9.761 -11.041 2.278 1.00 17.30 427 PRO A CA 1
ATOM 3234 C C . PRO A 1 404 ? -10.333 -10.399 3.544 1.00 16.07 427 PRO A C 1
ATOM 3235 O O . PRO A 1 404 ? -10.316 -10.987 4.633 1.00 17.06 427 PRO A O 1
ATOM 3239 N N . SER A 1 405 ? -10.768 -9.153 3.372 1.00 17.31 428 SER A N 1
ATOM 3240 C CA A SER A 1 405 ? -11.316 -8.351 4.455 0.66 17.26 428 SER A CA 1
ATOM 3241 C CA B SER A 1 405 ? -11.312 -8.349 4.453 0.34 17.78 428 SER A CA 1
ATOM 3242 C C . SER A 1 405 ? -12.819 -8.513 4.502 1.00 17.09 428 SER A C 1
ATOM 3243 O O . SER A 1 405 ? -13.426 -9.133 3.599 1.00 18.58 428 SER A O 1
ATOM 3248 N N . SER A 1 406 ? -13.427 -7.946 5.531 1.00 15.87 429 SER A N 1
ATOM 3249 C CA . SER A 1 406 ? -14.890 -7.934 5.579 1.00 16.59 429 SER A CA 1
ATOM 3250 C C . SER A 1 406 ? -15.392 -6.859 6.530 1.00 15.87 429 SER A C 1
ATOM 3251 O O . SER A 1 406 ? -14.676 -6.452 7.472 1.00 15.48 429 SER A O 1
ATOM 3254 N N . TYR A 1 407 ? -16.630 -6.434 6.287 1.00 15.58 430 TYR A N 1
ATOM 3255 C CA . TYR A 1 407 ? -17.334 -5.469 7.128 1.00 15.81 430 TYR A CA 1
ATOM 3256 C C . TYR A 1 407 ? -16.504 -4.196 7.395 1.00 15.31 430 TYR A C 1
ATOM 3257 O O . TYR A 1 407 ? -16.575 -3.625 8.471 1.00 16.87 430 TYR A O 1
ATOM 3266 N N . GLY A 1 408 ? -15.737 -3.767 6.399 1.00 15.88 431 GLY A N 1
ATOM 3267 C CA . GLY A 1 408 ? -14.969 -2.554 6.502 1.00 15.53 431 GLY A CA 1
ATOM 3268 C C . GLY A 1 408 ? -13.701 -2.657 7.329 1.00 15.68 431 GLY A C 1
ATOM 3269 O O . GLY A 1 408 ? -13.113 -1.631 7.661 1.00 16.27 431 GLY A O 1
ATOM 3270 N N . SER A 1 409 ? -13.193 -3.871 7.583 1.00 15.28 432 SER A N 1
ATOM 3271 C CA . SER A 1 409 ? -11.897 -4.033 8.250 1.00 14.94 432 SER A CA 1
ATOM 3272 C C . SER A 1 409 ? -10.753 -3.392 7.482 1.00 15.14 432 SER A C 1
ATOM 3273 O O . SER A 1 409 ? -9.741 -3.007 8.073 1.00 16.65 432 SER A O 1
ATOM 3276 N N . ASP A 1 410 ? -10.926 -3.289 6.161 1.00 15.59 433 ASP A N 1
ATOM 3277 C CA . ASP A 1 410 ? -9.960 -2.675 5.281 1.00 18.03 433 ASP A CA 1
ATOM 3278 C C . ASP A 1 410 ? -10.138 -1.148 5.139 1.00 18.65 433 ASP A C 1
ATOM 3279 O O . ASP A 1 410 ? -9.303 -0.390 5.617 1.00 20.77 433 ASP A O 1
ATOM 3284 N N . GLU A 1 411 ? -11.245 -0.701 4.536 1.00 18.33 434 GLU A N 1
ATOM 3285 C CA . GLU A 1 411 ? -11.423 0.697 4.158 1.00 20.50 434 GLU A CA 1
ATOM 3286 C C . GLU A 1 411 ? -11.792 1.591 5.322 1.00 18.94 434 GLU A C 1
ATOM 3287 O O . GLU A 1 411 ? -11.531 2.804 5.284 1.00 18.83 434 GLU A O 1
ATOM 3293 N N . GLU A 1 412 ? -12.385 1.015 6.360 1.00 16.91 435 GLU A N 1
ATOM 3294 C CA . GLU A 1 412 ? -12.856 1.781 7.518 1.00 15.91 435 GLU A CA 1
ATOM 3295 C C . GLU A 1 412 ? -12.094 1.477 8.793 1.00 15.11 435 GLU A C 1
ATOM 3296 O O . GLU A 1 412 ? -12.378 2.054 9.852 1.00 15.56 435 GLU A O 1
ATOM 3302 N N . LEU A 1 413 ? -11.153 0.522 8.725 1.00 14.66 436 LEU A N 1
ATOM 3303 C CA . LEU A 1 413 ? -10.447 0.041 9.909 1.00 15.17 436 LEU A CA 1
ATOM 3304 C C . LEU A 1 413 ? -11.401 -0.382 11.009 1.00 14.08 436 LEU A C 1
ATOM 3305 O O . LEU A 1 413 ? -11.136 -0.252 12.217 1.00 14.18 436 LEU A O 1
ATOM 3310 N N . ASN A 1 414 ? -12.528 -0.967 10.595 1.00 14.03 437 ASN A N 1
ATOM 3311 C CA . ASN A 1 414 ? -13.469 -1.492 11.584 1.00 13.98 437 ASN A CA 1
ATOM 3312 C C . ASN A 1 414 ? -12.994 -2.816 12.200 1.00 14.48 437 ASN A C 1
ATOM 3313 O O . ASN A 1 414 ? -12.407 -3.648 11.513 1.00 14.63 437 ASN A O 1
ATOM 3318 N N . ASP A 1 415 ? -13.259 -2.994 13.489 1.00 13.63 438 ASP A N 1
ATOM 3319 C CA . ASP A 1 415 ? -13.422 -4.345 14.029 1.00 14.22 438 ASP A CA 1
ATOM 3320 C C . ASP A 1 415 ? -12.155 -5.199 14.104 1.00 12.67 438 ASP A C 1
ATOM 3321 O O . ASP A 1 415 ? -12.260 -6.428 14.196 1.00 13.76 438 ASP A O 1
ATOM 3326 N N . HIS A 1 416 ? -10.957 -4.625 14.099 1.00 13.03 439 HIS A N 1
ATOM 3327 C CA . HIS A 1 416 ? -9.800 -5.516 14.070 1.00 12.51 439 HIS A CA 1
ATOM 3328 C C . HIS A 1 416 ? -9.728 -6.403 15.312 1.00 12.66 439 HIS A C 1
ATOM 3329 O O . HIS A 1 416 ? -9.232 -7.536 15.241 1.00 13.11 439 HIS A O 1
ATOM 3336 N N . HIS A 1 417 ? -10.130 -5.871 16.456 1.00 12.55 440 HIS A N 1
ATOM 3337 C CA . HIS A 1 417 ? -10.148 -6.677 17.682 1.00 12.30 440 HIS A CA 1
ATOM 3338 C C . HIS A 1 417 ? -11.087 -7.883 17.561 1.00 12.29 440 HIS A C 1
ATOM 3339 O O . HIS A 1 417 ? -10.716 -8.993 17.977 1.00 13.01 440 HIS A O 1
ATOM 3346 N N . PHE A 1 418 ? -12.268 -7.680 16.959 1.00 11.84 441 PHE A N 1
ATOM 3347 C CA . PHE A 1 418 ? -13.213 -8.784 16.784 1.00 12.17 441 PHE A CA 1
ATOM 3348 C C . PHE A 1 418 ? -12.587 -9.848 15.877 1.00 12.60 441 PHE A C 1
ATOM 3349 O O . PHE A 1 418 ? -12.674 -11.056 16.165 1.00 13.38 441 PHE A O 1
ATOM 3357 N N . HIS A 1 419 ? -12.026 -9.434 14.747 1.00 12.50 442 HIS A N 1
ATOM 3358 C CA . HIS A 1 419 ? -11.501 -10.407 13.798 1.00 13.88 442 HIS A CA 1
ATOM 3359 C C . HIS A 1 419 ? -10.295 -11.119 14.388 1.00 13.18 442 HIS A C 1
ATOM 3360 O O . HIS A 1 419 ? -10.194 -12.358 14.375 1.00 13.88 442 HIS A O 1
ATOM 3367 N N . TYR A 1 420 ? -9.329 -10.339 14.850 1.00 13.69 443 TYR A N 1
ATOM 3368 C CA . TYR A 1 420 ? -8.049 -10.908 15.231 1.00 12.85 443 TYR A CA 1
ATOM 3369 C C . TYR A 1 420 ? -8.109 -11.651 16.564 1.00 13.38 443 TYR A C 1
ATOM 3370 O O . TYR A 1 420 ? -7.279 -12.509 16.809 1.00 14.12 443 TYR A O 1
ATOM 3379 N N . GLY A 1 421 ? -9.069 -11.347 17.419 1.00 13.68 444 GLY A N 1
ATOM 3380 C CA . GLY A 1 421 ? -9.220 -12.070 18.671 1.00 13.16 444 GLY A CA 1
ATOM 3381 C C . GLY A 1 421 ? -9.353 -13.578 18.456 1.00 13.38 444 GLY A C 1
ATOM 3382 O O . GLY A 1 421 ? -8.808 -14.360 19.225 1.00 13.25 444 GLY A O 1
ATOM 3383 N N . TYR A 1 422 ? -10.082 -13.967 17.405 1.00 12.54 445 TYR A N 1
ATOM 3384 C CA . TYR A 1 422 ? -10.226 -15.381 17.082 1.00 12.04 445 TYR A CA 1
ATOM 3385 C C . TYR A 1 422 ? -8.897 -16.010 16.655 1.00 12.24 445 TYR A C 1
ATOM 3386 O O . TYR A 1 422 ? -8.590 -17.151 17.034 1.00 13.28 445 TYR A O 1
ATOM 3395 N N . PHE A 1 423 ? -8.115 -15.292 15.848 1.00 12.63 446 PHE A N 1
ATOM 3396 C CA . PHE A 1 423 ? -6.789 -15.773 15.428 1.00 12.37 446 PHE A CA 1
ATOM 3397 C C . PHE A 1 423 ? -5.877 -15.932 16.649 1.00 12.91 446 PHE A C 1
ATOM 3398 O O . PHE A 1 423 ? -5.143 -16.924 16.777 1.00 13.48 446 PHE A O 1
ATOM 3406 N N . LEU A 1 424 ? -5.941 -14.960 17.560 1.00 12.90 447 LEU A N 1
ATOM 3407 C CA . LEU A 1 424 ? -5.144 -14.992 18.764 1.00 13.45 447 LEU A CA 1
ATOM 3408 C C . LEU A 1 424 ? -5.545 -16.132 19.684 1.00 13.27 447 LEU A C 1
ATOM 3409 O O . LEU A 1 424 ? -4.694 -16.745 20.323 1.00 13.50 447 LEU A O 1
ATOM 3414 N N . HIS A 1 425 ? -6.842 -16.422 19.748 1.00 12.78 448 HIS A N 1
ATOM 3415 C CA . HIS A 1 425 ? -7.317 -17.535 20.560 1.00 12.60 448 HIS A CA 1
ATOM 3416 C C . HIS A 1 425 ? -6.697 -18.864 20.053 1.00 11.99 448 HIS A C 1
ATOM 3417 O O . HIS A 1 425 ? -6.141 -19.644 20.829 1.00 13.15 448 HIS A O 1
ATOM 3424 N N . ALA A 1 426 ? -6.772 -19.068 18.743 1.00 11.83 449 ALA A N 1
ATOM 3425 C CA . ALA A 1 426 ? -6.209 -20.277 18.157 1.00 12.71 449 ALA A CA 1
ATOM 3426 C C . ALA A 1 426 ? -4.717 -20.342 18.399 1.00 12.19 449 ALA A C 1
ATOM 3427 O O . ALA A 1 426 ? -4.184 -21.400 18.742 1.00 13.63 449 ALA A O 1
ATOM 3429 N N . ALA A 1 427 ? -4.019 -19.231 18.220 1.00 12.67 450 ALA A N 1
ATOM 3430 C CA . ALA A 1 427 ? -2.573 -19.206 18.454 1.00 13.51 450 ALA A CA 1
ATOM 3431 C C . ALA A 1 427 ? -2.234 -19.530 19.895 1.00 13.31 450 ALA A C 1
ATOM 3432 O O . ALA A 1 427 ? -1.269 -20.234 20.163 1.00 14.65 450 ALA A O 1
ATOM 3434 N N . ALA A 1 428 ? -3.003 -18.981 20.827 1.00 13.25 451 ALA A N 1
ATOM 3435 C CA . ALA A 1 428 ? -2.809 -19.268 22.246 1.00 13.72 451 ALA A CA 1
ATOM 3436 C C . ALA A 1 428 ? -3.021 -20.739 22.578 1.00 13.53 451 ALA A C 1
ATOM 3437 O O . ALA A 1 428 ? -2.238 -21.320 23.373 1.00 13.82 451 ALA A O 1
ATOM 3439 N N . GLN A 1 429 ? -4.085 -21.337 22.029 1.00 13.16 452 GLN A N 1
ATOM 3440 C CA . GLN A 1 429 ? -4.296 -22.765 22.273 1.00 12.93 452 GLN A CA 1
ATOM 3441 C C . GLN A 1 429 ? -3.126 -23.594 21.721 1.00 13.51 452 GLN A C 1
ATOM 3442 O O . GLN A 1 429 ? -2.709 -24.573 22.365 1.00 14.35 452 GLN A O 1
ATOM 3448 N N . ILE A 1 430 ? -2.591 -23.220 20.556 1.00 13.74 453 ILE A N 1
ATOM 3449 C CA . ILE A 1 430 ? -1.395 -23.891 20.063 1.00 14.48 453 ILE A CA 1
ATOM 3450 C C . ILE A 1 430 ? -0.225 -23.671 21.024 1.00 14.67 453 ILE A C 1
ATOM 3451 O O . ILE A 1 430 ? 0.494 -24.629 21.366 1.00 15.68 453 ILE A O 1
ATOM 3456 N N . ALA A 1 431 ? -0.026 -22.431 21.462 1.00 14.68 454 ALA A N 1
ATOM 3457 C CA . ALA A 1 431 ? 1.086 -22.122 22.380 1.00 14.66 454 ALA A CA 1
ATOM 3458 C C . ALA A 1 431 ? 1.102 -22.904 23.683 1.00 15.66 454 ALA A C 1
ATOM 3459 O O . ALA A 1 431 ? 2.165 -23.276 24.177 1.00 16.69 454 ALA A O 1
ATOM 3461 N N . LEU A 1 432 ? -0.087 -23.192 24.210 1.00 14.34 455 LEU A N 1
ATOM 3462 C CA . LEU A 1 432 ? -0.226 -23.972 25.446 1.00 16.09 455 LEU A CA 1
ATOM 3463 C C . LEU A 1 432 ? 0.249 -25.419 25.244 1.00 17.09 455 LEU A C 1
ATOM 3464 O O . LEU A 1 432 ? 0.617 -26.082 26.207 1.00 18.79 455 LEU A O 1
ATOM 3469 N N . ARG A 1 433 ? 0.253 -25.874 23.995 1.00 16.08 456 ARG A N 1
ATOM 3470 C CA . ARG A 1 433 ? 0.603 -27.243 23.630 1.00 17.07 456 ARG A CA 1
ATOM 3471 C C . ARG A 1 433 ? 1.950 -27.384 22.950 1.00 19.22 456 ARG A C 1
ATOM 3472 O O . ARG A 1 433 ? 2.505 -28.476 22.904 1.00 19.99 456 ARG A O 1
ATOM 3480 N N . ASP A 1 434 ? 2.488 -26.297 22.416 1.00 17.86 457 ASP A N 1
ATOM 3481 C CA . ASP A 1 434 ? 3.624 -26.379 21.531 1.00 17.62 457 ASP A CA 1
ATOM 3482 C C . ASP A 1 434 ? 4.420 -25.084 21.678 1.00 18.88 457 ASP A C 1
ATOM 3483 O O . ASP A 1 434 ? 4.185 -24.111 20.938 1.00 18.25 457 ASP A O 1
ATOM 3488 N N . PRO A 1 435 ? 5.331 -25.061 22.673 1.00 21.35 458 PRO A N 1
ATOM 3489 C CA . PRO A 1 435 ? 6.164 -23.885 22.886 1.00 21.99 458 PRO A CA 1
ATOM 3490 C C . PRO A 1 435 ? 7.103 -23.583 21.724 1.00 21.35 458 PRO A C 1
ATOM 3491 O O . PRO A 1 435 ? 7.532 -22.440 21.554 1.00 23.89 458 PRO A O 1
ATOM 3495 N N . GLN A 1 436 ? 7.451 -24.611 20.966 1.00 19.35 459 GLN A N 1
ATOM 3496 C CA . GLN A 1 436 ? 8.332 -24.476 19.817 1.00 20.65 459 GLN A CA 1
ATOM 3497 C C . GLN A 1 436 ? 7.637 -23.632 18.724 1.00 19.25 459 GLN A C 1
ATOM 3498 O O . GLN A 1 436 ? 8.157 -22.616 18.267 1.00 21.10 459 GLN A O 1
ATOM 3504 N N . TRP A 1 437 ? 6.420 -24.024 18.377 1.00 19.01 460 TRP A N 1
ATOM 3505 C CA . TRP A 1 437 ? 5.642 -23.325 17.337 1.00 17.57 460 TRP A CA 1
ATOM 3506 C C . TRP A 1 437 ? 5.419 -21.834 17.671 1.00 17.97 460 TRP A C 1
ATOM 3507 O O . TRP A 1 437 ? 5.523 -20.948 16.821 1.00 18.23 460 TRP A O 1
ATOM 3518 N N . ALA A 1 438 ? 5.122 -21.583 18.936 1.00 17.59 461 ALA A N 1
ATOM 3519 C CA . ALA A 1 438 ? 4.780 -20.252 19.408 1.00 17.96 461 ALA A CA 1
ATOM 3520 C C . ALA A 1 438 ? 5.982 -19.362 19.699 1.00 18.77 461 ALA A C 1
ATOM 3521 O O . ALA A 1 438 ? 5.798 -18.176 20.010 1.00 19.45 461 ALA A O 1
ATOM 3523 N N . SER A 1 439 ? 7.205 -19.899 19.653 1.00 18.85 462 SER A N 1
ATOM 3524 C CA . SER A 1 439 ? 8.375 -19.075 19.918 1.00 21.57 462 SER A CA 1
ATOM 3525 C C . SER A 1 439 ? 8.466 -17.902 18.917 1.00 20.82 462 SER A C 1
ATOM 3526 O O . SER A 1 439 ? 7.998 -18.008 17.752 1.00 19.60 462 SER A O 1
ATOM 3529 N N . ARG A 1 440 ? 9.073 -16.800 19.368 1.00 23.20 463 ARG A N 1
ATOM 3530 C CA . ARG A 1 440 ? 9.240 -15.604 18.524 1.00 25.99 463 ARG A CA 1
ATOM 3531 C C . ARG A 1 440 ? 9.969 -15.879 17.211 1.00 25.53 463 ARG A C 1
ATOM 3532 O O . ARG A 1 440 ? 9.628 -15.282 16.194 1.00 28.23 463 ARG A O 1
ATOM 3540 N N . ASP A 1 441 ? 10.927 -16.811 17.228 1.00 24.76 464 ASP A N 1
ATOM 3541 C CA . ASP A 1 441 ? 11.668 -17.183 16.023 1.00 29.20 464 ASP A CA 1
ATOM 3542 C C . ASP A 1 441 ? 10.828 -17.974 15.002 1.00 24.69 464 ASP A C 1
ATOM 3543 O O . ASP A 1 441 ? 11.182 -18.031 13.814 1.00 26.67 464 ASP A O 1
ATOM 3548 N N . ASN A 1 442 ? 9.742 -18.594 15.469 1.00 21.94 465 ASN A N 1
ATOM 3549 C CA . ASN A 1 442 ? 8.821 -19.299 14.618 1.00 21.37 465 ASN A CA 1
ATOM 3550 C C . ASN A 1 442 ? 7.585 -18.445 14.365 1.00 20.18 465 ASN A C 1
ATOM 3551 O O . ASN A 1 442 ? 7.727 -17.422 13.708 1.00 22.23 465 ASN A O 1
ATOM 3556 N N . TRP A 1 443 ? 6.411 -18.823 14.866 1.00 17.16 466 TRP A N 1
ATOM 3557 C CA . TRP A 1 443 ? 5.186 -18.101 14.529 1.00 16.57 466 TRP A CA 1
ATOM 3558 C C . TRP A 1 443 ? 4.819 -16.996 15.525 1.00 16.26 466 TRP A C 1
ATOM 3559 O O . TRP A 1 443 ? 3.854 -16.240 15.278 1.00 17.28 466 TRP A O 1
ATOM 3570 N N . GLY A 1 444 ? 5.534 -16.911 16.653 1.00 16.91 467 GLY A N 1
ATOM 3571 C CA . GLY A 1 444 ? 5.183 -15.947 17.682 1.00 17.05 467 GLY A CA 1
ATOM 3572 C C . GLY A 1 444 ? 5.363 -14.496 17.266 1.00 17.05 467 GLY A C 1
ATOM 3573 O O . GLY A 1 444 ? 4.623 -13.622 17.748 1.00 18.00 467 GLY A O 1
ATOM 3574 N N . ALA A 1 445 ? 6.300 -14.228 16.350 1.00 17.92 468 ALA A N 1
ATOM 3575 C CA . ALA A 1 445 ? 6.487 -12.834 15.907 1.00 17.79 468 ALA A CA 1
ATOM 3576 C C . ALA A 1 445 ? 5.264 -12.280 15.146 1.00 18.59 468 ALA A C 1
ATOM 3577 O O . ALA A 1 445 ? 4.797 -11.149 15.409 1.00 18.56 468 ALA A O 1
ATOM 3579 N N . MET A 1 446 ? 4.688 -13.083 14.248 1.00 16.55 469 MET A N 1
ATOM 3580 C CA . MET A 1 446 ? 3.474 -12.648 13.571 1.00 17.07 469 MET A CA 1
ATOM 3581 C C . MET A 1 446 ? 2.278 -12.563 14.528 1.00 15.94 469 MET A C 1
ATOM 3582 O O . MET A 1 446 ? 1.475 -11.603 14.447 1.00 16.28 469 MET A O 1
ATOM 3587 N N . VAL A 1 447 ? 2.161 -13.514 15.460 1.00 15.89 470 VAL A N 1
ATOM 3588 C CA . VAL A 1 447 ? 1.107 -13.432 16.463 1.00 15.74 470 VAL A CA 1
ATOM 3589 C C . VAL A 1 447 ? 1.180 -12.097 17.203 1.00 14.52 470 VAL A C 1
ATOM 3590 O O . VAL A 1 447 ? 0.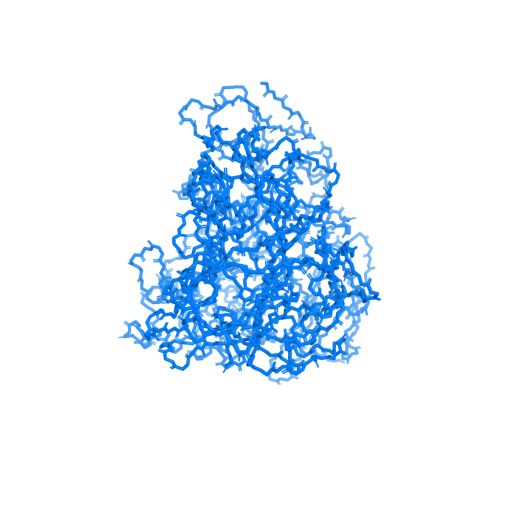167 -11.395 17.407 1.00 15.20 470 VAL A O 1
ATOM 3594 N N . GLU A 1 448 ? 2.395 -11.713 17.576 1.00 16.06 471 GLU A N 1
ATOM 3595 C CA A GLU A 1 448 ? 2.534 -10.508 18.383 0.55 16.96 471 GLU A CA 1
ATOM 3596 C CA B GLU A 1 448 ? 2.619 -10.489 18.360 0.45 16.84 471 GLU A CA 1
ATOM 3597 C C . GLU A 1 448 ? 2.275 -9.249 17.554 1.00 15.38 471 GLU A C 1
ATOM 3598 O O . GLU A 1 448 ? 1.832 -8.255 18.111 1.00 16.30 471 GLU A O 1
ATOM 3609 N N . LEU A 1 449 ? 2.462 -9.310 16.232 1.00 16.25 472 LEU A N 1
ATOM 3610 C CA . LEU A 1 449 ? 2.056 -8.187 15.374 1.00 16.51 472 LEU A CA 1
ATOM 3611 C C . LEU A 1 449 ? 0.522 -7.992 15.343 1.00 14.15 472 LEU A C 1
ATOM 3612 O O . LEU A 1 449 ? 0.030 -6.859 15.333 1.00 16.29 472 LEU A O 1
ATOM 3617 N N . LEU A 1 450 ? -0.248 -9.090 15.364 1.00 14.39 473 LEU A N 1
ATOM 3618 C CA . LEU A 1 450 ? -1.719 -8.975 15.479 1.00 14.57 473 LEU A CA 1
ATOM 3619 C C . LEU A 1 450 ? -2.086 -8.356 16.818 1.00 13.70 473 LEU A C 1
ATOM 3620 O O . LEU A 1 450 ? -2.983 -7.503 16.881 1.00 15.19 473 LEU A O 1
ATOM 3625 N N . ILE A 1 451 ? -1.408 -8.771 17.890 1.00 13.80 474 ILE A N 1
ATOM 3626 C CA . ILE A 1 451 ? -1.646 -8.163 19.198 1.00 13.61 474 ILE A CA 1
ATOM 3627 C C . ILE A 1 451 ? -1.359 -6.649 19.140 1.00 14.22 474 ILE A C 1
ATOM 3628 O O . ILE A 1 451 ? -2.169 -5.845 19.620 1.00 14.30 474 ILE A O 1
ATOM 3633 N N . LYS A 1 452 ? -0.238 -6.276 18.531 1.00 14.29 475 LYS A N 1
ATOM 3634 C CA . LYS A 1 452 ? 0.133 -4.872 18.429 1.00 14.01 475 LYS A CA 1
ATOM 3635 C C . LYS A 1 452 ? -0.821 -4.093 17.559 1.00 13.85 475 LYS A C 1
ATOM 3636 O O . LYS A 1 452 ? -1.080 -2.910 17.844 1.00 14.83 475 LYS A O 1
ATOM 3642 N N . ASP A 1 453 ? -1.367 -4.677 16.497 1.00 14.41 476 ASP A N 1
ATOM 3643 C CA . ASP A 1 453 ? -2.322 -3.927 15.720 1.00 14.21 476 ASP A CA 1
ATOM 3644 C C . ASP A 1 453 ? -3.538 -3.513 16.563 1.00 14.03 476 ASP A C 1
ATOM 3645 O O . ASP A 1 453 ? -4.001 -2.382 16.441 1.00 15.31 476 ASP A O 1
ATOM 3650 N N . ILE A 1 454 ? -4.052 -4.412 17.420 1.00 13.30 477 ILE A N 1
ATOM 3651 C CA . ILE A 1 454 ? -5.280 -4.119 18.153 1.00 12.94 477 ILE A CA 1
ATOM 3652 C C . ILE A 1 454 ? -5.068 -3.548 19.543 1.00 12.28 477 ILE A C 1
ATOM 3653 O O . ILE A 1 454 ? -5.963 -2.880 20.061 1.00 13.01 477 ILE A O 1
ATOM 3658 N N . ALA A 1 455 ? -3.883 -3.753 20.108 1.00 12.99 478 ALA A N 1
ATOM 3659 C CA . ALA A 1 455 ? -3.613 -3.527 21.530 1.00 12.70 478 ALA A CA 1
ATOM 3660 C C . ALA A 1 455 ? -2.111 -3.327 21.798 1.00 13.51 478 ALA A C 1
ATOM 3661 O O . ALA A 1 455 ? -1.573 -3.853 22.748 1.00 14.30 478 ALA A O 1
ATOM 3663 N N . ASN A 1 456 ? -1.467 -2.486 20.983 1.00 13.76 479 ASN A N 1
ATOM 3664 C CA . ASN A 1 456 ? -0.048 -2.201 21.197 1.00 14.12 479 ASN A CA 1
ATOM 3665 C C . ASN A 1 456 ? 0.124 -1.533 22.585 1.00 13.94 479 ASN A C 1
ATOM 3666 O O . ASN A 1 456 ? -0.547 -0.541 22.894 1.00 14.63 479 ASN A O 1
ATOM 3671 N N . TRP A 1 457 ? 1.023 -2.070 23.376 1.00 14.86 480 TRP A N 1
ATOM 3672 C CA . TRP A 1 457 ? 1.324 -1.625 24.751 1.00 15.45 480 TRP A CA 1
ATOM 3673 C C . TRP A 1 457 ? 2.589 -0.751 24.813 1.00 15.80 480 TRP A C 1
ATOM 3674 O O . TRP A 1 457 ? 2.892 -0.210 25.871 1.00 17.26 480 TRP A O 1
ATOM 3685 N N . ASP A 1 458 ? 3.346 -0.695 23.720 1.00 15.42 481 ASP A N 1
ATOM 3686 C CA . ASP A 1 458 ? 4.675 -0.085 23.712 1.00 16.67 481 ASP A CA 1
ATOM 3687 C C . ASP A 1 458 ? 4.599 1.264 22.981 1.00 18.05 481 ASP A C 1
ATOM 3688 O O . ASP A 1 458 ? 4.513 1.331 21.746 1.00 19.31 481 ASP A O 1
ATOM 3693 N N . ARG A 1 459 ? 4.660 2.326 23.773 1.00 18.60 482 ARG A N 1
ATOM 3694 C CA . ARG A 1 459 ? 4.510 3.681 23.244 1.00 21.05 482 ARG A CA 1
ATOM 3695 C C . ARG A 1 459 ? 5.678 4.076 22.354 1.00 22.98 482 ARG A C 1
ATOM 3696 O O . ARG A 1 459 ? 5.571 5.044 21.603 1.00 26.41 482 ARG A O 1
ATOM 3704 N N . ASN A 1 460 ? 6.791 3.354 22.450 1.00 22.29 483 ASN A N 1
ATOM 3705 C CA . ASN A 1 460 ? 7.954 3.646 21.617 1.00 26.00 483 ASN A CA 1
ATOM 3706 C C . ASN A 1 460 ? 7.965 2.858 20.311 1.00 23.99 483 ASN A C 1
ATOM 3707 O O . ASN A 1 460 ? 8.810 3.108 19.470 1.00 27.01 483 ASN A O 1
ATOM 3712 N N . ASP A 1 461 ? 7.002 1.948 20.132 1.00 22.20 484 ASP A N 1
ATOM 3713 C CA . ASP A 1 461 ? 6.895 1.192 18.889 1.00 21.42 484 ASP A CA 1
ATOM 3714 C C . ASP A 1 461 ? 5.916 1.953 18.009 1.00 21.73 484 ASP A C 1
ATOM 3715 O O . ASP A 1 461 ? 4.686 1.832 18.190 1.00 24.24 484 ASP A O 1
ATOM 3720 N N . THR A 1 462 ? 6.460 2.705 17.063 1.00 22.92 485 THR A N 1
ATOM 3721 C CA . THR A 1 462 ? 5.686 3.631 16.241 1.00 25.17 485 THR A CA 1
ATOM 3722 C C . THR A 1 462 ? 4.955 2.989 15.072 1.00 20.92 485 THR A C 1
ATOM 3723 O O . THR A 1 462 ? 4.255 3.680 14.327 1.00 20.67 485 THR A O 1
ATOM 3727 N N . ARG A 1 463 ? 5.074 1.668 14.915 1.00 18.49 486 ARG A N 1
ATOM 3728 C CA . ARG A 1 463 ? 4.421 0.994 13.791 1.00 17.45 486 ARG A CA 1
ATOM 3729 C C . ARG A 1 463 ? 2.913 0.872 13.975 1.00 15.82 486 ARG A C 1
ATOM 3730 O O . ARG A 1 463 ? 2.186 0.725 13.003 1.00 17.49 486 ARG A O 1
ATOM 3738 N N . PHE A 1 464 ? 2.461 0.912 15.228 1.00 15.56 487 PHE A N 1
ATOM 3739 C CA . PHE A 1 464 ? 1.050 0.763 15.582 1.00 15.93 487 PHE A CA 1
ATOM 3740 C C . PHE A 1 464 ? 0.742 1.765 16.678 1.00 15.73 487 PHE A C 1
ATOM 3741 O O . PHE A 1 464 ? 1.592 2.012 17.522 1.00 16.83 487 PHE A O 1
ATOM 3749 N N . PRO A 1 465 ? -0.485 2.309 16.692 1.00 15.25 488 PRO A N 1
ATOM 3750 C CA . PRO A 1 465 ? -0.813 3.266 17.729 1.00 14.63 488 PRO A CA 1
ATOM 3751 C C . PRO A 1 465 ? -1.028 2.561 19.070 1.00 14.65 488 PRO A C 1
ATOM 3752 O O . PRO A 1 465 ? -1.210 1.329 19.113 1.00 15.69 488 PRO A O 1
ATOM 3756 N N . PHE A 1 466 ? -1.006 3.307 20.155 1.00 14.66 489 PHE A N 1
ATOM 3757 C CA . PHE A 1 466 ? -1.182 2.757 21.496 1.00 14.67 489 PHE A CA 1
ATOM 3758 C C . PHE A 1 466 ? -2.623 2.310 21.695 1.00 13.99 489 PHE A C 1
ATOM 3759 O O . PHE A 1 466 ? -3.546 3.097 21.510 1.00 14.03 489 PHE A O 1
ATOM 3767 N N . LEU A 1 467 ? -2.819 1.041 22.034 1.00 12.95 490 LEU A N 1
ATOM 3768 C CA . LEU A 1 467 ? -4.140 0.492 22.372 1.00 12.91 490 LEU A CA 1
ATOM 3769 C C . LEU A 1 467 ? -5.239 0.894 21.406 1.00 12.65 490 LEU A C 1
ATOM 3770 O O . LEU A 1 467 ? -6.212 1.593 21.775 1.00 13.08 490 LEU A O 1
ATOM 3775 N N . ARG A 1 468 ? -5.122 0.427 20.171 1.00 12.06 491 ARG A N 1
ATOM 3776 C CA . ARG A 1 468 ? -6.073 0.837 19.147 1.00 12.79 491 ARG A CA 1
ATOM 3777 C C . ARG A 1 468 ? -7.528 0.728 19.559 1.00 12.09 491 ARG A C 1
ATOM 3778 O O . ARG A 1 468 ? -8.215 1.745 19.772 1.00 12.80 491 ARG A O 1
ATOM 3786 N N . ASN A 1 469 ? -8.054 -0.499 19.678 1.00 12.43 492 ASN A N 1
ATOM 3787 C CA . ASN A 1 469 ? -9.499 -0.614 19.876 1.00 12.73 492 ASN A CA 1
ATOM 3788 C C . ASN A 1 469 ? -9.998 -0.244 21.273 1.00 12.14 492 ASN A C 1
ATOM 3789 O O . ASN A 1 469 ? -11.138 0.230 21.414 1.00 13.36 492 ASN A O 1
ATOM 3794 N N . PHE A 1 470 ? -9.152 -0.389 22.291 1.00 12.23 493 PHE A N 1
ATOM 3795 C CA . PHE A 1 470 ? -9.576 -0.151 23.659 1.00 12.26 493 PHE A CA 1
ATOM 3796 C C . PHE A 1 470 ? -9.552 1.337 23.968 1.00 12.12 493 PHE A C 1
ATOM 3797 O O . PHE A 1 470 ? -8.556 2.000 23.634 1.00 12.15 493 PHE A O 1
ATOM 3805 N N . ASP A 1 471 ? -10.577 1.847 24.652 1.00 11.99 494 ASP A N 1
ATOM 3806 C CA . ASP A 1 471 ? -10.640 3.249 25.147 1.00 11.76 494 ASP A CA 1
ATOM 3807 C C . ASP A 1 471 ? -10.363 3.159 26.659 1.00 11.51 494 ASP A C 1
ATOM 3808 O O . ASP A 1 471 ? -11.196 2.665 27.426 1.00 12.60 494 ASP A O 1
ATOM 3813 N N . PRO A 1 472 ? -9.188 3.615 27.093 1.00 12.27 495 PRO A N 1
ATOM 3814 C CA . PRO A 1 472 ? -8.839 3.453 28.511 1.00 12.50 495 PRO A CA 1
ATOM 3815 C C . PRO A 1 472 ? -9.773 4.132 29.504 1.00 12.76 495 PRO A C 1
ATOM 3816 O O . PRO A 1 472 ? -9.853 3.718 30.671 1.00 13.38 495 PRO A O 1
ATOM 3820 N N . TYR A 1 473 ? -10.429 5.204 29.070 1.00 12.35 496 TYR A N 1
ATOM 3821 C CA . TYR A 1 473 ? -11.240 5.991 29.987 1.00 12.61 496 TYR A CA 1
ATOM 3822 C C . TYR A 1 473 ? -12.695 5.522 30.025 1.00 11.62 496 TYR A C 1
ATOM 3823 O O . TYR A 1 473 ? -13.287 5.421 31.101 1.00 12.63 496 TYR A O 1
ATOM 3832 N N . GLU A 1 474 ? -13.269 5.236 28.864 1.00 11.97 497 GLU A N 1
ATOM 3833 C CA . GLU A 1 474 ? -14.592 4.605 28.874 1.00 11.95 497 GLU A CA 1
ATOM 3834 C C . GLU A 1 474 ? -14.519 3.166 29.388 1.00 11.83 497 GLU A C 1
ATOM 3835 O O . GLU A 1 474 ? -15.552 2.616 29.758 1.00 12.74 497 GLU A O 1
ATOM 3841 N N . GLY A 1 475 ? -13.329 2.563 29.351 1.00 11.94 498 GLY A N 1
ATOM 3842 C CA . GLY A 1 475 ? -13.137 1.201 29.832 1.00 12.13 498 GLY A CA 1
ATOM 3843 C C . GLY A 1 475 ? -13.638 0.100 28.936 1.00 11.18 498 GLY A C 1
ATOM 3844 O O . GLY A 1 475 ? -13.822 -1.020 29.407 1.00 12.89 498 GLY A O 1
ATOM 3845 N N . HIS A 1 476 ? -13.880 0.403 27.663 1.00 11.52 499 HIS A N 1
ATOM 3846 C CA . HIS A 1 476 ? -14.330 -0.598 26.728 1.00 11.72 499 HIS A CA 1
ATOM 3847 C C . HIS A 1 476 ? -13.759 -0.286 25.361 1.00 11.29 499 HIS A C 1
ATOM 3848 O O . HIS A 1 476 ? -13.164 0.796 25.164 1.00 11.82 499 HIS A O 1
ATOM 3855 N N . SER A 1 477 ? -14.018 -1.146 24.400 1.00 11.34 500 SER A N 1
ATOM 3856 C CA . SER A 1 477 ? -13.547 -1.001 23.062 1.00 11.54 500 SER A CA 1
ATOM 3857 C C . SER A 1 477 ? -14.524 -0.334 22.116 1.00 11.72 500 SER A C 1
ATOM 3858 O O . SER A 1 477 ? -15.731 -0.201 22.421 1.00 12.06 500 SER A O 1
ATOM 3861 N N . TRP A 1 478 ? -13.992 0.070 20.965 1.00 12.43 501 TRP A N 1
ATOM 3862 C CA . TRP A 1 478 ? -14.757 0.722 19.928 1.00 11.93 501 TRP A CA 1
ATOM 3863 C C . TRP A 1 478 ? -14.546 0.014 18.590 1.00 12.13 501 TRP A C 1
ATOM 3864 O O . TRP A 1 478 ? -13.412 -0.343 18.212 1.00 13.18 501 TRP A O 1
ATOM 3875 N N . ALA A 1 479 ? -15.653 -0.170 17.882 1.00 12.55 502 ALA A N 1
ATOM 3876 C CA . ALA A 1 479 ? -15.653 -0.904 16.623 1.00 13.22 502 ALA A CA 1
ATOM 3877 C C . ALA A 1 479 ? -15.309 -0.085 15.399 1.00 13.61 502 ALA A C 1
ATOM 3878 O O . ALA A 1 479 ? -14.630 -0.584 14.500 1.00 13.51 502 ALA A O 1
ATOM 3880 N N . SER A 1 480 ? -15.780 1.173 15.335 1.00 13.34 503 SER A N 1
ATOM 3881 C CA . SER A 1 480 ? -15.620 1.962 14.098 1.00 13.38 503 SER A CA 1
ATOM 3882 C C . SER A 1 480 ? -14.222 2.550 14.028 1.00 12.91 503 SER A C 1
ATOM 3883 O O . SER A 1 480 ? -13.782 3.186 14.971 1.00 13.79 503 SER A O 1
ATOM 3886 N N . GLY A 1 481 ? -13.545 2.389 12.891 1.00 12.79 504 GLY A N 1
ATOM 3887 C CA . GLY A 1 481 ? -12.253 3.046 12.719 1.00 13.15 504 GLY A CA 1
ATOM 3888 C C . GLY A 1 481 ? -12.317 4.566 12.756 1.00 13.75 504 GLY A C 1
ATOM 3889 O O . GLY A 1 481 ? -11.386 5.211 13.246 1.00 15.21 504 GLY A O 1
ATOM 3890 N N . HIS A 1 482 ? -13.430 5.107 12.245 1.00 14.26 505 HIS A N 1
ATOM 3891 C CA . HIS A 1 482 ? -13.562 6.524 11.941 1.00 14.55 505 HIS A CA 1
ATOM 3892 C C . HIS A 1 482 ? -14.575 7.290 12.783 1.00 15.26 505 HIS A C 1
ATOM 3893 O O . HIS A 1 482 ? -14.494 8.530 12.821 1.00 16.02 505 HIS A O 1
ATOM 3900 N N . ALA A 1 483 ? -15.541 6.616 13.417 1.00 15.06 506 ALA A N 1
ATOM 3901 C CA . ALA A 1 483 ? -16.567 7.306 14.233 1.00 15.88 506 ALA A CA 1
ATOM 3902 C C . ALA A 1 483 ? -17.353 8.340 13.421 1.00 15.69 506 ALA A C 1
ATOM 3903 O O . ALA A 1 483 ? -17.819 9.362 13.935 1.00 16.58 506 ALA A O 1
ATOM 3905 N N . GLY A 1 484 ? -17.589 8.050 12.156 1.00 16.43 507 GLY A N 1
ATOM 3906 C CA . GLY A 1 484 ? -18.230 8.976 11.222 1.00 17.62 507 GLY A CA 1
ATOM 3907 C C . GLY A 1 484 ? -19.752 8.883 11.270 1.00 17.41 507 GLY A C 1
ATOM 3908 O O . GLY A 1 484 ? -20.406 8.703 10.233 1.00 20.95 507 GLY A O 1
ATOM 3909 N N . PHE A 1 485 ? -20.301 9.085 12.463 1.00 16.21 508 PHE A N 1
ATOM 3910 C CA . PHE A 1 485 ? -21.743 8.992 12.718 1.00 16.76 508 PHE A CA 1
ATOM 3911 C C . PHE A 1 485 ? -22.143 10.147 13.634 1.00 17.00 508 PHE A C 1
ATOM 3912 O O . PHE A 1 485 ? -21.346 10.597 14.459 1.00 15.96 508 PHE A O 1
ATOM 3920 N N . ALA A 1 486 ? -23.377 10.624 13.493 1.00 16.52 509 ALA A N 1
ATOM 3921 C CA . ALA A 1 486 ? -23.900 11.626 14.408 1.00 16.79 509 ALA A CA 1
ATOM 3922 C C . ALA A 1 486 ? -23.754 11.216 15.865 1.00 16.06 509 ALA A C 1
ATOM 3923 O O . ALA A 1 486 ? -23.520 12.070 16.721 1.00 17.33 509 ALA A O 1
ATOM 3925 N N . ASP A 1 487 ? -23.928 9.918 16.149 1.00 15.54 510 ASP A N 1
ATOM 3926 C CA . ASP A 1 487 ? -23.832 9.402 17.514 1.00 15.23 510 ASP A CA 1
ATOM 3927 C C . ASP A 1 487 ? -22.457 8.931 17.942 1.00 14.87 510 ASP A C 1
ATOM 3928 O O . ASP A 1 487 ? -22.309 8.327 19.023 1.00 15.21 510 ASP A O 1
ATOM 3933 N N . GLY A 1 488 ? -21.458 9.243 17.129 1.00 14.99 511 GLY A N 1
ATOM 3934 C CA . GLY A 1 488 ? -20.079 8.951 17.475 1.00 13.95 511 GLY A CA 1
ATOM 3935 C C . GLY A 1 488 ? -19.647 7.535 17.156 1.00 14.50 511 GLY A C 1
ATOM 3936 O O . GLY A 1 488 ? -20.071 6.965 16.144 1.00 15.62 511 GLY A O 1
ATOM 3937 N N . ASN A 1 489 ? -18.721 7.025 17.956 1.00 13.01 512 ASN A N 1
ATOM 3938 C CA . ASN A 1 489 ? -18.270 5.637 17.789 1.00 12.82 512 ASN A CA 1
ATOM 3939 C C . ASN A 1 489 ? -19.309 4.711 18.410 1.00 13.15 512 ASN A C 1
ATOM 3940 O O . ASN A 1 489 ? -20.236 5.165 19.077 1.00 13.50 512 ASN A O 1
ATOM 3945 N N . ASN A 1 490 ? -19.142 3.401 18.169 1.00 13.60 513 ASN A N 1
ATOM 3946 C CA . ASN A 1 490 ? -20.060 2.403 18.671 1.00 13.36 513 ASN A CA 1
ATOM 3947 C C . ASN A 1 490 ? -19.309 1.128 18.984 1.00 13.39 513 ASN A C 1
ATOM 3948 O O . ASN A 1 490 ? -18.264 0.864 18.427 1.00 12.92 513 ASN A O 1
ATOM 3953 N N . GLN A 1 491 ? -19.906 0.328 19.863 1.00 12.63 514 GLN A N 1
ATOM 3954 C CA . GLN A 1 491 ? -19.550 -1.086 19.954 1.00 12.29 514 GLN A CA 1
ATOM 3955 C C . GLN A 1 491 ? -20.850 -1.863 20.234 1.00 12.56 514 GLN A C 1
ATOM 3956 O O . GLN A 1 491 ? -21.591 -1.518 21.163 1.00 12.97 514 GLN A O 1
ATOM 3962 N N . ALA A 1 492 ? -21.074 -2.918 19.445 1.00 12.20 515 ALA A N 1
ATOM 3963 C CA . ALA A 1 492 ? -22.197 -3.855 19.679 1.00 12.41 515 ALA A CA 1
ATOM 3964 C C . ALA A 1 492 ? -21.675 -5.021 20.545 1.00 12.01 515 ALA A C 1
ATOM 3965 O O . ALA A 1 492 ? -21.915 -5.047 21.748 1.00 12.82 515 ALA A O 1
ATOM 3967 N N . SER A 1 493 ? -20.878 -5.914 19.959 1.00 12.53 516 SER A N 1
ATOM 3968 C CA . SER A 1 493 ? -20.432 -7.096 20.678 1.00 12.67 516 SER A CA 1
ATOM 3969 C C . SER A 1 493 ? -19.250 -6.838 21.617 1.00 12.06 516 SER A C 1
ATOM 3970 O O . SER A 1 493 ? -18.069 -6.936 21.225 1.00 13.56 516 SER A O 1
ATOM 3973 N N . SER A 1 494 ? -19.552 -6.572 22.889 1.00 11.79 517 SER A N 1
ATOM 3974 C CA . SER A 1 494 ? -18.499 -6.511 23.902 1.00 11.92 517 SER A CA 1
ATOM 3975 C C . SER A 1 494 ? -17.816 -7.872 24.104 1.00 11.99 517 SER A C 1
ATOM 3976 O O . SER A 1 494 ? -16.654 -7.943 24.471 1.00 12.18 517 SER A O 1
ATOM 3979 N N . SER A 1 495 ? -18.565 -8.946 23.880 1.00 11.62 518 SER A N 1
ATOM 3980 C CA . SER A 1 495 ? -18.013 -10.283 24.056 1.00 11.79 518 SER A CA 1
ATOM 3981 C C . SER A 1 495 ? -16.963 -10.611 23.006 1.00 11.21 518 SER A C 1
ATOM 3982 O O . SER A 1 495 ? -15.993 -11.316 23.318 1.00 12.08 518 SER A O 1
ATOM 3985 N N . GLU A 1 496 ? -17.099 -10.122 21.767 1.00 11.24 519 GLU A N 1
ATOM 3986 C CA . GLU A 1 496 ? -15.994 -10.301 20.813 1.00 11.70 519 GLU A CA 1
ATOM 3987 C C . GLU A 1 496 ? -14.734 -9.476 21.146 1.00 11.82 519 GLU A C 1
ATOM 3988 O O . GLU A 1 496 ? -13.622 -9.891 20.826 1.00 13.28 519 GLU A O 1
ATOM 3994 N N . ALA A 1 497 ? -14.895 -8.335 21.816 1.00 11.48 520 ALA A N 1
ATOM 3995 C CA . ALA A 1 497 ? -13.738 -7.590 22.322 1.00 11.49 520 ALA A CA 1
ATOM 3996 C C . ALA A 1 497 ? -13.064 -8.429 23.424 1.00 11.99 520 ALA A C 1
ATOM 3997 O O . ALA A 1 497 ? -11.850 -8.659 23.420 1.00 12.01 520 ALA A O 1
ATOM 3999 N N . ILE A 1 498 ? -13.871 -8.938 24.346 1.00 11.54 521 ILE A N 1
ATOM 4000 C CA . ILE A 1 498 ? -13.360 -9.737 25.463 1.00 12.21 521 ILE A CA 1
ATOM 4001 C C . ILE A 1 498 ? -12.703 -11.039 25.001 1.00 11.94 521 ILE A C 1
ATOM 4002 O O . ILE A 1 498 ? -11.727 -11.486 25.614 1.00 12.08 521 ILE A O 1
ATOM 4007 N N . ASN A 1 499 ? -13.190 -11.613 23.899 1.00 11.39 522 ASN A N 1
ATOM 4008 C CA . ASN A 1 499 ? -12.536 -12.781 23.315 1.00 12.11 522 ASN A CA 1
ATOM 4009 C C . ASN A 1 499 ? -11.092 -12.467 22.951 1.00 11.98 522 ASN A C 1
ATOM 4010 O O . ASN A 1 499 ? -10.184 -13.294 23.172 1.00 12.19 522 ASN A O 1
ATOM 4015 N N . ALA A 1 500 ? -10.847 -11.288 22.363 1.00 11.32 523 ALA A N 1
ATOM 4016 C CA . ALA A 1 500 ? -9.461 -10.923 22.048 1.00 12.22 523 ALA A CA 1
ATOM 4017 C C . ALA A 1 500 ? -8.634 -10.789 23.320 1.00 11.99 523 ALA A C 1
ATOM 4018 O O . ALA A 1 500 ? -7.481 -11.222 23.389 1.00 12.45 523 ALA A O 1
ATOM 4020 N N . TRP A 1 501 ? -9.209 -10.182 24.346 1.00 11.29 524 TRP A N 1
ATOM 4021 C CA . TRP A 1 501 ? -8.463 -9.925 25.556 1.00 11.92 524 TRP A CA 1
ATOM 4022 C C . TRP A 1 501 ? -8.114 -11.189 26.310 1.00 12.04 524 TRP A C 1
ATOM 4023 O O . TRP A 1 501 ? -6.957 -11.365 26.748 1.00 12.44 524 TRP A O 1
ATOM 4034 N N . GLN A 1 502 ? -9.071 -12.111 26.406 1.00 12.09 525 GLN A N 1
ATOM 4035 C CA . GLN A 1 502 ? -8.760 -13.419 27.034 1.00 12.47 525 GLN A CA 1
ATOM 4036 C C . GLN A 1 502 ? -7.694 -14.173 26.267 1.00 11.43 525 GLN A C 1
ATOM 4037 O O . GLN A 1 502 ? -6.842 -14.823 26.856 1.00 12.26 525 GLN A O 1
ATOM 4043 N N . ALA A 1 503 ? -7.750 -14.092 24.942 1.00 11.01 526 ALA A N 1
ATOM 4044 C CA . ALA A 1 503 ? -6.727 -14.742 24.140 1.00 12.65 526 ALA A CA 1
ATOM 4045 C C . ALA A 1 503 ? -5.341 -14.169 24.424 1.00 12.86 526 ALA A C 1
ATOM 4046 O O . ALA A 1 503 ? -4.360 -14.911 24.432 1.00 13.62 526 ALA A O 1
ATOM 4048 N N . ILE A 1 504 ? -5.248 -12.842 24.614 1.00 12.24 527 ILE A N 1
ATOM 4049 C CA . ILE A 1 504 ? -3.979 -12.202 24.974 1.00 12.48 527 ILE A CA 1
ATOM 4050 C C . ILE A 1 504 ? -3.465 -12.699 26.331 1.00 12.59 527 ILE A C 1
ATOM 4051 O O . ILE A 1 504 ? -2.264 -12.978 26.497 1.00 13.25 527 ILE A O 1
ATOM 4056 N N . ILE A 1 505 ? -4.360 -12.854 27.296 1.00 11.90 528 ILE A N 1
ATOM 4057 C CA . ILE A 1 505 ? -3.964 -13.422 28.596 1.00 12.19 528 ILE A CA 1
ATOM 4058 C C . ILE A 1 505 ? -3.339 -14.807 28.390 1.00 12.98 528 ILE A C 1
ATOM 4059 O O . ILE A 1 505 ? -2.242 -15.115 28.890 1.00 13.46 528 ILE A O 1
ATOM 4064 N N . LEU A 1 506 ? -4.059 -15.651 27.646 1.00 12.66 529 LEU A N 1
ATOM 4065 C CA . LEU A 1 506 ? -3.576 -17.016 27.425 1.00 13.57 529 LEU A CA 1
ATOM 4066 C C . LEU A 1 506 ? -2.273 -17.041 26.670 1.00 13.90 529 LEU A C 1
ATOM 4067 O O . LEU A 1 506 ? -1.375 -17.817 27.028 1.00 14.54 529 LEU A O 1
ATOM 4072 N N . TRP A 1 507 ? -2.139 -16.215 25.631 1.00 12.84 530 TRP A N 1
ATOM 4073 C CA . TRP A 1 507 ? -0.879 -16.154 24.895 1.00 14.27 530 TRP A CA 1
ATOM 4074 C C . TRP A 1 507 ? 0.290 -15.742 25.772 1.00 14.50 530 TRP A C 1
ATOM 4075 O O . TRP A 1 507 ? 1.348 -16.348 25.754 1.00 15.02 530 TRP A O 1
ATOM 4086 N N . GLY A 1 508 ? 0.098 -14.684 26.540 1.00 14.40 531 GLY A N 1
ATOM 4087 C CA . GLY A 1 508 ? 1.138 -14.203 27.416 1.00 15.15 531 GLY A CA 1
ATOM 4088 C C . GLY A 1 508 ? 1.552 -15.220 28.450 1.00 15.37 531 GLY A C 1
ATOM 4089 O O . GLY A 1 508 ? 2.732 -15.469 28.656 1.00 15.98 531 GLY A O 1
ATOM 4090 N N . GLU A 1 509 ? 0.588 -15.865 29.075 1.00 14.93 532 GLU A N 1
ATOM 4091 C CA . GLU A 1 509 ? 0.934 -16.858 30.061 1.00 16.19 532 GLU A CA 1
ATOM 4092 C C . GLU A 1 509 ? 1.574 -18.086 29.406 1.00 16.29 532 GLU A C 1
ATOM 4093 O O . GLU A 1 509 ? 2.558 -18.613 29.923 1.00 17.56 532 GLU A O 1
ATOM 4099 N N . ALA A 1 510 ? 1.057 -18.514 28.253 1.00 15.51 533 ALA A N 1
ATOM 4100 C CA . ALA A 1 510 ? 1.615 -19.696 27.572 1.00 15.71 533 ALA A CA 1
ATOM 4101 C C . ALA A 1 510 ? 3.058 -19.493 27.139 1.00 16.00 533 ALA A C 1
ATOM 4102 O O . ALA A 1 510 ? 3.842 -20.437 27.113 1.00 17.55 533 ALA A O 1
ATOM 4104 N N . THR A 1 511 ? 3.400 -18.265 26.757 1.00 16.17 534 THR A N 1
ATOM 4105 C CA . THR A 1 511 ? 4.739 -17.961 26.255 1.00 18.12 534 THR A CA 1
ATOM 4106 C C . THR A 1 511 ? 5.663 -17.394 27.318 1.00 17.47 534 THR A C 1
ATOM 4107 O O . THR A 1 511 ? 6.822 -17.074 27.024 1.00 21.41 534 THR A O 1
ATOM 4111 N N . GLY A 1 512 ? 5.192 -17.293 28.561 1.00 17.96 535 GLY A N 1
ATOM 4112 C CA . GLY A 1 512 ? 6.005 -16.727 29.643 1.00 19.86 535 GLY A CA 1
ATOM 4113 C C . GLY A 1 512 ? 6.309 -15.246 29.536 1.00 19.38 535 GLY A C 1
ATOM 4114 O O . GLY A 1 512 ? 7.352 -14.800 30.023 1.00 21.83 535 GLY A O 1
ATOM 4115 N N . ASN A 1 513 ? 5.423 -14.499 28.876 1.00 17.69 536 ASN A N 1
ATOM 4116 C CA . ASN A 1 513 ? 5.605 -13.074 28.659 1.00 18.08 536 ASN A CA 1
ATOM 4117 C C . ASN A 1 513 ? 4.645 -12.301 29.572 1.00 16.97 536 ASN A C 1
ATOM 4118 O O . ASN A 1 513 ? 3.448 -12.125 29.260 1.00 17.15 536 ASN A O 1
ATOM 4123 N N . LYS A 1 514 ? 5.178 -11.849 30.712 1.00 17.97 537 LYS A N 1
ATOM 4124 C CA . LYS A 1 514 ? 4.344 -11.192 31.719 1.00 19.34 537 LYS A CA 1
ATOM 4125 C C . LYS A 1 514 ? 3.814 -9.859 31.213 1.00 17.08 537 LYS A C 1
ATOM 4126 O O . LYS A 1 514 ? 2.706 -9.475 31.556 1.00 16.68 537 LYS A O 1
ATOM 4132 N N . THR A 1 515 ? 4.564 -9.161 30.368 1.00 16.26 538 THR A N 1
ATOM 4133 C CA . THR A 1 515 ? 4.072 -7.870 29.838 1.00 15.85 538 THR A CA 1
ATOM 4134 C C . THR A 1 515 ? 2.798 -8.089 29.025 1.00 15.42 538 THR A C 1
ATOM 4135 O O . THR A 1 515 ? 1.798 -7.374 29.189 1.00 14.63 538 THR A O 1
ATOM 4139 N N . ILE A 1 516 ? 2.829 -9.058 28.114 1.00 14.31 539 ILE A N 1
ATOM 4140 C CA . ILE A 1 516 ? 1.661 -9.314 27.281 1.00 14.66 539 ILE A CA 1
ATOM 4141 C C . ILE A 1 516 ? 0.534 -9.903 28.114 1.00 14.01 539 ILE A C 1
ATOM 4142 O O . ILE A 1 516 ? -0.625 -9.511 27.969 1.00 14.12 539 ILE A O 1
ATOM 4147 N N . ARG A 1 517 ? 0.857 -10.821 29.017 1.00 14.25 540 ARG A N 1
ATOM 4148 C CA . ARG A 1 517 ? -0.183 -11.372 29.881 1.00 14.96 540 ARG A CA 1
ATOM 4149 C C . ARG A 1 517 ? -0.907 -10.272 30.673 1.00 14.42 540 ARG A C 1
ATOM 4150 O O . ARG A 1 517 ? -2.127 -10.231 30.718 1.00 14.26 540 ARG A O 1
ATOM 4158 N N . ASP A 1 518 ? -0.133 -9.367 31.258 1.00 14.27 541 ASP A N 1
ATOM 4159 C CA . ASP A 1 518 ? -0.700 -8.355 32.144 1.00 14.34 541 ASP A CA 1
ATOM 4160 C C . ASP A 1 518 ? -1.500 -7.338 31.352 1.00 13.12 541 ASP A C 1
ATOM 4161 O O . ASP A 1 518 ? -2.499 -6.826 31.857 1.00 13.88 541 ASP A O 1
ATOM 4166 N N . LEU A 1 519 ? -1.076 -7.059 30.116 1.00 13.00 542 LEU A N 1
ATOM 4167 C CA . LEU A 1 519 ? -1.870 -6.280 29.155 1.00 13.44 542 LEU A CA 1
ATOM 4168 C C . LEU A 1 519 ? -3.246 -6.924 28.995 1.00 11.75 542 LEU A C 1
ATOM 4169 O O . LEU A 1 519 ? -4.287 -6.248 29.057 1.00 13.01 542 LEU A O 1
ATOM 4174 N N . GLY A 1 520 ? -3.265 -8.226 28.748 1.00 12.25 543 GLY A N 1
ATOM 4175 C CA . GLY A 1 520 ? -4.527 -8.949 28.620 1.00 12.65 543 GLY A CA 1
ATOM 4176 C C . GLY A 1 520 ? -5.403 -8.830 29.849 1.00 11.38 543 GLY A C 1
ATOM 4177 O O . GLY A 1 520 ? -6.625 -8.649 29.732 1.00 12.16 543 GLY A O 1
ATOM 4178 N N . ILE A 1 521 ? -4.803 -8.979 31.027 1.00 12.45 544 ILE A N 1
ATOM 4179 C CA . ILE A 1 521 ? -5.538 -8.888 32.278 1.00 13.14 544 ILE A CA 1
ATOM 4180 C C . ILE A 1 521 ? -6.135 -7.500 32.433 1.00 12.36 544 ILE A C 1
ATOM 4181 O O . ILE A 1 521 ? -7.290 -7.347 32.836 1.00 12.85 544 ILE A O 1
ATOM 4186 N N . TYR A 1 522 ? -5.348 -6.483 32.120 1.00 12.32 545 TYR A N 1
ATOM 4187 C CA . TYR A 1 522 ? -5.828 -5.090 32.118 1.00 12.19 545 TYR A CA 1
ATOM 4188 C C . TYR A 1 522 ? -7.050 -4.900 31.219 1.00 12.04 545 TYR A C 1
ATOM 4189 O O . TYR A 1 522 ? -8.114 -4.380 31.629 1.00 12.03 545 TYR A O 1
ATOM 4198 N N . LEU A 1 523 ? -6.907 -5.321 29.964 1.00 11.50 546 LEU A N 1
ATOM 4199 C CA . LEU A 1 523 ? -8.007 -5.163 29.001 1.00 11.92 546 LEU A CA 1
ATOM 4200 C C . LEU A 1 523 ? -9.244 -5.936 29.391 1.00 11.91 546 LEU A C 1
ATOM 4201 O O . LEU A 1 523 ? -10.359 -5.414 29.363 1.00 12.46 546 LEU A O 1
ATOM 4206 N N . TYR A 1 524 ? -9.046 -7.213 29.690 1.00 11.89 547 TYR A N 1
ATOM 4207 C CA . TYR A 1 524 ? -10.137 -8.103 30.033 1.00 11.53 547 TYR A CA 1
ATOM 4208 C C . TYR A 1 524 ? -10.900 -7.628 31.254 1.00 12.16 547 TYR A C 1
ATOM 4209 O O . TYR A 1 524 ? -12.132 -7.498 31.237 1.00 12.27 547 TYR A O 1
ATOM 4218 N N . THR A 1 525 ? -10.179 -7.375 32.339 1.00 12.41 548 THR A N 1
ATOM 4219 C CA A THR A 1 525 ? -10.813 -7.004 33.588 0.80 12.87 548 THR A CA 1
ATOM 4220 C CA B THR A 1 525 ? -10.843 -7.001 33.601 0.20 13.13 548 THR A CA 1
ATOM 4221 C C . THR A 1 525 ? -11.578 -5.693 33.445 1.00 13.10 548 THR A C 1
ATOM 4222 O O . THR A 1 525 ? -12.706 -5.552 33.910 1.00 13.00 548 THR A O 1
ATOM 4229 N N . THR A 1 526 ? -10.946 -4.727 32.768 1.00 12.71 549 THR A N 1
ATOM 4230 C CA . THR A 1 526 ? -11.586 -3.422 32.637 1.00 12.55 549 THR A CA 1
ATOM 4231 C C . THR A 1 526 ? -12.819 -3.512 31.716 1.00 12.24 549 THR A C 1
ATOM 4232 O O . THR A 1 526 ? -13.887 -3.004 32.072 1.00 12.20 549 THR A O 1
ATOM 4236 N N . GLU A 1 527 ? -12.703 -4.169 30.548 1.00 11.68 550 GLU A N 1
ATOM 4237 C CA . GLU A 1 527 ? -13.862 -4.291 29.681 1.00 12.06 550 GLU A CA 1
ATOM 4238 C C . GLU A 1 527 ? -15.027 -4.976 30.366 1.00 12.31 550 GLU A C 1
ATOM 4239 O O . GLU A 1 527 ? -16.180 -4.548 30.228 1.00 12.45 550 GLU A O 1
ATOM 4245 N N . VAL A 1 528 ? -14.736 -6.009 31.146 1.00 12.58 551 VAL A N 1
ATOM 4246 C CA . VAL A 1 528 ? -15.799 -6.695 31.872 1.00 13.42 551 VAL A CA 1
ATOM 4247 C C . VAL A 1 528 ? -16.505 -5.706 32.827 1.00 13.42 551 VAL A C 1
ATOM 4248 O O . VAL A 1 528 ? -17.738 -5.688 32.923 1.00 13.07 551 VAL A O 1
ATOM 4252 N N . GLU A 1 529 ? -15.720 -4.895 33.530 1.00 13.48 552 GLU A N 1
ATOM 4253 C CA . GLU A 1 529 ? -16.314 -3.913 34.462 1.00 14.69 552 GLU A CA 1
ATOM 4254 C C . GLU A 1 529 ? -17.210 -2.916 33.711 1.00 14.15 552 GLU A C 1
ATOM 4255 O O . GLU A 1 529 ? -18.333 -2.603 34.164 1.00 15.34 552 GLU A O 1
ATOM 4261 N N . ALA A 1 530 ? -16.752 -2.444 32.543 1.00 13.46 553 ALA A N 1
ATOM 4262 C CA . ALA A 1 530 ? -17.569 -1.541 31.734 1.00 14.57 553 ALA A CA 1
ATOM 4263 C C . ALA A 1 530 ? -18.845 -2.233 31.221 1.00 14.62 553 ALA A C 1
ATOM 4264 O O . ALA A 1 530 ? -19.936 -1.661 31.245 1.00 14.50 553 ALA A O 1
ATOM 4266 N N . VAL A 1 531 ? -18.710 -3.473 30.773 1.00 13.39 554 VAL A N 1
ATOM 4267 C CA . VAL A 1 531 ? -19.830 -4.251 30.271 1.00 13.93 554 VAL A CA 1
ATOM 4268 C C . VAL A 1 531 ? -20.922 -4.403 31.313 1.00 13.58 554 VAL A C 1
ATOM 4269 O O . VAL A 1 531 ? -22.115 -4.236 31.020 1.00 14.00 554 VAL A O 1
ATOM 4273 N N . CYS A 1 532 ? -20.514 -4.685 32.545 1.00 13.52 555 CYS A N 1
ATOM 4274 C CA . CYS A 1 532 ? -21.466 -4.841 33.619 1.00 14.58 555 CYS A CA 1
ATOM 4275 C C . CYS A 1 532 ? -22.303 -3.577 33.887 1.00 14.60 555 CYS A C 1
ATOM 4276 O O . CYS A 1 532 ? -23.394 -3.663 34.434 1.00 16.48 555 CYS A O 1
ATOM 4279 N N . ASN A 1 533 ? -21.766 -2.417 33.512 1.00 13.25 556 ASN A N 1
ATOM 4280 C CA . ASN A 1 533 ? -22.493 -1.165 33.585 1.00 13.70 556 ASN A CA 1
ATOM 4281 C C . ASN A 1 533 ? -23.264 -0.791 32.326 1.00 13.52 556 ASN A C 1
ATOM 4282 O O . ASN A 1 533 ? -24.500 -0.623 32.392 1.00 15.40 556 ASN A O 1
ATOM 4287 N N . TYR A 1 534 ? -22.575 -0.638 31.202 1.00 12.67 557 TYR A N 1
ATOM 4288 C CA . TYR A 1 534 ? -23.156 0.057 30.036 1.00 13.44 557 TYR A CA 1
ATOM 4289 C C . TYR A 1 534 ? -23.927 -0.874 29.112 1.00 13.55 557 TYR A C 1
ATOM 4290 O O . TYR A 1 534 ? -24.739 -0.419 28.336 1.00 14.60 557 TYR A O 1
ATOM 4299 N N . TRP A 1 535 ? -23.643 -2.174 29.177 1.00 13.48 558 TRP A N 1
ATOM 4300 C CA . TRP A 1 535 ? -24.422 -3.175 28.423 1.00 13.91 558 TRP A CA 1
ATOM 4301 C C . TRP A 1 535 ? -25.485 -3.886 29.263 1.00 12.83 558 TRP A C 1
ATOM 4302 O O . TRP A 1 535 ? -26.627 -4.029 28.837 1.00 13.91 558 TRP A O 1
ATOM 4313 N N . PHE A 1 536 ? -25.121 -4.296 30.477 1.00 12.67 559 PHE A N 1
ATOM 4314 C CA . PHE A 1 536 ? -26.045 -5.064 31.316 1.00 14.05 559 PHE A CA 1
ATOM 4315 C C . PHE A 1 536 ? -26.658 -4.294 32.488 1.00 14.68 559 PHE A C 1
ATOM 4316 O O . PHE A 1 536 ? -27.621 -4.784 33.082 1.00 14.90 559 PHE A O 1
ATOM 4324 N N . ASP A 1 537 ? -26.092 -3.119 32.816 1.00 14.23 560 ASP A N 1
ATOM 4325 C CA . ASP A 1 537 ? -26.547 -2.296 33.961 1.00 14.17 560 ASP A CA 1
ATOM 4326 C C . ASP A 1 537 ? -26.926 -3.177 35.164 1.00 15.67 560 ASP A C 1
ATOM 4327 O O . ASP A 1 537 ? -28.047 -3.133 35.686 1.00 16.05 560 ASP A O 1
ATOM 4332 N N . LEU A 1 538 ? -25.958 -3.960 35.625 1.00 14.90 561 LEU A N 1
ATOM 4333 C CA . LEU A 1 538 ? -26.201 -4.864 36.753 1.00 15.95 561 LEU A CA 1
ATOM 4334 C C . LEU A 1 538 ? -26.620 -4.161 38.029 1.00 16.56 561 LEU A C 1
ATOM 4335 O O . LEU A 1 538 ? -27.371 -4.714 38.822 1.00 18.41 561 LEU A O 1
ATOM 4340 N N . TYR A 1 539 ? -26.131 -2.937 38.216 1.00 16.77 562 TYR A N 1
ATOM 4341 C CA . TYR A 1 539 ? -26.407 -2.190 39.454 1.00 16.72 562 TYR A CA 1
ATOM 4342 C C . TYR A 1 539 ? -27.719 -1.375 39.357 1.00 17.61 562 TYR A C 1
ATOM 4343 O O . TYR A 1 539 ? -28.114 -0.725 40.316 1.00 21.00 562 TYR A O 1
ATOM 4352 N N . LYS A 1 540 ? -28.352 -1.404 38.184 1.00 18.40 563 LYS A N 1
ATOM 4353 C CA . LYS A 1 540 ? -29.674 -0.834 37.967 1.00 19.60 563 LYS A CA 1
ATOM 4354 C C . LYS A 1 540 ? -29.703 0.677 38.200 1.00 19.94 563 LYS A C 1
ATOM 4355 O O . LYS A 1 540 ? -30.715 1.218 38.622 1.00 22.76 563 LYS A O 1
ATOM 4361 N N . ASP A 1 541 ? -28.597 1.344 37.899 1.00 18.62 564 ASP A N 1
ATOM 4362 C CA . ASP A 1 541 ? -28.497 2.798 38.061 1.00 19.28 564 ASP A CA 1
ATOM 4363 C C . ASP A 1 541 ? -27.913 3.549 36.875 1.00 18.72 564 ASP A C 1
ATOM 4364 O O . ASP A 1 541 ? -27.702 4.745 36.968 1.00 21.55 564 ASP A O 1
ATOM 4369 N N . ILE A 1 542 ? -27.665 2.872 35.756 1.00 17.28 565 ILE A N 1
ATOM 4370 C CA . ILE A 1 542 ? -27.151 3.492 34.546 1.00 18.19 565 ILE A CA 1
ATOM 4371 C C . ILE A 1 542 ? -28.288 3.872 33.602 1.00 17.82 565 ILE A C 1
ATOM 4372 O O . ILE A 1 542 ? -28.376 5.011 33.163 1.00 19.73 565 ILE A O 1
ATOM 4377 N N . PHE A 1 543 ? -29.151 2.906 33.272 1.00 16.48 566 PHE A N 1
ATOM 4378 C CA . PHE A 1 543 ? -30.167 3.112 32.247 1.00 16.89 566 PHE A CA 1
ATOM 4379 C C . PHE A 1 543 ? -31.283 3.996 32.772 1.00 17.62 566 PHE A C 1
ATOM 4380 O O . PHE A 1 543 ? -31.675 3.898 33.933 1.00 19.31 566 PHE A O 1
ATOM 4388 N N . SER A 1 544 ? -31.774 4.867 31.900 1.00 18.77 567 SER A N 1
ATOM 4389 C CA . SER A 1 544 ? -32.919 5.718 32.217 1.00 19.14 567 SER A CA 1
ATOM 4390 C C . SER A 1 544 ? -34.167 4.887 32.520 1.00 19.99 567 SER A C 1
ATOM 4391 O O . SER A 1 544 ? -34.383 3.861 31.884 1.00 19.90 567 SER A O 1
ATOM 4394 N N . PRO A 1 545 ? -35.014 5.338 33.462 1.00 22.38 568 PRO A N 1
ATOM 4395 C CA . PRO A 1 545 ? -36.286 4.652 33.635 1.00 24.17 568 PRO A CA 1
ATOM 4396 C C . PRO A 1 545 ? -37.144 4.594 32.364 1.00 22.77 568 PRO A C 1
ATOM 4397 O O . PRO A 1 545 ? -37.983 3.703 32.237 1.00 26.31 568 PRO A O 1
ATOM 4401 N N . SER A 1 546 ? -36.945 5.537 31.441 1.00 22.40 569 SER A N 1
ATOM 4402 C CA . SER A 1 546 ? -37.691 5.569 30.198 1.00 24.17 569 SER A CA 1
ATOM 4403 C C . SER A 1 546 ? -37.167 4.581 29.161 1.00 22.53 569 SER A C 1
ATOM 4404 O O . SER A 1 546 ? -37.843 4.336 28.185 1.00 23.83 569 SER A O 1
ATOM 4407 N N . TYR A 1 547 ? -35.952 4.051 29.352 1.00 20.10 570 TYR A N 1
ATOM 4408 C CA . TYR A 1 547 ? -35.414 3.031 28.466 1.00 19.12 570 TYR A CA 1
ATOM 4409 C C . TYR A 1 547 ? -36.133 1.729 28.810 1.00 19.59 570 TYR A C 1
ATOM 4410 O O . TYR A 1 547 ? -36.249 1.351 29.974 1.00 22.12 570 TYR A O 1
ATOM 4419 N N . GLY A 1 548 ? -36.627 1.052 27.789 1.00 18.55 571 GLY A N 1
ATOM 4420 C CA . GLY A 1 548 ? -37.550 -0.066 27.985 1.00 19.17 571 GLY A CA 1
ATOM 4421 C C . GLY A 1 548 ? -36.967 -1.465 28.131 1.00 18.98 571 GLY A C 1
ATOM 4422 O O . GLY A 1 548 ? -37.669 -2.446 27.888 1.00 20.93 571 GLY A O 1
ATOM 4423 N N . HIS A 1 549 ? -35.713 -1.576 28.527 1.00 17.25 572 HIS A N 1
ATOM 4424 C CA . HIS A 1 549 ? -35.004 -2.854 28.551 1.00 17.44 572 HIS A CA 1
ATOM 4425 C C . HIS A 1 549 ? -34.020 -2.872 29.709 1.00 17.23 572 HIS A C 1
ATOM 4426 O O . HIS A 1 549 ? -33.568 -1.811 30.159 1.00 17.76 572 HIS A O 1
ATOM 4433 N N . ASN A 1 550 ? -33.599 -4.078 30.095 1.00 16.87 573 ASN A N 1
ATOM 4434 C CA . ASN A 1 550 ? -32.569 -4.323 31.096 1.00 16.81 573 ASN A CA 1
ATOM 4435 C C . ASN A 1 550 ? -31.171 -4.574 30.505 1.00 15.56 573 ASN A C 1
ATOM 4436 O O . ASN A 1 550 ? -30.252 -4.956 31.217 1.00 16.14 573 ASN A O 1
ATOM 4441 N N . TYR A 1 551 ? -31.046 -4.311 29.208 1.00 14.90 574 TYR A N 1
ATOM 4442 C CA . TYR A 1 551 ? -29.897 -4.667 28.396 1.00 14.57 574 TYR A CA 1
ATOM 4443 C C . TYR A 1 551 ? -29.835 -3.680 27.245 1.00 14.03 574 TYR A C 1
ATOM 4444 O O . TYR A 1 551 ? -30.874 -3.348 26.686 1.00 14.60 574 TYR A O 1
ATOM 4453 N N . ALA A 1 552 ? -28.624 -3.224 26.930 1.00 13.83 575 ALA A N 1
ATOM 4454 C CA . ALA A 1 552 ? -28.357 -2.471 25.705 1.00 14.09 575 ALA A CA 1
ATOM 4455 C C . ALA A 1 552 ? -27.436 -3.311 24.836 1.00 13.96 575 ALA A C 1
ATOM 4456 O O . ALA A 1 552 ? -26.366 -3.730 25.286 1.00 14.55 575 ALA A O 1
ATOM 4458 N N . SER A 1 553 ? -27.835 -3.530 23.588 1.00 13.26 576 SER A N 1
ATOM 4459 C CA . SER A 1 553 ? -27.011 -4.291 22.640 1.00 13.30 576 SER A CA 1
ATOM 4460 C C . SER A 1 553 ? -25.947 -3.463 21.933 1.00 13.51 576 SER A C 1
ATOM 4461 O O . SER A 1 553 ? -24.937 -4.028 21.510 1.00 15.11 576 SER A O 1
ATOM 4464 N N . MET A 1 554 ? -26.186 -2.154 21.781 1.00 13.09 577 MET A N 1
ATOM 4465 C CA . MET A 1 554 ? -25.206 -1.241 21.192 1.00 14.03 577 MET A CA 1
ATOM 4466 C C . MET A 1 554 ? -25.028 -0.002 22.039 1.00 14.07 577 MET A C 1
ATOM 4467 O O . MET A 1 554 ? -26.001 0.631 22.432 1.00 15.42 577 MET A O 1
ATOM 4472 N N . VAL A 1 555 ? -23.762 0.311 22.287 1.00 13.89 578 VAL A N 1
ATOM 4473 C CA . VAL A 1 555 ? -23.362 1.503 23.017 1.00 14.38 578 VAL A CA 1
ATOM 4474 C C . VAL A 1 555 ? -22.615 2.432 22.073 1.00 14.21 578 VAL A C 1
ATOM 4475 O O . VAL A 1 555 ? -21.639 2.020 21.431 1.00 14.13 578 VAL A O 1
ATOM 4479 N N . TRP A 1 556 ? -23.118 3.667 21.983 1.00 13.49 579 TRP A N 1
ATOM 4480 C CA . TRP A 1 556 ? -22.536 4.716 21.172 1.00 14.37 579 TRP A CA 1
ATOM 4481 C C . TRP A 1 556 ? -22.057 5.859 22.053 1.00 13.91 579 TRP A C 1
ATOM 4482 O O . TRP A 1 556 ? -22.382 5.944 23.242 1.00 13.84 579 TRP A O 1
ATOM 4493 N N . GLY A 1 557 ? -21.282 6.767 21.470 1.00 14.05 580 GLY A N 1
ATOM 4494 C CA . GLY A 1 557 ? -20.997 8.028 22.154 1.00 14.27 580 GLY A CA 1
ATOM 4495 C C . GLY A 1 557 ? -22.235 8.824 22.539 1.00 13.30 580 GLY A C 1
ATOM 4496 O O . GLY A 1 557 ? -22.299 9.414 23.638 1.00 14.77 580 GLY A O 1
ATOM 4497 N N . GLY A 1 558 ? -23.215 8.821 21.642 1.00 14.65 581 GLY A N 1
ATOM 4498 C CA . GLY A 1 558 ? -24.402 9.689 21.746 1.00 13.56 581 GLY A CA 1
ATOM 4499 C C . GLY A 1 558 ? -25.720 8.984 21.980 1.00 14.05 581 GLY A C 1
ATOM 4500 O O . GLY A 1 558 ? -26.728 9.670 22.070 1.00 16.49 581 GLY A O 1
ATOM 4501 N N . LYS A 1 559 ? -25.740 7.656 22.143 1.00 14.57 582 LYS A N 1
ATOM 4502 C CA . LYS A 1 559 ? -26.969 6.925 22.493 1.00 14.60 582 LYS A CA 1
ATOM 4503 C C . LYS A 1 559 ? -26.591 5.538 22.966 1.00 15.19 582 LYS A C 1
ATOM 4504 O O . LYS A 1 559 ? -25.457 5.100 22.801 1.00 14.94 582 LYS A O 1
ATOM 4510 N N . TYR A 1 560 ? -27.564 4.835 23.527 1.00 14.63 583 TYR A N 1
ATOM 4511 C CA . TYR A 1 560 ? -27.463 3.379 23.639 1.00 14.64 583 TYR A CA 1
ATOM 4512 C C . TYR A 1 560 ? -28.802 2.831 23.264 1.00 15.23 583 TYR A C 1
ATOM 4513 O O . TYR A 1 560 ? -29.814 3.515 23.362 1.00 15.87 583 TYR A O 1
ATOM 4522 N N . CYS A 1 561 ? -28.819 1.594 22.789 1.00 15.28 584 CYS A N 1
ATOM 4523 C CA . CYS A 1 561 ? -30.065 1.062 22.264 1.00 15.28 584 CYS A CA 1
ATOM 4524 C C . CYS A 1 561 ? -30.100 -0.450 22.246 1.00 14.35 584 CYS A C 1
ATOM 4525 O O . CYS A 1 561 ? -29.103 -1.123 22.487 1.00 15.40 584 CYS A O 1
ATOM 4528 N N . HIS A 1 562 ? -31.296 -0.956 21.992 1.00 14.02 585 HIS A N 1
ATOM 4529 C CA . HIS A 1 562 ? -31.618 -2.382 21.933 1.00 14.93 585 HIS A CA 1
ATOM 4530 C C . HIS A 1 562 ? -31.847 -2.774 20.460 1.00 15.30 585 HIS A C 1
ATOM 4531 O O . HIS A 1 562 ? -32.865 -3.371 20.100 1.00 16.90 585 HIS A O 1
ATOM 4538 N N . GLU A 1 563 ? -30.865 -2.425 19.644 1.00 15.41 586 GLU A N 1
ATOM 4539 C CA . GLU A 1 563 ? -30.849 -2.688 18.200 1.00 17.44 586 GLU A CA 1
ATOM 4540 C C . GLU A 1 563 ? -29.547 -3.360 17.817 1.00 15.97 586 GLU A C 1
ATOM 4541 O O . GLU A 1 563 ? -28.541 -3.224 18.519 1.00 15.99 586 GLU A O 1
ATOM 4547 N N . ILE A 1 564 ? -29.560 -4.034 16.665 1.00 17.02 587 ILE A N 1
ATOM 4548 C CA . ILE A 1 564 ? -28.359 -4.610 16.069 1.00 17.13 587 ILE A CA 1
ATOM 4549 C C . ILE A 1 564 ? -28.311 -4.282 14.594 1.00 17.73 587 ILE A C 1
ATOM 4550 O O . ILE A 1 564 ? -29.261 -3.704 14.051 1.00 18.80 587 ILE A O 1
ATOM 4555 N N . TRP A 1 565 ? -27.217 -4.660 13.929 1.00 16.71 588 TRP A N 1
ATOM 4556 C CA . TRP A 1 565 ? -27.032 -4.227 12.547 1.00 18.70 588 TRP A CA 1
ATOM 4557 C C . TRP A 1 565 ? -27.859 -4.919 11.495 1.00 19.23 588 TRP A C 1
ATOM 4558 O O . TRP A 1 565 ? -27.899 -4.469 10.348 1.00 23.50 588 TRP A O 1
ATOM 4569 N N . TRP A 1 566 ? -28.499 -6.028 11.853 1.00 17.67 589 TRP A N 1
ATOM 4570 C CA . TRP A 1 566 ? -29.381 -6.743 10.935 1.00 18.08 589 TRP A CA 1
ATOM 4571 C C . TRP A 1 566 ? -30.734 -6.971 11.586 1.00 17.48 589 TRP A C 1
ATOM 4572 O O . TRP A 1 566 ? -30.903 -6.769 12.790 1.00 18.42 589 TRP A O 1
ATOM 4583 N N . ASN A 1 567 ? -31.693 -7.427 10.789 1.00 17.94 590 ASN A N 1
ATOM 4584 C CA . ASN A 1 567 ? -33.050 -7.639 11.253 1.00 20.32 590 ASN A CA 1
ATOM 4585 C C . ASN A 1 567 ? -33.161 -9.020 11.897 1.00 20.62 590 ASN A C 1
ATOM 4586 O O . ASN A 1 567 ? -33.754 -9.932 11.352 1.00 25.06 590 ASN A O 1
ATOM 4591 N N . GLY A 1 568 ? -32.573 -9.145 13.073 1.00 18.86 591 GLY A N 1
ATOM 4592 C CA . GLY A 1 568 ? -32.552 -10.421 13.796 1.00 19.13 591 GLY A CA 1
ATOM 4593 C C . GLY A 1 568 ? -33.611 -10.467 14.873 1.00 17.82 591 GLY A C 1
ATOM 4594 O O . GLY A 1 568 ? -34.312 -9.475 15.131 1.00 18.67 591 GLY A O 1
ATOM 4595 N N . THR A 1 569 ? -33.753 -11.640 15.482 1.00 17.52 592 THR A N 1
ATOM 4596 C CA . THR A 1 569 ? -34.684 -11.809 16.575 1.00 16.59 592 THR A CA 1
ATOM 4597 C C . THR A 1 569 ? -34.102 -11.162 17.829 1.00 15.54 592 THR A C 1
ATOM 4598 O O . THR A 1 569 ? -32.897 -10.804 17.888 1.00 15.74 592 THR A O 1
ATOM 4602 N N . ASN A 1 570 ? -34.938 -11.039 18.852 1.00 15.82 593 ASN A N 1
ATOM 4603 C CA . ASN A 1 570 ? -34.465 -10.557 20.145 1.00 15.64 593 ASN A CA 1
ATOM 4604 C C . ASN A 1 570 ? -33.501 -11.536 20.823 1.00 15.34 593 ASN A C 1
ATOM 4605 O O . ASN A 1 570 ? -32.651 -11.122 21.625 1.00 14.30 593 ASN A O 1
ATOM 4610 N N . SER A 1 571 ? -33.579 -12.815 20.457 1.00 14.70 594 SER A N 1
ATOM 4611 C CA . SER A 1 571 ? -32.542 -13.762 20.863 1.00 13.90 594 SER A CA 1
ATOM 4612 C C . SER A 1 571 ? -31.176 -13.390 20.283 1.00 13.45 594 SER A C 1
ATOM 4613 O O . SER A 1 571 ? -30.163 -13.418 21.005 1.00 14.00 594 SER A O 1
ATOM 4616 N N . GLU A 1 572 ? -31.140 -13.071 18.988 1.00 13.60 595 GLU A N 1
ATOM 4617 C CA . GLU A 1 572 ? -29.908 -12.569 18.382 1.00 13.77 595 GLU A CA 1
ATOM 4618 C C . GLU A 1 572 ? -29.445 -11.250 19.030 1.00 13.99 595 GLU A C 1
ATOM 4619 O O . GLU A 1 572 ? -28.261 -11.085 19.315 1.00 14.23 595 GLU A O 1
ATOM 4625 N N . LYS A 1 573 ? -30.383 -10.340 19.311 1.00 13.67 596 LYS A N 1
ATOM 4626 C CA . LYS A 1 573 ? -29.995 -9.076 19.899 1.00 14.00 596 LYS A CA 1
ATOM 4627 C C . LYS A 1 573 ? -29.299 -9.278 21.245 1.00 12.72 596 LYS A C 1
ATOM 4628 O O . LYS A 1 573 ? -28.292 -8.621 21.529 1.00 14.36 596 LYS A O 1
ATOM 4634 N N . HIS A 1 574 ? -29.815 -10.184 22.072 1.00 13.64 597 HIS A N 1
ATOM 4635 C CA . HIS A 1 574 ? -29.184 -10.517 23.356 1.00 12.87 597 HIS A CA 1
ATOM 4636 C C . HIS A 1 574 ? -27.870 -11.309 23.158 1.00 13.44 597 HIS A C 1
ATOM 4637 O O . HIS A 1 574 ? -26.862 -11.036 23.824 1.00 13.39 597 HIS A O 1
ATOM 4644 N N . GLY A 1 575 ? -27.888 -12.260 22.215 1.00 12.72 598 GLY A N 1
ATOM 4645 C CA . GLY A 1 575 ? -26.769 -13.179 22.047 1.00 12.24 598 GLY A CA 1
ATOM 4646 C C . GLY A 1 575 ? -25.482 -12.549 21.544 1.00 11.84 598 GLY A C 1
ATOM 4647 O O . GLY A 1 575 ? -24.392 -13.110 21.781 1.00 12.81 598 GLY A O 1
ATOM 4648 N N . ILE A 1 576 ? -25.566 -11.413 20.829 1.00 12.36 599 ILE A N 1
ATOM 4649 C CA . ILE A 1 576 ? -24.336 -10.798 20.340 1.00 13.31 599 ILE A CA 1
ATOM 4650 C C . ILE A 1 576 ? -23.439 -10.299 21.458 1.00 12.61 599 ILE A C 1
ATOM 4651 O O . ILE A 1 576 ? -22.293 -9.987 21.182 1.00 13.72 599 ILE A O 1
ATOM 4656 N N . ASN A 1 577 ? -23.944 -10.167 22.691 1.00 12.28 600 ASN A N 1
ATOM 4657 C CA . ASN A 1 577 ? -23.101 -9.807 23.823 1.00 12.17 600 ASN A CA 1
ATOM 4658 C C . ASN A 1 577 ? -22.721 -10.973 24.707 1.00 12.25 600 ASN A C 1
ATOM 4659 O O . ASN A 1 577 ? -22.184 -10.799 25.785 1.00 11.94 600 ASN A O 1
ATOM 4664 N N . PHE A 1 578 ? -23.052 -12.176 24.233 1.00 12.87 601 PHE A N 1
ATOM 4665 C CA . PHE A 1 578 ? -22.560 -13.396 24.863 1.00 12.45 601 PHE A CA 1
ATOM 4666 C C . PHE A 1 578 ? -21.477 -14.059 24.023 1.00 12.24 601 PHE A C 1
ATOM 4667 O O . PHE A 1 578 ? -20.442 -14.487 24.565 1.00 12.90 601 PHE A O 1
ATOM 4675 N N . LEU A 1 579 ? -21.707 -14.187 22.718 1.00 12.58 602 LEU A N 1
ATOM 4676 C CA . LEU A 1 579 ? -20.803 -14.992 21.895 1.00 13.18 602 LEU A CA 1
ATOM 4677 C C . LEU A 1 579 ? -19.537 -14.204 21.518 1.00 12.36 602 LEU A C 1
ATOM 4678 O O . LEU A 1 579 ? -19.577 -12.965 21.352 1.00 13.27 602 LEU A O 1
ATOM 4683 N N . PRO A 1 580 ? -18.403 -14.878 21.343 1.00 12.15 603 PRO A N 1
ATOM 4684 C CA . PRO A 1 580 ? -18.232 -16.310 21.571 1.00 12.06 603 PRO A CA 1
ATOM 4685 C C . PRO A 1 580 ? -18.144 -16.621 23.062 1.00 12.13 603 PRO A C 1
ATOM 4686 O O . PRO A 1 580 ? -17.478 -15.924 23.818 1.00 13.91 603 PRO A O 1
ATOM 4690 N N A ILE A 1 581 ? -18.791 -17.704 23.465 0.50 12.20 604 ILE A N 1
ATOM 4691 N N B ILE A 1 581 ? -18.801 -17.710 23.443 0.50 12.15 604 ILE A N 1
ATOM 4692 C CA A ILE A 1 581 ? -18.700 -18.155 24.843 0.50 12.44 604 ILE A CA 1
ATOM 4693 C CA B ILE A 1 581 ? -18.650 -18.266 24.770 0.50 12.45 604 ILE A CA 1
ATOM 4694 C C A ILE A 1 581 ? -17.449 -19.026 24.974 0.50 13.20 604 ILE A C 1
ATOM 4695 C C B ILE A 1 581 ? -17.327 -18.984 24.835 0.50 12.72 604 ILE A C 1
ATOM 4696 O O A ILE A 1 581 ? -17.368 -20.081 24.360 0.50 14.06 604 ILE A O 1
ATOM 4697 O O B ILE A 1 581 ? -17.070 -19.903 24.047 0.50 13.07 604 ILE A O 1
ATOM 4706 N N . TH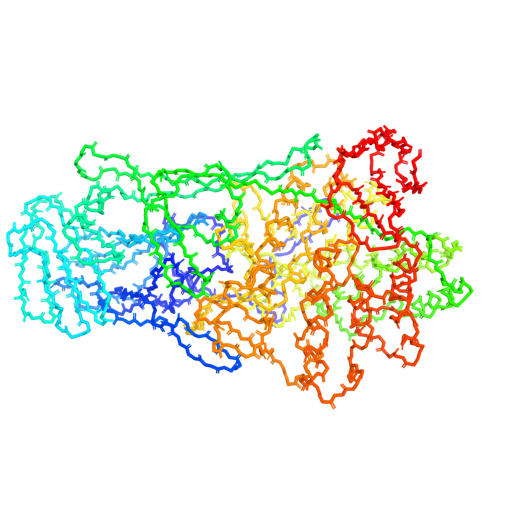R A 1 582 ? -16.477 -18.568 25.771 1.00 13.42 605 THR A N 1
ATOM 4707 C CA . THR A 1 582 ? -15.232 -19.293 26.025 1.00 13.17 605 THR A CA 1
ATOM 4708 C C . THR A 1 582 ? -15.146 -19.536 27.530 1.00 13.26 605 THR A C 1
ATOM 4709 O O . THR A 1 582 ? -15.988 -19.068 28.300 1.00 13.05 605 THR A O 1
ATOM 4713 N N . ALA A 1 583 ? -14.085 -20.195 27.969 1.00 13.92 606 ALA A N 1
ATOM 4714 C CA . ALA A 1 583 ? -13.892 -20.374 29.408 1.00 14.15 606 ALA A CA 1
ATOM 4715 C C . ALA A 1 583 ? -13.420 -19.109 30.121 1.00 15.88 606 ALA A C 1
ATOM 4716 O O . ALA A 1 583 ? -13.088 -19.157 31.303 1.00 21.66 606 ALA A O 1
ATOM 4718 N N . ALA A 1 584 ? -13.370 -18.004 29.394 1.00 13.15 607 ALA A N 1
ATOM 4719 C CA . ALA A 1 584 ? -13.239 -16.670 29.971 1.00 14.17 607 ALA A CA 1
ATOM 4720 C C . ALA A 1 584 ? -14.583 -15.958 30.084 1.00 13.67 607 ALA A C 1
ATOM 4721 O O . ALA A 1 584 ? -14.622 -14.803 30.494 1.00 14.97 607 ALA A O 1
ATOM 4723 N N . SER A 1 585 ? -15.688 -16.634 29.749 1.00 13.21 608 SER A N 1
ATOM 4724 C CA . SER A 1 585 ? -17.004 -15.986 29.696 1.00 13.36 608 SER A CA 1
ATOM 4725 C C . SER A 1 585 ? -17.821 -16.135 30.960 1.00 12.85 608 SER A C 1
ATOM 4726 O O . SER A 1 585 ? -18.986 -15.735 30.997 1.00 13.09 608 SER A O 1
ATOM 4729 N N . LEU A 1 586 ? -17.225 -16.654 32.025 1.00 13.15 609 LEU A N 1
ATOM 4730 C CA . LEU A 1 586 ? -17.967 -16.800 33.253 1.00 14.22 609 LEU A CA 1
ATOM 4731 C C . LEU A 1 586 ? -18.433 -15.464 33.830 1.00 14.88 609 LEU A C 1
ATOM 4732 O O . LEU A 1 586 ? -19.393 -15.431 34.599 1.00 14.52 609 LEU A O 1
ATOM 4737 N N . TYR A 1 587 ? -17.763 -14.363 33.448 1.00 14.30 610 TYR A N 1
ATOM 4738 C CA . TYR A 1 587 ? -18.193 -13.036 33.872 1.00 13.96 610 TYR A CA 1
ATOM 4739 C C . TYR A 1 587 ? -19.634 -12.753 33.554 1.00 14.75 610 TYR A C 1
ATOM 4740 O O . TYR A 1 587 ? -20.254 -11.950 34.241 1.00 15.62 610 TYR A O 1
ATOM 4749 N N . LEU A 1 588 ? -20.176 -13.396 32.520 1.00 13.19 611 LEU A N 1
ATOM 4750 C CA . LEU A 1 588 ? -21.576 -13.169 32.179 1.00 14.09 611 LEU A CA 1
ATOM 4751 C C . LEU A 1 588 ? -22.518 -13.488 33.333 1.00 14.75 611 LEU A C 1
ATOM 4752 O O . LEU A 1 588 ? -23.610 -12.928 33.425 1.00 14.87 611 LEU A O 1
ATOM 4757 N N . GLY A 1 589 ? -22.085 -14.413 34.179 1.00 14.75 612 GLY A N 1
ATOM 4758 C CA . GLY A 1 589 ? -22.848 -14.891 35.314 1.00 15.33 612 GLY A CA 1
ATOM 4759 C C . GLY A 1 589 ? -22.527 -14.267 36.652 1.00 15.61 612 GLY A C 1
ATOM 4760 O O . GLY A 1 589 ? -22.904 -14.811 37.686 1.00 17.06 612 GLY A O 1
ATOM 4761 N N . LYS A 1 590 ? -21.880 -13.091 36.661 1.00 15.58 613 LYS A N 1
ATOM 4762 C CA . LYS A 1 590 ? -21.633 -12.389 37.941 1.00 18.21 613 LYS A CA 1
ATOM 4763 C C . LYS A 1 590 ? -22.857 -12.312 38.832 1.00 16.73 613 LYS A C 1
ATOM 4764 O O . LYS A 1 590 ? -22.769 -12.491 40.047 1.00 17.84 613 LYS A O 1
ATOM 4770 N N . ASP A 1 591 ? -24.004 -12.008 38.244 1.00 17.82 614 ASP A N 1
ATOM 4771 C CA . ASP A 1 591 ? -25.272 -11.990 38.993 1.00 17.84 614 ASP A CA 1
ATOM 4772 C C . ASP A 1 591 ? -26.194 -13.015 38.341 1.00 17.68 614 ASP A C 1
ATOM 4773 O O . ASP A 1 591 ? -26.771 -12.750 37.275 1.00 17.34 614 ASP A O 1
ATOM 4778 N N . PRO A 1 592 ? -26.349 -14.188 38.965 1.00 17.74 615 PRO A N 1
ATOM 4779 C CA . PRO A 1 592 ? -27.264 -15.194 38.371 1.00 18.14 615 PRO A CA 1
ATOM 4780 C C . PRO A 1 592 ? -28.707 -14.705 38.224 1.00 18.37 615 PRO A C 1
ATOM 4781 O O . PRO A 1 592 ? -29.381 -15.142 37.305 1.00 18.18 615 PRO A O 1
ATOM 4785 N N . ASN A 1 593 ? -29.176 -13.825 39.125 1.00 18.44 616 ASN A N 1
ATOM 4786 C CA . ASN A 1 593 ? -30.515 -13.265 38.981 1.00 20.01 616 ASN A CA 1
ATOM 4787 C C . ASN A 1 593 ? -30.631 -12.427 37.714 1.00 17.58 616 ASN A C 1
ATOM 4788 O O . ASN A 1 593 ? -31.695 -12.383 37.112 1.00 18.55 616 ASN A O 1
ATOM 4793 N N . TYR A 1 594 ? -29.544 -11.741 37.330 1.00 17.04 617 TYR A N 1
ATOM 4794 C CA . TYR A 1 594 ? -29.556 -10.986 36.080 1.00 16.14 617 TYR A CA 1
ATOM 4795 C C . TYR A 1 594 ? -29.638 -11.934 34.881 1.00 15.56 617 TYR A C 1
ATOM 4796 O O . TYR A 1 594 ? -30.333 -11.636 33.909 1.00 16.37 617 TYR A O 1
ATOM 4805 N N . ILE A 1 595 ? -28.931 -13.072 34.929 1.00 15.71 618 ILE A N 1
ATOM 4806 C CA . ILE A 1 595 ? -29.062 -14.062 33.835 1.00 15.62 618 ILE A CA 1
ATOM 4807 C C . ILE A 1 595 ? -30.565 -14.392 33.617 1.00 14.92 618 ILE A C 1
ATOM 4808 O O . ILE A 1 595 ? -31.081 -14.356 32.502 1.00 16.02 618 ILE A O 1
ATOM 4813 N N . LYS A 1 596 ? -31.259 -14.684 34.712 1.00 16.27 619 LYS A N 1
ATOM 4814 C CA . LYS A 1 596 ? -32.693 -14.994 34.668 1.00 17.48 619 LYS A CA 1
ATOM 4815 C C . LYS A 1 596 ? -33.512 -13.836 34.092 1.00 17.60 619 LYS A C 1
ATOM 4816 O O . LYS A 1 596 ? -34.297 -14.034 33.178 1.00 18.32 619 LYS A O 1
ATOM 4822 N N . GLN A 1 597 ? -33.277 -12.615 34.587 1.00 16.89 620 GLN A N 1
ATOM 4823 C CA . GLN A 1 597 ? -33.999 -11.435 34.106 1.00 17.62 620 GLN A CA 1
ATOM 4824 C C . GLN A 1 597 ? -33.738 -11.163 32.629 1.00 15.99 620 GLN A C 1
ATOM 4825 O O . GLN A 1 597 ? -34.643 -10.767 31.880 1.00 16.67 620 GLN A O 1
ATOM 4831 N N . ASN A 1 598 ? -32.462 -11.264 32.234 1.00 15.16 621 ASN A N 1
ATOM 4832 C CA . ASN A 1 598 ? -32.062 -11.000 30.846 1.00 14.91 621 ASN A CA 1
ATOM 4833 C C . ASN A 1 598 ? -32.717 -12.015 29.906 1.00 14.00 621 ASN A C 1
ATOM 4834 O O . ASN A 1 598 ? -33.323 -11.655 28.880 1.00 14.68 621 ASN A O 1
ATOM 4839 N N . TYR A 1 599 ? -32.596 -13.296 30.250 1.00 14.88 622 TYR A N 1
ATOM 4840 C CA . TYR A 1 599 ? -33.218 -14.363 29.471 1.00 15.25 622 TYR A CA 1
ATOM 4841 C C . TYR A 1 599 ? -34.731 -14.230 29.389 1.00 14.58 622 TYR A C 1
ATOM 4842 O O . TYR A 1 599 ? -35.299 -14.366 28.292 1.00 16.45 622 TYR A O 1
ATOM 4851 N N . GLU A 1 600 ? -35.373 -13.912 30.519 1.00 16.06 623 GLU A N 1
ATOM 4852 C CA A GLU A 1 600 ? -36.829 -13.727 30.538 0.48 16.75 623 GLU A CA 1
ATOM 4853 C CA B GLU A 1 600 ? -36.833 -13.749 30.521 0.52 16.76 623 GLU A CA 1
ATOM 4854 C C . GLU A 1 600 ? -37.276 -12.520 29.722 1.00 16.63 623 GLU A C 1
ATOM 4855 O O . GLU A 1 600 ? -38.296 -12.576 29.044 1.00 17.87 623 GLU A O 1
ATOM 4866 N N . GLU A 1 601 ? -36.475 -11.439 29.755 1.00 15.68 624 GLU A N 1
ATOM 4867 C CA . GLU A 1 601 ? -36.799 -10.299 28.892 1.00 16.54 624 GLU A CA 1
ATOM 4868 C C . GLU A 1 601 ? -36.741 -10.723 27.420 1.00 15.21 624 GLU A C 1
ATOM 4869 O O . GLU A 1 601 ? -37.603 -10.384 26.615 1.00 16.57 624 GLU A O 1
ATOM 4875 N N . MET A 1 602 ? -35.672 -11.430 27.066 1.00 14.85 625 MET A N 1
ATOM 4876 C CA . MET A 1 602 ? -35.488 -11.923 25.699 1.00 14.48 625 MET A CA 1
ATOM 4877 C C . MET A 1 602 ? -36.695 -12.760 25.228 1.00 15.44 625 MET A C 1
ATOM 4878 O O . MET A 1 602 ? -37.210 -12.547 24.123 1.00 15.52 625 MET A O 1
ATOM 4883 N N . LEU A 1 603 ? -37.183 -13.653 26.083 1.00 16.08 626 LEU A N 1
ATOM 4884 C CA . LEU A 1 603 ? -38.355 -14.465 25.748 1.00 17.04 626 LEU A CA 1
ATOM 4885 C C . LEU A 1 603 ? -39.597 -13.600 25.516 1.00 17.31 626 LEU A C 1
ATOM 4886 O O . LEU A 1 603 ? -40.344 -13.808 24.538 1.00 17.71 626 LEU A O 1
ATOM 4891 N N . ARG A 1 604 ? -39.828 -12.657 26.435 1.00 18.02 627 ARG A N 1
ATOM 4892 C CA . ARG A 1 604 ? -40.972 -11.759 26.304 1.00 19.31 627 ARG A CA 1
ATOM 4893 C C . ARG A 1 604 ? -40.927 -10.986 24.988 1.00 18.04 627 ARG A C 1
ATOM 4894 O O . ARG A 1 604 ? -41.918 -10.831 24.293 1.00 20.22 627 ARG A O 1
ATOM 4902 N N . GLU A 1 605 ? -39.735 -10.498 24.656 1.00 16.71 628 GLU A N 1
ATOM 4903 C CA . GLU A 1 605 ? -39.546 -9.727 23.436 1.00 17.89 628 GLU A CA 1
ATOM 4904 C C . GLU A 1 605 ? -39.707 -10.571 22.181 1.00 17.37 628 GLU A C 1
ATOM 4905 O O . GLU A 1 605 ? -40.174 -10.075 21.159 1.00 19.80 628 GLU A O 1
ATOM 4911 N N . CYS A 1 606 ? -39.290 -11.843 22.242 1.00 17.53 629 CYS A N 1
ATOM 4912 C CA . CYS A 1 606 ? -39.505 -12.755 21.123 1.00 17.55 629 CYS A CA 1
ATOM 4913 C C . CYS A 1 606 ? -40.962 -13.224 21.003 1.00 18.41 629 CYS A C 1
ATOM 4914 O O . CYS A 1 606 ? -41.362 -13.694 19.950 1.00 21.41 629 CYS A O 1
ATOM 4917 N N . GLY A 1 607 ? -41.727 -13.102 22.082 1.00 18.47 630 GLY A N 1
ATOM 4918 C CA . GLY A 1 607 ? -43.090 -13.629 22.163 1.00 19.61 630 GLY A CA 1
ATOM 4919 C C . GLY A 1 607 ? -43.153 -15.131 22.219 1.00 19.92 630 GLY A C 1
ATOM 4920 O O . GLY A 1 607 ? -44.120 -15.712 21.761 1.00 22.71 630 GLY A O 1
ATOM 4921 N N . THR A 1 608 ? -42.123 -15.747 22.804 1.00 19.52 631 THR A N 1
ATOM 4922 C CA . THR A 1 608 ? -42.001 -17.205 22.823 1.00 19.90 631 THR A CA 1
ATOM 4923 C C . THR A 1 608 ? -41.660 -17.686 24.230 1.00 20.56 631 THR A C 1
ATOM 4924 O O . THR A 1 608 ? -41.229 -16.907 25.071 1.00 22.83 631 THR A O 1
ATOM 4928 N N . SER A 1 609 ? -41.817 -18.988 24.474 1.00 20.03 632 SER A N 1
ATOM 4929 C CA . SER A 1 609 ? -41.468 -19.591 25.789 1.00 20.16 632 SER A CA 1
ATOM 4930 C C . SER A 1 609 ? -40.070 -20.181 25.840 1.00 18.58 632 SER A C 1
ATOM 4931 O O . SER A 1 609 ? -39.568 -20.440 26.928 1.00 19.21 632 SER A O 1
ATOM 4934 N N . GLN A 1 610 ? -39.464 -20.363 24.663 1.00 17.14 633 GLN A N 1
ATOM 4935 C CA . GLN A 1 610 ? -38.056 -20.731 24.491 1.00 16.78 633 GLN A CA 1
ATOM 4936 C C . GLN A 1 610 ? -37.484 -19.850 23.384 1.00 16.75 633 GLN A C 1
ATOM 4937 O O . GLN A 1 610 ? -38.227 -19.309 22.580 1.00 17.61 633 GLN A O 1
ATOM 4943 N N . PRO A 1 611 ? -36.155 -19.718 23.324 1.00 15.72 634 PRO A N 1
ATOM 4944 C CA . PRO A 1 611 ? -35.589 -18.854 22.266 1.00 15.20 634 PRO A CA 1
ATOM 4945 C C . PRO A 1 611 ? -35.987 -19.336 20.880 1.00 15.95 634 PRO A C 1
ATOM 4946 O O . PRO A 1 611 ? -36.014 -20.550 20.654 1.00 17.85 634 PRO A O 1
ATOM 4950 N N . PRO A 1 612 ? -36.362 -18.439 19.971 1.00 16.32 635 PRO A N 1
ATOM 4951 C CA . PRO A 1 612 ? -36.756 -18.913 18.625 1.00 16.82 635 PRO A CA 1
ATOM 4952 C C . PRO A 1 612 ? -35.582 -19.417 17.792 1.00 16.67 635 PRO A C 1
ATOM 4953 O O . PRO A 1 612 ? -35.766 -20.219 16.870 1.00 19.46 635 PRO A O 1
ATOM 4957 N N . ASN A 1 613 ? -34.404 -18.891 18.109 1.00 16.21 636 ASN A N 1
ATOM 4958 C CA . ASN A 1 613 ? -33.177 -19.199 17.424 1.00 15.56 636 ASN A CA 1
ATOM 4959 C C . ASN A 1 613 ? -31.985 -18.893 18.344 1.00 13.73 636 ASN A C 1
ATOM 4960 O O . ASN A 1 613 ? -32.175 -18.423 19.471 1.00 14.23 636 ASN A O 1
ATOM 4965 N N . TRP A 1 614 ? -30.783 -19.235 17.897 1.00 14.23 637 TRP A N 1
ATOM 4966 C CA . TRP A 1 614 ? -29.585 -19.203 18.759 1.00 13.80 637 TRP A CA 1
ATOM 4967 C C . TRP A 1 614 ? -29.831 -19.855 20.113 1.00 13.51 637 TRP A C 1
ATOM 4968 O O . TRP A 1 614 ? -29.366 -19.396 21.158 1.00 14.50 637 TRP A O 1
ATOM 4979 N N . LYS A 1 615 ? -30.538 -21.002 20.066 1.00 13.83 638 LYS A N 1
ATOM 4980 C CA . LYS A 1 615 ? -30.854 -21.697 21.313 1.00 14.28 638 LYS A CA 1
ATOM 4981 C C . LYS A 1 615 ? -29.586 -22.193 22.018 1.00 13.31 638 LYS A C 1
ATOM 4982 O O . LYS A 1 615 ? -29.538 -22.226 23.248 1.00 14.04 638 LYS A O 1
ATOM 4988 N N . ASP A 1 616 ? -28.576 -22.606 21.232 1.00 13.14 639 ASP A N 1
ATOM 4989 C CA . ASP A 1 616 ? -27.281 -23.002 21.822 1.00 14.19 639 ASP A CA 1
ATOM 4990 C C . ASP A 1 616 ? -26.648 -21.882 22.659 1.00 13.33 639 ASP A C 1
ATOM 4991 O O . ASP A 1 616 ? -26.308 -22.080 23.830 1.00 13.61 639 ASP A O 1
ATOM 4996 N N . ILE A 1 617 ? -26.536 -20.697 22.059 1.00 13.98 640 ILE A N 1
ATOM 4997 C CA . ILE A 1 617 ? -25.958 -19.539 22.751 1.00 14.11 640 ILE A CA 1
ATOM 4998 C C . ILE A 1 617 ? -26.809 -19.233 23.986 1.00 12.71 640 ILE A C 1
ATOM 4999 O O . ILE A 1 617 ? -26.270 -18.987 25.075 1.00 13.42 640 ILE A O 1
ATOM 5004 N N . GLN A 1 618 ? -28.145 -19.232 23.822 1.00 12.62 641 GLN A N 1
ATOM 5005 C CA . GLN A 1 618 ? -29.020 -18.860 24.942 1.00 13.29 641 GLN A CA 1
ATOM 5006 C C . GLN A 1 618 ? -29.005 -19.877 26.059 1.00 13.46 641 GLN A C 1
ATOM 5007 O O . GLN A 1 618 ? -29.088 -19.518 27.238 1.00 14.15 641 GLN A O 1
ATOM 5013 N N . TYR A 1 619 ? -28.915 -21.168 25.707 1.00 13.15 642 TYR A N 1
ATOM 5014 C CA . TYR A 1 619 ? -28.878 -22.167 26.782 1.00 13.83 642 TYR A CA 1
ATOM 5015 C C . TYR A 1 619 ? -27.519 -22.225 27.484 1.00 12.55 642 TYR A C 1
ATOM 5016 O O . TYR A 1 619 ? -27.472 -22.497 28.695 1.00 13.69 642 TYR A O 1
ATOM 5025 N N . MET A 1 620 ? -26.421 -21.916 26.778 1.00 13.34 643 MET A N 1
ATOM 5026 C CA A MET A 1 620 ? -25.133 -21.737 27.458 0.55 13.98 643 MET A CA 1
ATOM 5027 C CA B MET A 1 620 ? -25.127 -21.742 27.443 0.45 13.79 643 MET A CA 1
ATOM 5028 C C . MET A 1 620 ? -25.185 -20.585 28.454 1.00 13.33 643 MET A C 1
ATOM 5029 O O . MET A 1 620 ? -24.664 -20.688 29.577 1.00 14.21 643 MET A O 1
ATOM 5038 N N . TYR A 1 621 ? -25.876 -19.498 28.066 1.00 13.35 644 TYR A N 1
ATOM 5039 C CA . TYR A 1 621 ? -26.053 -18.345 28.942 1.00 14.15 644 TYR A CA 1
ATOM 5040 C C . TYR A 1 621 ? -26.936 -18.693 30.149 1.00 13.73 644 TYR A C 1
ATOM 5041 O O . TYR A 1 621 ? -26.571 -18.438 31.305 1.00 13.81 644 TYR A O 1
ATOM 5050 N N . TYR A 1 622 ? -28.066 -19.369 29.868 1.00 13.88 645 TYR A N 1
ATOM 5051 C CA . TYR A 1 622 ? -29.036 -19.705 30.912 1.00 14.09 645 TYR A CA 1
ATOM 5052 C C . TYR A 1 622 ? -28.435 -20.694 31.912 1.00 13.63 645 TYR A C 1
ATOM 5053 O O . TYR A 1 622 ? -28.834 -20.704 33.088 1.00 14.70 645 TYR A O 1
ATOM 5062 N N . ALA A 1 623 ? -27.473 -21.514 31.450 1.00 14.41 646 ALA A N 1
ATOM 5063 C CA . ALA A 1 623 ? -26.762 -22.429 32.337 1.00 14.89 646 ALA A CA 1
ATOM 5064 C C . ALA A 1 623 ? -25.962 -21.722 33.442 1.00 14.75 646 ALA A C 1
ATOM 5065 O O . ALA A 1 623 ? -25.585 -22.373 34.409 1.00 16.10 646 ALA A O 1
ATOM 5067 N N . LEU A 1 624 ? -25.754 -20.396 33.323 1.00 14.21 647 LEU A N 1
ATOM 5068 C CA . LEU A 1 624 ? -25.159 -19.610 34.400 1.00 15.11 647 LEU A CA 1
ATOM 5069 C C . LEU A 1 624 ? -26.170 -19.213 35.485 1.00 15.46 647 LEU A C 1
ATOM 5070 O O . LEU A 1 624 ? -25.796 -18.579 36.490 1.00 16.10 647 LEU A O 1
ATOM 5075 N N . TYR A 1 625 ? -27.422 -19.660 35.317 1.00 15.65 648 TYR A N 1
ATOM 5076 C CA . TYR A 1 625 ? -28.448 -19.591 36.371 1.00 15.91 648 TYR A CA 1
ATOM 5077 C C . TYR A 1 625 ? -28.959 -21.002 36.749 1.00 15.61 648 TYR A C 1
ATOM 5078 O O . TYR A 1 625 ? -29.017 -21.347 37.916 1.00 17.49 648 TYR A O 1
ATOM 5087 N N . ASP A 1 626 ? -29.344 -21.785 35.746 1.00 16.35 649 ASP A N 1
ATOM 5088 C CA . ASP A 1 626 ? -29.946 -23.113 35.985 1.00 16.50 649 ASP A CA 1
ATOM 5089 C C . ASP A 1 626 ? -29.427 -24.097 34.934 1.00 16.61 649 ASP A C 1
ATOM 5090 O O . ASP A 1 626 ? -30.062 -24.304 33.898 1.00 16.54 649 ASP A O 1
ATOM 5095 N N . PRO A 1 627 ? -28.245 -24.678 35.196 1.00 16.74 650 PRO A N 1
ATOM 5096 C CA . PRO A 1 627 ? -27.689 -25.612 34.215 1.00 16.92 650 PRO A CA 1
ATOM 5097 C C . PRO A 1 627 ? -28.520 -26.877 33.982 1.00 16.38 650 PRO A C 1
ATOM 5098 O O . PRO A 1 627 ? -28.508 -27.413 32.880 1.00 16.11 650 PRO A O 1
ATOM 5102 N N . ALA A 1 628 ? -29.223 -27.349 35.009 1.00 16.83 651 ALA A N 1
ATOM 5103 C CA . ALA A 1 628 ? -30.067 -28.531 34.822 1.00 16.64 651 ALA A CA 1
ATOM 5104 C C . ALA A 1 628 ? -31.201 -28.256 33.830 1.00 16.61 651 ALA A C 1
ATOM 5105 O O . ALA A 1 628 ? -31.478 -29.062 32.939 1.00 17.45 651 ALA A O 1
ATOM 5107 N N . ALA A 1 629 ? -31.811 -27.080 33.942 1.00 16.21 652 ALA A N 1
ATOM 5108 C CA . ALA A 1 629 ? -32.838 -26.687 32.986 1.00 16.49 652 ALA A CA 1
ATOM 5109 C C . ALA A 1 629 ? -32.245 -26.487 31.582 1.00 15.16 652 ALA A C 1
ATOM 5110 O O . ALA A 1 629 ? -32.833 -26.917 30.571 1.00 16.29 652 ALA A O 1
ATOM 5112 N N . ALA A 1 630 ? -31.070 -25.851 31.522 1.00 14.59 653 ALA A N 1
ATOM 5113 C CA . ALA A 1 630 ? -30.422 -25.633 30.219 1.00 14.60 653 ALA A CA 1
ATOM 5114 C C . ALA A 1 630 ? -30.106 -26.963 29.522 1.00 14.38 653 ALA A C 1
ATOM 5115 O O . ALA A 1 630 ? -30.305 -27.092 28.307 1.00 14.81 653 ALA A O 1
ATOM 5117 N N . LYS A 1 631 ? -29.604 -27.933 30.291 1.00 14.16 654 LYS A N 1
ATOM 5118 C CA . LYS A 1 631 ? -29.352 -29.260 29.750 1.00 14.64 654 LYS A CA 1
ATOM 5119 C C . LYS A 1 631 ? -30.633 -29.935 29.235 1.00 14.99 654 LYS A C 1
ATOM 5120 O O . LYS A 1 631 ? -30.634 -30.557 28.183 1.00 14.43 654 LYS A O 1
ATOM 5126 N N . ASN A 1 632 ? -31.712 -29.779 29.978 1.00 15.09 655 ASN A N 1
ATOM 5127 C CA . ASN A 1 632 ? -32.980 -30.361 29.585 1.00 15.65 655 ASN A CA 1
ATOM 5128 C C . ASN A 1 632 ? -33.506 -29.768 28.265 1.00 15.97 655 ASN A C 1
ATOM 5129 O O . ASN A 1 632 ? -34.013 -30.502 27.420 1.00 16.72 655 ASN A O 1
ATOM 5134 N N . MET A 1 633 ? -33.367 -28.444 28.111 1.00 14.31 656 MET A N 1
ATOM 5135 C CA . MET A 1 633 ? -33.829 -27.753 26.905 1.00 14.72 656 MET A CA 1
ATOM 5136 C C . MET A 1 633 ? -32.918 -27.998 25.713 1.00 14.17 656 MET A C 1
ATOM 5137 O O . MET A 1 633 ? -33.362 -27.968 24.565 1.00 14.80 656 MET A O 1
ATOM 5142 N N . TRP A 1 634 ? -31.627 -28.192 25.970 1.00 13.85 657 TRP A N 1
ATOM 5143 C CA . TRP A 1 634 ? -30.729 -28.462 24.886 1.00 14.06 657 TRP A CA 1
ATOM 5144 C C . TRP A 1 634 ? -31.115 -29.782 24.205 1.00 13.08 657 TRP A C 1
ATOM 5145 O O . TRP A 1 634 ? -31.564 -30.733 24.842 1.00 15.43 657 TRP A O 1
ATOM 5156 N N . ASN A 1 635 ? -30.897 -29.841 22.894 1.00 13.38 658 ASN A N 1
ATOM 5157 C CA . ASN A 1 635 ? -30.980 -31.110 22.182 1.00 13.92 658 ASN A CA 1
ATOM 5158 C C . ASN A 1 635 ? -30.204 -31.049 20.884 1.00 15.67 658 ASN A C 1
ATOM 5159 O O . ASN A 1 635 ? -29.733 -29.974 20.470 1.00 15.20 658 ASN A O 1
ATOM 5164 N N . GLU A 1 636 ? -30.010 -32.209 20.274 1.00 16.72 659 GLU A N 1
ATOM 5165 C CA . GLU A 1 636 ? -29.251 -32.322 19.040 1.00 18.74 659 GLU A CA 1
ATOM 5166 C C . GLU A 1 636 ? -29.895 -31.770 17.813 1.00 18.31 659 GLU A C 1
ATOM 5167 O O . GLU A 1 636 ? -29.227 -31.744 16.773 1.00 21.98 659 GLU A O 1
ATOM 5173 N N . SER A 1 637 ? -31.180 -31.421 17.859 1.00 18.55 660 SER A N 1
ATOM 5174 C CA . SER A 1 637 ? -31.838 -30.779 16.696 1.00 20.79 660 SER A CA 1
ATOM 5175 C C . SER A 1 637 ? -31.377 -29.357 16.496 1.00 18.45 660 SER A C 1
ATOM 5176 O O . SER A 1 637 ? -31.558 -28.813 15.419 1.00 20.13 660 SER A O 1
ATOM 5179 N N . ILE A 1 638 ? -30.831 -28.741 17.532 1.00 15.06 661 ILE A N 1
ATOM 5180 C CA . ILE A 1 638 ? -30.381 -27.361 17.403 1.00 14.78 661 ILE A CA 1
ATOM 5181 C C . ILE A 1 638 ? -29.250 -27.280 16.406 1.00 15.10 661 ILE A C 1
ATOM 5182 O O . ILE A 1 638 ? -28.265 -27.996 16.539 1.00 16.08 661 ILE A O 1
ATOM 5187 N N . VAL A 1 639 ? -29.397 -26.453 15.385 1.00 16.57 662 VAL A N 1
ATOM 5188 C CA . VAL A 1 639 ? -28.316 -26.243 14.432 1.00 16.22 662 VAL A CA 1
ATOM 5189 C C . VAL A 1 639 ? -27.392 -25.185 15.052 1.00 15.07 662 VAL A C 1
ATOM 5190 O O . VAL A 1 639 ? -27.845 -24.084 15.334 1.00 15.59 662 VAL A O 1
ATOM 5194 N N . PRO A 1 640 ? -26.124 -25.516 15.318 1.00 14.22 663 PRO A N 1
ATOM 5195 C CA . PRO A 1 640 ? -25.242 -24.559 15.991 1.00 14.25 663 PRO A CA 1
ATOM 5196 C C . PRO A 1 640 ? -25.140 -23.224 15.295 1.00 14.30 663 PRO A C 1
ATOM 5197 O O . PRO A 1 640 ? -25.107 -23.169 14.060 1.00 14.34 663 PRO A O 1
ATOM 5201 N N . GLU A 1 641 ? -25.081 -22.163 16.090 1.00 13.89 664 GLU A N 1
ATOM 5202 C CA . GLU A 1 641 ? -24.577 -20.899 15.605 1.00 14.45 664 GLU A CA 1
ATOM 5203 C C . GLU A 1 641 ? -23.211 -21.148 14.927 1.00 13.97 664 GLU A C 1
ATOM 5204 O O . GLU A 1 641 ? -22.462 -22.052 15.318 1.00 14.71 664 GLU A O 1
ATOM 5210 N N . ASP A 1 642 ? -22.897 -20.406 13.868 1.00 15.52 665 ASP A N 1
ATOM 5211 C CA . ASP A 1 642 ? -21.740 -20.774 13.056 1.00 16.11 665 ASP A CA 1
ATOM 5212 C C . ASP A 1 642 ? -20.372 -20.836 13.771 1.00 15.92 665 ASP A C 1
ATOM 5213 O O . ASP A 1 642 ? -19.473 -21.567 13.330 1.00 17.27 665 ASP A O 1
ATOM 5218 N N . GLY A 1 643 ? -20.214 -20.082 14.858 1.00 14.32 666 GLY A N 1
ATOM 5219 C CA . GLY A 1 643 ? -19.010 -20.123 15.639 1.00 14.01 666 GLY A CA 1
ATOM 5220 C C . GLY A 1 643 ? -18.997 -21.147 16.768 1.00 13.90 666 GLY A C 1
ATOM 5221 O O . GLY A 1 643 ? -18.009 -21.240 17.499 1.00 14.17 666 GLY A O 1
ATOM 5222 N N . GLU A 1 644 ? -20.093 -21.895 16.908 1.00 13.57 667 GLU A N 1
ATOM 5223 C CA . GLU A 1 644 ? -20.275 -22.842 17.999 1.00 14.56 667 GLU A CA 1
ATOM 5224 C C . GLU A 1 644 ? -20.286 -24.292 17.460 1.00 13.33 667 GLU A C 1
ATOM 5225 O O . GLU A 1 644 ? -20.362 -24.525 16.260 1.00 14.91 667 GLU A O 1
ATOM 5231 N N . SER A 1 645 ? -20.203 -25.235 18.395 1.00 13.14 668 SER A N 1
ATOM 5232 C CA . SER A 1 645 ? -20.336 -26.651 18.060 1.00 12.93 668 SER A CA 1
ATOM 5233 C C . SER A 1 645 ? -21.226 -27.317 19.083 1.00 12.19 668 SER A C 1
ATOM 5234 O O . SER A 1 645 ? -21.270 -26.916 20.243 1.00 12.88 668 SER A O 1
ATOM 5237 N N . LYS A 1 646 ? -21.882 -28.402 18.668 1.00 12.99 669 LYS A N 1
ATOM 5238 C CA . LYS A 1 646 ? -22.638 -29.198 19.614 1.00 13.24 669 LYS A CA 1
ATOM 5239 C C . LYS A 1 646 ? -21.736 -29.668 20.762 1.00 12.41 669 LYS A C 1
ATOM 5240 O O . LYS A 1 646 ? -22.134 -29.643 21.930 1.00 13.01 669 LYS A O 1
ATOM 5246 N N . ALA A 1 647 ? -20.517 -30.114 20.421 1.00 12.27 670 ALA A N 1
ATOM 5247 C CA . ALA A 1 647 ? -19.613 -30.615 21.449 1.00 12.89 670 ALA A CA 1
ATOM 5248 C C . ALA A 1 647 ? -19.331 -29.539 22.495 1.00 12.69 670 ALA A C 1
ATOM 5249 O O . ALA A 1 647 ? -19.436 -29.778 23.695 1.00 13.17 670 ALA A O 1
ATOM 5251 N N . HIS A 1 648 ? -18.957 -28.342 22.044 1.00 12.89 671 HIS A N 1
ATOM 5252 C CA . HIS A 1 648 ? -18.591 -27.287 23.003 1.00 13.31 671 HIS A CA 1
ATOM 5253 C C . HIS A 1 648 ? -19.804 -26.800 23.815 1.00 11.94 671 HIS A C 1
ATOM 5254 O O . HIS A 1 648 ? -19.690 -26.604 25.035 1.00 13.23 671 HIS A O 1
ATOM 5261 N N . THR A 1 649 ? -20.954 -26.647 23.148 1.00 13.28 672 THR A N 1
ATOM 5262 C CA . THR A 1 649 ? -22.184 -26.210 23.833 1.00 14.07 672 THR A CA 1
ATOM 5263 C C . THR A 1 649 ? -22.583 -27.195 24.909 1.00 13.77 672 THR A C 1
ATOM 5264 O O . THR A 1 649 ? -22.840 -26.809 26.055 1.00 14.44 672 THR A O 1
ATOM 5268 N N . TYR A 1 650 ? -22.599 -28.481 24.547 1.00 13.92 673 TYR A N 1
ATOM 5269 C CA A TYR A 1 650 ? -23.016 -29.596 25.447 0.44 15.27 673 TYR A CA 1
ATOM 5270 C CA B TYR A 1 650 ? -23.051 -29.448 25.510 0.56 14.95 673 TYR A CA 1
ATOM 5271 C C . TYR A 1 650 ? -22.044 -29.709 26.622 1.00 13.99 673 TYR A C 1
ATOM 5272 O O . TYR A 1 650 ? -22.434 -29.902 27.769 1.00 14.91 673 TYR A O 1
ATOM 5289 N N . HIS A 1 651 ? -20.750 -29.607 26.301 1.00 13.91 674 HIS A N 1
ATOM 5290 C CA . HIS A 1 651 ? -19.674 -29.697 27.305 1.00 14.06 674 HIS A CA 1
ATOM 5291 C C . HIS A 1 651 ? -19.773 -28.550 28.317 1.00 13.42 674 HIS A C 1
ATOM 5292 O O . HIS A 1 651 ? -19.622 -28.762 29.520 1.00 14.19 674 HIS A O 1
ATOM 5299 N N . TRP A 1 652 ? -20.082 -27.338 27.820 1.00 13.58 675 TRP A N 1
ATOM 5300 C CA . TRP A 1 652 ? -20.234 -26.173 28.685 1.00 14.19 675 TRP A CA 1
ATOM 5301 C C . TRP A 1 652 ? -21.395 -26.387 29.655 1.00 12.88 675 TRP A C 1
ATOM 5302 O O . TRP A 1 652 ? -21.251 -26.280 30.899 1.00 14.00 675 TRP A O 1
ATOM 5313 N N . ILE A 1 653 ? -22.558 -26.698 29.096 1.00 13.37 676 ILE A N 1
ATOM 5314 C CA . ILE A 1 653 ? -23.756 -26.810 29.914 1.00 14.23 676 ILE A CA 1
ATOM 5315 C C . ILE A 1 653 ? -23.612 -27.925 30.960 1.00 14.34 676 ILE A C 1
ATOM 5316 O O . ILE A 1 653 ? -23.930 -27.733 32.142 1.00 14.42 676 ILE A O 1
ATOM 5321 N N . CYS A 1 654 ? -23.107 -29.082 30.520 1.00 13.99 677 CYS A N 1
ATOM 5322 C CA . CYS A 1 654 ? -23.020 -30.247 31.421 1.00 15.59 677 CYS A CA 1
ATOM 5323 C C . CYS A 1 654 ? -21.919 -30.080 32.469 1.00 14.33 677 CYS A C 1
ATOM 5324 O O . CYS A 1 654 ? -22.031 -30.604 33.579 1.00 15.54 677 CYS A O 1
ATOM 5327 N N . ASN A 1 655 ? -20.838 -29.335 32.140 1.00 14.69 678 ASN A N 1
ATOM 5328 C CA . ASN A 1 655 ? -19.863 -28.999 33.176 1.00 15.17 678 ASN A CA 1
ATOM 5329 C C . ASN A 1 655 ? -20.472 -28.086 34.244 1.00 14.68 678 ASN A C 1
ATOM 5330 O O . ASN A 1 655 ? -20.241 -28.285 35.442 1.00 16.17 678 ASN A O 1
ATOM 5335 N N . LEU A 1 656 ? -21.245 -27.072 33.845 1.00 15.39 679 LEU A N 1
ATOM 5336 C CA . LEU A 1 656 ? -21.882 -26.232 34.867 1.00 15.40 679 LEU A CA 1
ATOM 5337 C C . LEU A 1 656 ? -22.883 -27.019 35.721 1.00 14.81 679 LEU A C 1
ATOM 5338 O O . LEU A 1 656 ? -23.006 -26.805 36.915 1.00 16.36 679 LEU A O 1
ATOM 5343 N N . ASP A 1 657 ? -23.541 -27.991 35.084 1.00 15.29 680 ASP A N 1
ATOM 5344 C CA . ASP A 1 657 ? -24.452 -28.913 35.771 1.00 17.40 680 ASP A CA 1
ATOM 5345 C C . ASP A 1 657 ? -23.754 -29.678 36.917 1.00 16.86 680 ASP A C 1
ATOM 5346 O O . ASP A 1 657 ? -24.334 -29.859 37.992 1.00 20.52 680 ASP A O 1
ATOM 5351 N N . SER A 1 658 ? -22.488 -30.056 36.689 1.00 16.61 681 SER A N 1
ATOM 5352 C CA A SER A 1 658 ? -21.699 -30.777 37.656 0.65 17.66 681 SER A CA 1
ATOM 5353 C CA B SER A 1 658 ? -21.668 -30.784 37.674 0.35 17.56 681 SER A CA 1
ATOM 5354 C C . SER A 1 658 ? -20.973 -29.875 38.662 1.00 17.30 681 SER A C 1
ATOM 5355 O O . SER A 1 658 ? -20.975 -30.138 39.878 1.00 19.08 681 SER A O 1
ATOM 5360 N N . LEU A 1 659 ? -20.319 -28.845 38.139 1.00 16.79 682 LEU A N 1
ATOM 5361 C CA . LEU A 1 659 ? -19.435 -27.964 38.933 1.00 17.86 682 LEU A CA 1
ATOM 5362 C C . LEU A 1 659 ? -20.187 -26.946 39.760 1.00 16.15 682 LEU A C 1
ATOM 5363 O O . LEU A 1 659 ? -19.722 -26.545 40.840 1.00 17.55 682 LEU A O 1
ATOM 5368 N N . GLY A 1 660 ? -21.337 -26.504 39.266 1.00 16.61 683 GLY A N 1
ATOM 5369 C CA . GLY A 1 660 ? -22.029 -25.349 39.829 1.00 16.81 683 GLY A CA 1
ATOM 5370 C C . GLY A 1 660 ? -21.720 -24.066 39.086 1.00 15.70 683 GLY A C 1
ATOM 5371 O O . GLY A 1 660 ? -21.096 -24.069 38.036 1.00 17.03 683 GLY A O 1
ATOM 5372 N N . LEU A 1 661 ? -22.234 -22.978 39.636 1.00 16.62 684 LEU A N 1
ATOM 5373 C CA . LEU A 1 661 ? -22.112 -21.670 39.046 1.00 15.68 684 LEU A CA 1
ATOM 5374 C C . LEU A 1 661 ? -20.793 -21.009 39.447 1.00 15.58 684 LEU A C 1
ATOM 5375 O O . LEU A 1 661 ? -20.254 -21.274 40.532 1.00 16.24 684 LEU A O 1
ATOM 5380 N N . PRO A 1 662 ? -20.292 -20.093 38.620 1.00 14.75 685 PRO A N 1
ATOM 5381 C CA . PRO A 1 662 ? -19.061 -19.404 39.016 1.00 15.36 685 PRO A CA 1
ATOM 5382 C C . PRO A 1 662 ? -19.230 -18.630 40.335 1.00 15.12 685 PRO A C 1
ATOM 5383 O O . PRO A 1 662 ? -20.227 -17.956 40.539 1.00 16.59 685 PRO A O 1
ATOM 5387 N N . ASP A 1 663 ? -18.216 -18.689 41.166 1.00 14.50 686 ASP A N 1
ATOM 5388 C CA . ASP A 1 663 ? -18.233 -18.069 42.487 1.00 15.22 686 ASP A CA 1
ATOM 5389 C C . ASP A 1 663 ? -17.191 -16.955 42.486 1.00 16.36 686 ASP A C 1
ATOM 5390 O O . ASP A 1 663 ? -15.986 -17.216 42.493 1.00 18.95 686 ASP A O 1
ATOM 5395 N N . PHE A 1 664 ? -17.677 -15.721 42.475 1.00 17.12 687 PHE A N 1
ATOM 5396 C CA . PHE A 1 664 ? -16.829 -14.536 42.399 1.00 18.65 687 PHE A CA 1
ATOM 5397 C C . PHE A 1 664 ? -16.369 -14.019 43.756 1.00 17.91 687 PHE A C 1
ATOM 5398 O O . PHE A 1 664 ? -15.741 -12.977 43.836 1.00 20.76 687 PHE A O 1
ATOM 5406 N N . SER A 1 665 ? -16.661 -14.744 44.833 1.00 16.81 688 SER A N 1
ATOM 5407 C CA . SER A 1 665 ? -16.290 -14.302 46.171 1.00 17.37 688 SER A CA 1
ATOM 5408 C C . SER A 1 665 ? -14.927 -14.849 46.624 1.00 16.71 688 SER A C 1
ATOM 5409 O O . SER A 1 665 ? -14.521 -14.608 47.766 1.00 18.35 688 SER A O 1
ATOM 5412 N N . VAL A 1 666 ? -14.265 -15.602 45.755 1.00 17.21 689 VAL A N 1
ATOM 5413 C CA . VAL A 1 666 ? -12.982 -16.246 46.061 1.00 17.86 689 VAL A CA 1
ATOM 5414 C C . VAL A 1 666 ? -11.997 -15.946 44.950 1.00 18.72 689 VAL A C 1
ATOM 5415 O O . VAL A 1 666 ? -12.311 -16.168 43.772 1.00 22.09 689 VAL A O 1
ATOM 5419 N N . THR A 1 667 ? -10.784 -15.536 45.317 1.00 16.74 690 THR A N 1
ATOM 5420 C CA . THR A 1 667 ? -9.711 -15.335 44.354 1.00 17.10 690 THR A CA 1
ATOM 5421 C C . THR A 1 667 ? -8.527 -16.248 44.651 1.00 16.00 690 THR A C 1
ATOM 5422 O O . THR A 1 667 ? -8.512 -16.942 45.671 1.00 17.29 690 THR A O 1
ATOM 5426 N N . ALA A 1 668 ? -7.530 -16.210 43.778 1.00 15.92 691 ALA A N 1
ATOM 5427 C CA . ALA A 1 668 ? -6.356 -17.069 43.894 1.00 14.52 691 ALA A CA 1
ATOM 5428 C C . ALA A 1 668 ? -5.127 -16.350 43.405 1.00 14.91 691 ALA A C 1
ATOM 5429 O O . ALA A 1 668 ? -5.216 -15.432 42.567 1.00 15.58 691 ALA A O 1
ATOM 5431 N N . ASP A 1 669 ? -3.976 -16.815 43.888 1.00 15.21 692 ASP A N 1
ATOM 5432 C CA . ASP A 1 669 ? -2.669 -16.233 43.563 1.00 15.64 692 ASP A CA 1
ATOM 5433 C C . ASP A 1 669 ? -2.019 -16.805 42.289 1.00 14.94 692 ASP A C 1
ATOM 5434 O O . ASP A 1 669 ? -0.821 -17.110 42.243 1.00 16.16 692 ASP A O 1
ATOM 5439 N N . THR A 1 670 ? -2.828 -16.940 41.240 1.00 14.84 693 THR A N 1
ATOM 5440 C CA . THR A 1 670 ? -2.371 -17.461 39.955 1.00 15.22 693 THR A CA 1
ATOM 5441 C C . THR A 1 670 ? -3.243 -16.867 38.847 1.00 15.09 693 THR A C 1
ATOM 5442 O O . THR A 1 670 ? -4.363 -16.465 39.123 1.00 15.12 693 THR A O 1
ATOM 5446 N N . PRO A 1 671 ? -2.749 -16.838 37.583 1.00 15.03 694 PRO A N 1
ATOM 5447 C CA . PRO A 1 671 ? -3.571 -16.158 36.563 1.00 15.95 694 PRO A CA 1
ATOM 5448 C C . PRO A 1 671 ? -4.679 -17.021 35.968 1.00 14.37 694 PRO A C 1
ATOM 5449 O O . PRO A 1 671 ? -5.681 -16.475 35.540 1.00 14.79 694 PRO A O 1
ATOM 5453 N N . LEU A 1 672 ? -4.514 -18.350 35.919 1.00 14.27 695 LEU A N 1
ATOM 5454 C CA . LEU A 1 672 ? -5.466 -19.214 35.211 1.00 14.33 695 LEU A CA 1
ATOM 5455 C C . LEU A 1 672 ? -6.152 -20.110 36.237 1.00 14.34 695 LEU A C 1
ATOM 5456 O O . LEU A 1 672 ? -5.610 -21.121 36.674 1.00 15.05 695 LEU A O 1
ATOM 5461 N N . TYR A 1 673 ? -7.346 -19.707 36.635 1.00 14.01 696 TYR A N 1
ATOM 5462 C CA . TYR A 1 673 ? -8.153 -20.444 37.587 1.00 14.25 696 TYR A CA 1
ATOM 5463 C C . TYR A 1 673 ? -9.613 -20.061 37.417 1.00 13.63 696 TYR A C 1
ATOM 5464 O O . TYR A 1 673 ? -9.929 -19.067 36.765 1.00 14.25 696 TYR A O 1
ATOM 5473 N N . SER A 1 674 ? -10.486 -20.861 38.014 1.00 13.66 697 SER A N 1
ATOM 5474 C CA . SER A 1 674 ? -11.879 -20.464 38.275 1.00 14.25 697 SER A CA 1
ATOM 5475 C C . SER A 1 674 ? -12.423 -21.296 39.429 1.00 15.20 697 SER A C 1
ATOM 5476 O O . SER A 1 674 ? -11.988 -22.452 39.643 1.00 15.88 697 SER A O 1
ATOM 5479 N N . VAL A 1 675 ? -13.382 -20.729 40.142 1.00 14.14 698 VAL A N 1
ATOM 5480 C CA . VAL A 1 675 ? -14.051 -21.399 41.242 1.00 15.11 698 VAL A CA 1
ATOM 5481 C C . VAL A 1 675 ? -15.527 -21.486 40.937 1.00 14.27 698 VAL A C 1
ATOM 5482 O O . VAL A 1 675 ? -16.135 -20.529 40.443 1.00 15.88 698 VAL A O 1
ATOM 5486 N N . PHE A 1 676 ? -16.088 -22.658 41.210 1.00 14.43 699 PHE A N 1
ATOM 5487 C CA . PHE A 1 676 ? -17.491 -22.971 40.969 1.00 15.39 699 PHE A CA 1
ATOM 5488 C C . PHE A 1 676 ? -18.137 -23.390 42.289 1.00 16.20 699 PHE A C 1
ATOM 5489 O O . PHE A 1 676 ? -17.453 -23.913 43.182 1.00 17.74 699 PHE A O 1
ATOM 5497 N N . ASN A 1 677 ? -19.452 -23.177 42.406 1.00 15.73 700 ASN A N 1
ATOM 5498 C CA . ASN A 1 677 ? -20.173 -23.427 43.650 1.00 16.77 700 ASN A CA 1
ATOM 5499 C C . ASN A 1 677 ? -21.504 -24.072 43.307 1.00 17.42 700 ASN A C 1
ATOM 5500 O O . ASN A 1 677 ? -22.340 -23.443 42.648 1.00 17.97 700 ASN A O 1
ATOM 5505 N N A LYS A 1 678 ? -21.674 -25.330 43.717 0.57 17.74 701 LYS A N 1
ATOM 5506 N N B LYS A 1 678 ? -21.672 -25.338 43.690 0.43 18.21 701 LYS A N 1
ATOM 5507 C CA A LYS A 1 678 ? -22.927 -26.074 43.540 0.57 19.32 701 LYS A CA 1
ATOM 5508 C CA B LYS A 1 678 ? -22.946 -26.043 43.534 0.43 19.99 701 LYS A CA 1
ATOM 5509 C C A LYS A 1 678 ? -23.487 -26.336 44.919 0.57 21.71 701 LYS A C 1
ATOM 5510 C C B LYS A 1 678 ? -23.494 -26.334 44.905 0.43 22.32 701 LYS A C 1
ATOM 5511 O O A LYS A 1 678 ? -22.904 -27.093 45.685 0.57 21.19 701 LYS A O 1
ATOM 5512 O O B LYS A 1 678 ? -22.920 -27.128 45.640 0.43 22.41 701 LYS A O 1
ATOM 5523 N N . ASN A 1 679 ? -24.586 -25.658 45.257 1.00 23.65 702 ASN A N 1
ATOM 5524 C CA . ASN A 1 679 ? -25.243 -25.846 46.544 1.00 27.16 702 ASN A CA 1
ATOM 5525 C C . ASN A 1 679 ? -24.275 -25.791 47.719 1.00 26.21 702 ASN A C 1
ATOM 5526 O O . ASN A 1 679 ? -24.289 -26.654 48.606 1.00 28.15 702 ASN A O 1
ATOM 5531 N N . ASN A 1 680 ? -23.426 -24.767 47.676 1.00 23.83 703 ASN A N 1
ATOM 5532 C CA . ASN A 1 680 ? -22.432 -24.483 48.718 1.00 23.83 703 ASN A CA 1
ATOM 5533 C C . ASN A 1 680 ? -21.225 -25.419 48.788 1.00 22.90 703 ASN A C 1
ATOM 5534 O O . ASN A 1 680 ? -20.461 -25.350 49.753 1.00 29.36 703 ASN A O 1
ATOM 5539 N N . ILE A 1 681 ? -21.036 -26.254 47.767 1.00 20.03 704 ILE A N 1
ATOM 5540 C CA . ILE A 1 681 ? -19.825 -27.072 47.620 1.00 20.39 704 ILE A CA 1
ATOM 5541 C C . ILE A 1 681 ? -18.977 -26.438 46.517 1.00 19.27 704 ILE A C 1
ATOM 5542 O O . ILE A 1 681 ? -19.439 -26.353 45.372 1.00 18.35 704 ILE A O 1
ATOM 5547 N N . ARG A 1 682 ? -17.756 -26.019 46.844 1.00 18.44 705 ARG A N 1
ATOM 5548 C CA . ARG A 1 682 ? -16.874 -25.389 45.865 1.00 17.90 705 ARG A CA 1
ATOM 5549 C C . ARG A 1 682 ? -16.004 -26.394 45.136 1.00 16.58 705 ARG A C 1
ATOM 5550 O O . ARG A 1 682 ? -15.497 -27.342 45.738 1.00 17.61 705 ARG A O 1
ATOM 5558 N N . THR A 1 683 ? -15.847 -26.175 43.835 1.00 14.94 706 THR A N 1
ATOM 5559 C CA . THR A 1 683 ? -14.862 -26.876 43.026 1.00 15.82 706 THR A CA 1
ATOM 5560 C C . THR A 1 683 ? -13.888 -25.833 42.475 1.00 15.44 706 THR A C 1
ATOM 5561 O O . THR A 1 683 ? -14.292 -24.771 41.956 1.00 17.50 706 THR A O 1
ATOM 5565 N N . TYR A 1 684 ? -12.611 -26.138 42.607 1.00 15.12 707 TYR A N 1
ATOM 5566 C CA . TYR A 1 684 ? -11.527 -25.241 42.262 1.00 15.13 707 TYR A CA 1
ATOM 5567 C C . TYR A 1 684 ? -10.812 -25.810 41.049 1.00 15.17 707 TYR A C 1
ATOM 5568 O O . TYR A 1 684 ? -10.451 -27.002 41.048 1.00 16.14 707 TYR A O 1
ATOM 5577 N N . VAL A 1 685 ? -10.608 -25.001 40.023 1.00 15.09 708 VAL A N 1
ATOM 5578 C CA . VAL A 1 685 ? -9.964 -25.431 38.793 1.00 14.98 708 VAL A CA 1
ATOM 5579 C C . VAL A 1 685 ? -8.790 -24.508 38.529 1.00 14.20 708 VAL A C 1
ATOM 5580 O O . VAL A 1 685 ? -8.945 -23.280 38.570 1.00 15.66 708 VAL A O 1
ATOM 5584 N N . VAL A 1 686 ? -7.628 -25.071 38.293 1.00 14.70 709 VAL A N 1
ATOM 5585 C CA . VAL A 1 686 ? -6.420 -24.306 37.973 1.00 15.08 709 VAL A CA 1
ATOM 5586 C C . VAL A 1 686 ? -5.785 -24.865 36.703 1.00 16.02 709 VAL A C 1
ATOM 5587 O O . VAL A 1 686 ? -5.716 -26.086 36.526 1.00 16.40 709 VAL A O 1
ATOM 5591 N N . TYR A 1 687 ? -5.238 -23.993 35.858 1.00 14.63 710 TYR A N 1
ATOM 5592 C CA . TYR A 1 687 ? -4.360 -24.420 34.795 1.00 16.50 710 TYR A CA 1
ATOM 5593 C C . TYR A 1 687 ? -2.978 -23.850 35.059 1.00 14.78 710 TYR A C 1
ATOM 5594 O O . TYR A 1 687 ? -2.821 -22.637 35.268 1.00 15.77 710 TYR A O 1
ATOM 5603 N N . ASN A 1 688 ? -1.968 -24.708 35.062 1.00 15.58 711 ASN A N 1
ATOM 5604 C CA . ASN A 1 688 ? -0.571 -24.294 35.169 1.00 16.19 711 ASN A CA 1
ATOM 5605 C C . ASN A 1 688 ? 0.071 -24.372 33.806 1.00 16.79 711 ASN A C 1
ATOM 5606 O O . ASN A 1 688 ? 0.374 -25.467 33.330 1.00 17.89 711 ASN A O 1
ATOM 5611 N N . ALA A 1 689 ? 0.309 -23.216 33.198 1.00 17.25 712 ALA A N 1
ATOM 5612 C CA . ALA A 1 689 ? 0.928 -23.132 31.885 1.00 17.49 712 ALA A CA 1
ATOM 5613 C C . ALA A 1 689 ? 2.460 -23.071 31.954 1.00 18.74 712 ALA A C 1
ATOM 5614 O O . ALA A 1 689 ? 3.108 -22.956 30.924 1.00 21.20 712 ALA A O 1
ATOM 5616 N N . SER A 1 690 ? 3.028 -23.114 33.148 1.00 19.73 713 SER A N 1
ATOM 5617 C CA . SER A 1 690 ? 4.490 -23.017 33.309 1.00 21.66 713 SER A CA 1
ATOM 5618 C C . SER A 1 690 ? 5.123 -24.396 33.315 1.00 22.13 713 SER A C 1
ATOM 5619 O O . SER A 1 690 ? 4.427 -25.412 33.414 1.00 21.92 713 SER A O 1
ATOM 5622 N N . SER A 1 691 ? 6.452 -24.418 33.269 1.00 24.04 714 SER A N 1
ATOM 5623 C CA . SER A 1 691 ? 7.212 -25.658 33.288 1.00 25.20 714 SER A CA 1
ATOM 5624 C C . SER A 1 691 ? 7.606 -26.129 34.685 1.00 25.95 714 SER A C 1
ATOM 5625 O O . SER A 1 691 ? 8.318 -27.129 34.805 1.00 30.08 714 SER A O 1
ATOM 5628 N N . SER A 1 692 ? 7.153 -25.431 35.724 1.00 26.66 715 SER A N 1
ATOM 5629 C CA . SER A 1 692 ? 7.387 -25.832 37.125 1.00 28.83 715 SER A CA 1
ATOM 5630 C C . SER A 1 692 ? 6.052 -26.071 37.814 1.00 25.73 715 SER A C 1
ATOM 5631 O O . SER A 1 692 ? 5.057 -25.392 37.512 1.00 24.83 715 SER A O 1
ATOM 5634 N N . ALA A 1 693 ? 6.033 -26.988 38.778 1.00 26.75 716 ALA A N 1
ATOM 5635 C CA . ALA A 1 693 ? 4.871 -27.135 39.657 1.00 24.68 716 ALA A CA 1
ATOM 5636 C C . ALA A 1 693 ? 4.562 -25.821 40.383 1.00 23.80 716 ALA A C 1
ATOM 5637 O O . ALA A 1 693 ? 5.471 -25.056 40.703 1.00 24.40 716 ALA A O 1
ATOM 5639 N N . LYS A 1 694 ? 3.268 -25.571 40.596 1.00 20.96 717 LYS A N 1
ATOM 5640 C CA . LYS A 1 694 ? 2.771 -24.364 41.265 1.00 21.57 717 LYS A CA 1
ATOM 5641 C C . LYS A 1 694 ? 2.017 -24.760 42.505 1.00 19.44 717 LYS A C 1
ATOM 5642 O O . LYS A 1 694 ? 1.280 -25.756 42.505 1.00 22.26 717 LYS A O 1
ATOM 5648 N N . LYS A 1 695 ? 2.185 -23.987 43.571 1.00 20.35 718 LYS A N 1
ATOM 5649 C CA . LYS A 1 695 ? 1.295 -24.045 44.709 1.00 20.04 718 LYS A CA 1
ATOM 5650 C C . LYS A 1 695 ? 0.352 -22.862 44.588 1.00 20.06 718 LYS A C 1
ATOM 5651 O O . LYS A 1 695 ? 0.809 -21.711 44.574 1.00 20.34 718 LYS A O 1
ATOM 5657 N N . VAL A 1 696 ? -0.940 -23.152 44.486 1.00 17.73 719 VAL A N 1
ATOM 5658 C CA . VAL A 1 696 ? -1.992 -22.130 44.317 1.00 16.48 719 VAL A CA 1
ATOM 5659 C C . VAL A 1 696 ? -2.822 -22.091 45.577 1.00 16.69 719 VAL A C 1
ATOM 5660 O O . VAL A 1 696 ? -3.349 -23.121 46.032 1.00 17.49 719 VAL A O 1
ATOM 5664 N N . THR A 1 697 ? -2.949 -20.884 46.126 1.00 16.17 720 THR A N 1
ATOM 5665 C CA . THR A 1 697 ? -3.695 -20.643 47.342 1.00 16.03 720 THR A CA 1
ATOM 5666 C C . THR A 1 697 ? -4.864 -19.734 47.049 1.00 15.85 720 THR A C 1
ATOM 5667 O O . THR A 1 697 ? -4.690 -18.693 46.417 1.00 16.58 720 THR A O 1
ATOM 5671 N N . PHE A 1 698 ? -6.051 -20.135 47.499 1.00 14.26 721 PHE A N 1
ATOM 5672 C CA . PHE A 1 698 ? -7.291 -19.375 47.326 1.00 14.96 721 PHE A CA 1
ATOM 5673 C C . PHE A 1 698 ? -7.596 -18.587 48.590 1.00 15.19 721 PHE A C 1
ATOM 5674 O O . PHE A 1 698 ? -7.145 -18.928 49.689 1.00 16.34 721 PHE A O 1
ATOM 5682 N N . SER A 1 699 ? -8.428 -17.557 48.433 1.00 15.31 722 SER A N 1
ATOM 5683 C CA . SER A 1 699 ? -8.715 -16.643 49.545 1.00 16.54 722 SER A CA 1
ATOM 5684 C C . SER A 1 699 ? -9.536 -17.270 50.673 1.00 16.12 722 SER A C 1
ATOM 5685 O O . SER A 1 699 ? -9.598 -16.732 51.790 1.00 18.00 722 SER A O 1
ATOM 5688 N N . ASP A 1 700 ? -10.171 -18.417 50.377 1.00 16.12 723 ASP A N 1
ATOM 5689 C CA . ASP A 1 700 ? -10.876 -19.182 51.410 1.00 17.27 723 ASP A CA 1
ATOM 5690 C C . ASP A 1 700 ? -10.000 -20.257 52.086 1.00 16.86 723 ASP A C 1
ATOM 5691 O O . ASP A 1 700 ? -10.513 -21.029 52.888 1.00 19.04 723 ASP A O 1
ATOM 5696 N N . GLY A 1 701 ? -8.705 -20.281 51.784 1.00 16.82 724 GLY A N 1
ATOM 5697 C CA . GLY A 1 701 ? -7.801 -21.264 52.370 1.00 17.15 724 GLY A CA 1
ATOM 5698 C C . GLY A 1 701 ? -7.500 -22.498 51.555 1.00 17.39 724 GLY A C 1
ATOM 5699 O O . GLY A 1 701 ? -6.566 -23.235 51.873 1.00 19.08 724 GLY A O 1
ATOM 5700 N N . LYS A 1 702 ? -8.230 -22.722 50.470 1.00 16.90 725 LYS A N 1
ATOM 5701 C CA . LYS A 1 702 ? -7.946 -23.889 49.635 1.00 16.93 725 LYS A CA 1
ATOM 5702 C C . LYS A 1 702 ? -6.527 -23.780 49.086 1.00 17.17 725 LYS A C 1
ATOM 5703 O O . LYS A 1 702 ? -6.134 -22.715 48.596 1.00 17.18 725 LYS A O 1
ATOM 5709 N N . VAL A 1 703 ? -5.787 -24.882 49.129 1.00 17.23 726 VAL A N 1
ATOM 5710 C CA . VAL A 1 703 ? -4.449 -24.967 48.551 1.00 19.31 726 VAL A CA 1
ATOM 5711 C C . VAL A 1 703 ? -4.400 -26.150 47.592 1.00 18.13 726 VAL A C 1
ATOM 5712 O O . VAL A 1 703 ? -4.819 -27.270 47.948 1.00 20.10 726 VAL A O 1
ATOM 5716 N N . MET A 1 704 ? -3.908 -25.905 46.377 1.00 17.83 727 MET A N 1
ATOM 5717 C CA . MET A 1 704 ? -3.677 -26.964 45.387 1.00 18.50 727 MET A CA 1
ATOM 5718 C C . MET A 1 704 ? -2.264 -26.889 44.855 1.00 18.59 727 MET A C 1
ATOM 5719 O O . MET A 1 704 ? -1.742 -25.802 44.599 1.00 20.54 727 MET A O 1
ATOM 5724 N N . THR A 1 705 ? -1.629 -28.047 44.700 1.00 19.97 728 THR A N 1
ATOM 5725 C CA . THR A 1 705 ? -0.373 -28.128 44.008 1.00 22.07 728 THR A CA 1
ATOM 5726 C C . THR A 1 705 ? -0.660 -28.714 42.630 1.00 20.27 728 THR A C 1
ATOM 5727 O O . THR A 1 705 ? -1.297 -29.754 42.523 1.00 25.24 728 THR A O 1
ATOM 5731 N N . VAL A 1 706 ? -0.188 -28.039 41.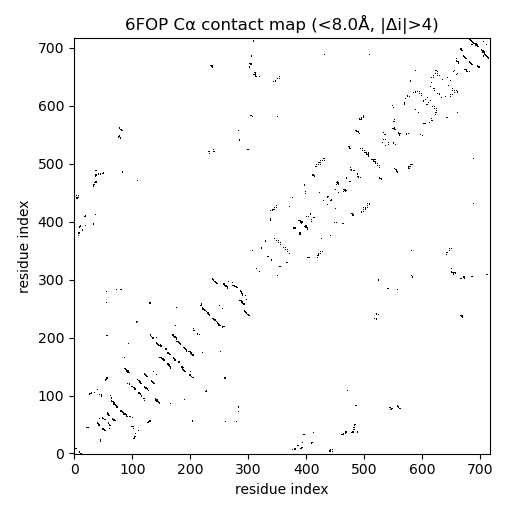599 1.00 19.32 729 VAL A N 1
ATOM 5732 C CA . VAL A 1 706 ? -0.544 -28.326 40.213 1.00 19.75 729 VAL A CA 1
ATOM 5733 C C . VAL A 1 706 ? 0.730 -28.521 39.421 1.00 21.00 729 VAL A C 1
ATOM 5734 O O . VAL A 1 706 ? 1.601 -27.648 39.391 1.00 20.66 729 VAL A O 1
ATOM 5738 N N . GLY A 1 707 ? 0.835 -29.669 38.762 1.00 21.22 730 GLY A N 1
ATOM 5739 C CA . GLY A 1 707 ? 2.012 -29.962 37.986 1.00 21.40 730 GLY A CA 1
ATOM 5740 C C . GLY A 1 707 ? 2.160 -29.083 36.744 1.00 21.28 730 GLY A C 1
ATOM 5741 O O . GLY A 1 707 ? 1.214 -28.434 36.316 1.00 21.19 730 GLY A O 1
ATOM 5742 N N . PRO A 1 708 ? 3.369 -29.033 36.184 1.00 23.20 731 PRO A N 1
ATOM 5743 C CA . PRO A 1 708 ? 3.605 -28.251 34.977 1.00 22.36 731 PRO A CA 1
ATOM 5744 C C . PRO A 1 708 ? 2.711 -28.636 33.799 1.00 21.73 731 PRO A C 1
ATOM 5745 O O . PRO A 1 708 ? 2.383 -29.811 33.634 1.00 22.91 731 PRO A O 1
ATOM 5749 N N . HIS A 1 709 ? 2.282 -27.633 33.034 1.00 20.57 732 HIS A N 1
ATOM 5750 C CA . HIS A 1 709 ? 1.500 -27.851 31.811 1.00 19.22 732 HIS A CA 1
ATOM 5751 C C . HIS A 1 709 ? 0.326 -28.787 32.059 1.00 19.37 732 HIS A C 1
ATOM 5752 O O . HIS A 1 709 ? 0.134 -29.751 31.333 1.00 22.47 732 HIS A O 1
ATOM 5759 N N A SER A 1 710 ? -0.475 -28.467 33.067 0.65 19.69 733 SER A N 1
ATOM 5760 N N B SER A 1 710 ? -0.432 -28.496 33.128 0.35 19.23 733 SER A N 1
ATOM 5761 C CA A SER A 1 710 ? -1.637 -29.269 33.351 0.65 20.34 733 SER A CA 1
ATOM 5762 C CA B SER A 1 710 ? -1.523 -29.349 33.623 0.35 18.61 733 SER A CA 1
ATOM 5763 C C A SER A 1 710 ? -2.753 -28.529 34.021 0.65 19.12 733 SER A C 1
ATOM 5764 C C B SER A 1 710 ? -2.748 -28.545 34.082 0.35 18.13 733 SER A C 1
ATOM 5765 O O A SER A 1 710 ? -2.554 -27.473 34.664 0.65 18.97 733 SER A O 1
ATOM 5766 O O B SER A 1 710 ? -2.615 -27.439 34.624 0.35 18.05 733 SER A O 1
ATOM 5771 N N . MET A 1 711 ? -3.930 -29.118 33.860 1.00 18.82 734 MET A N 1
ATOM 5772 C CA A MET A 1 711 ? -5.138 -28.701 34.569 0.58 18.12 734 MET A CA 1
ATOM 5773 C CA B MET A 1 711 ? -5.159 -28.731 34.529 0.42 18.45 734 MET A CA 1
ATOM 5774 C C . MET A 1 711 ? -5.338 -29.580 35.790 1.00 17.61 734 MET A C 1
ATOM 5775 O O . MET A 1 711 ? -5.120 -30.797 35.747 1.00 21.75 734 MET A O 1
ATOM 5784 N N . ALA A 1 712 ? -5.748 -28.967 36.887 1.00 17.15 735 ALA A N 1
ATOM 5785 C CA . ALA A 1 712 ? -6.104 -29.687 38.110 1.00 18.18 735 ALA A CA 1
ATOM 5786 C C . ALA A 1 712 ? -7.450 -29.218 38.604 1.00 15.90 735 ALA A C 1
ATOM 5787 O O . ALA A 1 712 ? -7.788 -28.034 38.477 1.00 17.32 735 ALA A O 1
ATOM 5789 N N . VAL A 1 713 ? -8.223 -30.147 39.170 1.00 17.03 736 VAL A N 1
ATOM 5790 C CA . VAL A 1 713 ? -9.535 -29.895 39.721 1.00 17.24 736 VAL A CA 1
ATOM 5791 C C . VAL A 1 713 ? -9.606 -30.520 41.101 1.00 17.41 736 VAL A C 1
ATOM 5792 O O . VAL A 1 713 ? -9.218 -31.695 41.289 1.00 19.01 736 VAL A O 1
ATOM 5796 N N . SER A 1 714 ? -10.131 -29.775 42.060 1.00 16.49 737 SER A N 1
ATOM 5797 C CA . SER A 1 714 ? -10.343 -30.298 43.420 1.00 17.79 737 SER A CA 1
ATOM 5798 C C . SER A 1 714 ? -11.665 -29.787 43.943 1.00 17.14 737 SER A C 1
ATOM 5799 O O . SER A 1 714 ? -11.959 -28.601 43.818 1.00 17.99 737 SER A O 1
ATOM 5802 N N . THR A 1 715 ? -12.486 -30.687 44.483 1.00 18.15 738 THR A N 1
ATOM 5803 C CA . THR A 1 715 ? -13.782 -30.331 45.062 1.00 18.27 738 THR A CA 1
ATOM 5804 C C . THR A 1 715 ? -13.739 -30.413 46.579 1.00 19.62 738 THR A C 1
ATOM 5805 O O . THR A 1 715 ? -13.255 -31.402 47.135 1.00 22.16 738 THR A O 1
ATOM 5809 N N . GLY A 1 716 ? -14.264 -29.387 47.243 1.00 19.47 739 GLY A N 1
ATOM 5810 C CA . GLY A 1 716 ? -14.423 -29.408 48.685 1.00 19.55 739 GLY A CA 1
ATOM 5811 C C . GLY A 1 716 ? -13.178 -28.996 49.425 1.00 20.80 739 GLY A C 1
ATOM 5812 O O . GLY A 1 716 ? -12.213 -28.495 48.837 1.00 23.14 739 GLY A O 1
ATOM 5813 N N . SER A 1 717 ? -13.240 -29.178 50.734 1.00 25.61 740 SER A N 1
ATOM 5814 C CA . SER A 1 717 ? -12.211 -28.737 51.645 1.00 28.47 740 SER A CA 1
ATOM 5815 C C . SER A 1 717 ? -11.395 -29.927 52.070 1.00 34.54 740 SER A C 1
ATOM 5816 O O . SER A 1 717 ? -10.876 -29.885 53.185 1.00 36.33 740 SER A O 1
#

Solvent-accessible surface area: 23783 Å² total; per-residue (Å²): 135,81,96,193,28,20,61,3,15,20,6,53,76,64,10,120,70,20,118,47,4,62,77,106,18,48,65,25,108,102,20,158,40,15,1,28,2,1,18,12,6,0,0,0,0,21,50,86,45,11,48,13,0,5,0,5,2,1,0,0,62,2,57,34,35,0,0,15,0,0,34,18,75,55,26,34,85,30,78,6,29,88,2,48,25,56,44,0,0,1,0,0,0,39,70,8,133,100,2,71,20,0,84,0,10,80,31,18,15,1,5,1,18,0,31,0,43,41,93,75,6,18,0,77,0,16,0,2,0,0,0,0,0,0,2,1,58,2,71,54,23,32,0,25,0,42,10,43,48,83,10,86,44,48,84,29,88,66,46,20,38,3,0,0,0,30,10,83,68,19,24,0,0,0,0,0,0,50,56,2,114,6,111,32,60,57,73,26,43,0,22,0,53,23,31,108,74,61,56,18,0,0,0,0,0,7,42,44,86,66,80,87,6,4,71,50,0,65,56,33,0,12,2,8,2,48,30,0,69,2,108,56,66,18,58,52,112,109,0,14,0,31,3,44,7,53,3,97,14,39,58,78,40,58,146,61,152,4,0,0,1,0,0,1,1,6,2,40,41,131,20,110,84,21,165,58,36,120,33,62,6,62,14,8,3,9,74,0,60,0,10,64,18,47,58,12,80,3,53,20,152,2,37,9,0,1,11,24,6,4,46,102,18,62,13,82,110,148,12,2,46,102,8,0,64,70,16,8,124,92,1,87,43,28,89,39,64,18,1,32,57,2,0,7,4,0,5,29,0,0,19,0,0,6,2,0,56,51,36,50,16,97,82,1,58,73,98,0,30,67,37,0,52,61,7,0,54,56,0,0,32,6,142,154,69,45,73,36,49,2,0,25,31,6,94,68,0,2,0,0,0,2,7,42,28,20,136,15,4,19,90,66,0,21,25,0,0,16,2,2,0,5,0,0,5,0,0,0,1,3,4,19,78,24,101,136,15,4,42,139,119,42,33,0,4,0,0,12,7,0,0,22,0,0,0,1,55,53,92,136,20,90,91,6,6,44,5,5,0,4,2,12,0,0,0,0,0,1,9,5,0,27,1,30,68,69,27,3,2,6,0,14,11,0,3,8,0,5,4,0,0,2,0,0,0,1,0,0,22,18,51,66,49,134,78,1,9,29,0,0,0,1,0,17,7,8,0,8,40,0,0,6,4,4,0,5,8,29,115,111,73,14,26,19,142,47,10,51,40,28,0,0,0,5,1,16,2,0,36,7,2,2,66,20,160,121,158,14,48,28,0,21,35,0,0,15,0,0,13,23,2,6,9,2,5,11,10,7,1,60,51,46,98,3,0,55,83,0,8,64,9,0,23,167,54,30,66,55,102,82,1,57,48,50,54,2,0,0,0,0,0,14,0,1,75,49,16,60,32,0,66,133,41,24,64,64,94,16,130,38,17,66,18,12,6,56,0,16,1,20,4,3,1,0,0,0,19,42,5,4,39,16,21,49,87,3,18,4,48,2,1,1,0,6,5,0,41,86,128,135,96,61,8,10,0,0,28,0,6,36,91,76,67,48,151,0,55,5,82,63,52,33,76,14,101,1,32,65,94,37,52,25,44,33,85,20,165

CATH classification: 2.70.98.30

Sequence (717 aa):
QYYREGTGSYTVVLPPGAKVPQAEIYKTSNLQGAVPTNSWESSILWNNQYSLPIIYAHPLTFKFKAEGIEVGKPALGGSGIAYFGAHKNDFTVGHSSVYTTFPDARADKKISDFAVDAVMASGSGSIKATLMKGSPYAYFVFTGGNPRIDFSSGTPTVFYGDSGSQCLGVTINGVNYGLFAPSSSGSKWQGIGTGTITCILPAGKKNYFSIAVLPDNTVSTLTYYKDYAYCFVTDTKKVEWSSYNETTESTLTTTTFTAEVSSVKEGTNKGTILALYPHQWRNNPHILPLPYTYSTLRGIMKTIQGTSSFKTVYRYHGILPNLPDKGTYDREALNRYINELALQADDAPVAVDTYWFGKHLGKLSCALPIAEQLGNISSAKDRFIISSFMKSSSSLEDWFTAKEGETAKLFYYDSNWGTLIGYPSSSYGSDEELNDHHFHYGYFLHAAAQIALRDPQWASRDNWGAMVEELLIKDIANWDRNDTRFPFLRNFDPYEGHSWASGHAGFADGNNQASSSEAINAWQAIILWGEATGNKTIRDLGIYLYTTTEVEAVCNYWFDLYKDIFSPSYGHNYASMVWGGKYCHEIWWNGTNSEKHGINFLPIITAASLYLGKDPNYIKQNYEEEMLRECGTSQPPNWKDIQYMMYYALYDPAAAKNMWNESIVPEDGESKAHTYYHWICNLDSSLGLPDFSVTADTPLYSVFNKKNNIRTYVVYNASSSAKKVTFSDGKVMTVGPHSSMMAVSTGS

Secondary structure (DSSP, 8-state):
-EEEETTEEEESSPPTT---S-S---B-TT--SSPP-SSTTTHHHHSSS-S-EE-SS-EEEEETTEEEEE----B--BSEEE-----SEEEEESS----S--EEEEE-SSEEEEEEEETTEEEEEEEETT-SEEEEEEESS-EEEEESS--EEEE--TT-SEEEEEETTEEEEEEPPTT-EEE-TTSSEEEEEPPTT--EEEEEEESS--HHHHHHHHHHTTEEEEEEEEEEEEETTTTEEEEEEEEEEEE-SSS----EEEE-HHHHTT-TT----S-EEEETTEEEEEEESSEEEEEEE---B-SS--S---S-HHHHHHHHHHHHHTTT--S--SHHHHHHHHHHHHHHHHHHHHHT-HHHHHHHHHHHHHHHHHHT---TT--SSEEEEETTTTEEEEES--TTTTTS---HHHHHHHHHHHHHHHHHH-HHHHSIIIIIHHHHHHHHHHHB--TT-TTS-BTSSEETTTTEE---SS--STT--EES-HHHHHHHHHHHHHHHHHHT-HHHHHHHHHHHHHHHHHHHHHTT-TTS-SS-TTB--S--SEEESSEEES--SS---HHHHHHTTT-S--TTGGGGGSSHHHHHHHHHHHHHHHTSSS-SS-HHHHHHHHTTT-HHHHHHH--TTSPPPTT--HHHHHHHHHHHHHH-EE-TT--BSSSBEEEEEETTEEEEEEEE-SSS-EEEEBTTS-EEEE-TTEEEEEE--

GO terms:
  GO:0000287 magnesium ion binding (F, IDA)
  GO:0016151 nickel cation binding (F, IDA)
  GO:0005509 calcium ion binding (F, IDA)
  GO:0042973 glucan endo-1,3-beta-D-glucosidase activity (F, IDA)
  GO:0000272 polysaccharide catabolic process (P, IDA)

Organism: Acetivibrio thermocellus (strain ATCC 27405 / DSM 1237 / JCM 9322 / NBRC 103400 / NCIMB 10682 / NRRL B-4536 / VPI 7372) (NCBI:txid203119)

B-factor: mean 20.19, std 8.39, range [10.16, 70.42]

Nearest PDB structures (foldseek):
  6fop-assembly1_A  TM=1.001E+00  e=0.000E+00  Acetivibrio thermocellus ATCC 27405
  5upo-assembly1_A  TM=9.538E-01  e=4.817E-80  Halalkalibacterium halodurans C-125
  5v1w-assembly1_A  TM=9.514E-01  e=1.088E-79  Halalkalibacterium halodurans C-125
  5xbz-assembly1_A  TM=8.650E-01  e=7.133E-38  Rhizomucor miehei
  4k35-assembly3_A  TM=8.465E-01  e=3.641E-37  Rhizomucor miehei